Protein AF-0000000065983526 (afdb_homodimer)

Organism: Sphingobium indicum (strain DSM 16413 / CCM 7287 / MTCC 6362 / UT26 / NBRC 101211 / UT26S) (NCBI:txid452662)

Sequence (606 aa):
MNIDDLDFRHLVLLDALLKRHSVSAAARELDLPQPTASHGLARLRKALGDPLLVRARDGMEPTPRAEAIAGVVQQLLELRRDLAEGGQTFSPDRLKREFIIAGSDIAHLVVLTALHSAARFEAPHTSYRALTLSGDEMVSALETGHVDIAVGAYPSLVAGIKTQRLYQEEYLCFGKEGHPFIKSGETDDFMAADHIVVSTKGMAHAHRAVERALLDKIHPDRIRIVASSFLVALAACFESDLILTAPARVIGRLAEVYGLRAVRPPILMEAFEVRQYWHARNQDDPPHRWLRQLLHKVLSARMMNIDDLDFRHLVLLDALLKRHSVSAAARELDLPQPTASHGLARLRKALGDPLLVRARDGMEPTPRAEAIAGVVQQLLELRRDLAEGGQTFSPDRLKREFIIAGSDIAHLVVLTALHSAARFEAPHTSYRALTLSGDEMVSALETGHVDIAVGAYPSLVAGIKTQRLYQEEYLCFGKEGHPFIKSGETDDFMAADHIVVSTKGMAHAHRAVERALLDKIHPDRIRIVASSFLVALAACFESDLILTAPARVIGRLAEVYGLRAVRPPILMEAFEVRQYWHARNQDDPPHRWLRQLLHKVLSARM

pLDDT: mean 87.48, std 10.91, range [39.28, 98.62]

Solvent-accessible surface area (backbone atoms only — not comparable to full-atom values): 31821 Å² total; per-residue (Å²): 108,48,64,81,70,56,51,69,70,53,47,52,51,49,52,36,31,69,73,56,35,28,61,60,56,25,10,59,73,68,74,42,57,53,70,58,41,51,51,48,49,53,50,50,22,54,27,66,72,39,75,40,55,39,86,45,94,83,42,43,37,63,35,73,67,40,58,63,42,46,25,47,46,52,50,50,52,49,50,48,51,47,59,69,49,67,73,58,74,88,51,54,64,71,37,75,46,74,46,29,37,31,34,51,62,65,45,41,38,56,49,54,47,49,46,49,68,66,29,49,78,49,23,50,44,40,24,40,32,47,41,74,60,40,38,82,48,45,58,56,29,31,68,53,40,63,25,56,34,37,37,41,37,49,83,80,68,48,90,66,41,43,73,47,79,28,44,78,41,44,64,28,27,37,24,41,64,84,37,67,30,64,65,66,53,39,55,69,43,52,57,67,40,42,27,39,44,52,47,51,82,61,37,56,39,59,62,47,50,56,41,48,51,48,63,70,71,36,52,69,71,28,46,40,34,35,28,62,33,63,65,40,45,52,55,38,27,66,76,43,84,27,36,36,68,42,58,33,75,64,51,47,58,52,32,50,66,66,61,36,39,75,41,68,56,71,59,95,69,80,65,46,58,30,26,40,35,32,30,54,87,45,65,78,37,61,73,53,39,50,51,53,50,50,49,37,59,64,46,38,60,76,104,107,49,66,82,72,57,52,70,69,52,47,52,50,48,53,36,31,70,73,56,36,28,63,59,56,24,10,59,74,66,74,43,58,52,69,58,41,51,51,49,49,52,50,50,22,55,28,65,71,39,74,42,57,37,85,45,94,81,42,42,39,64,34,74,66,40,59,62,42,47,26,46,49,53,50,50,53,49,50,46,50,48,59,68,50,67,73,58,74,85,51,54,63,72,36,75,47,75,46,30,39,32,37,50,61,67,46,42,38,55,50,53,46,49,45,49,68,64,28,49,78,50,23,49,45,39,25,40,31,46,41,74,62,40,36,82,48,44,58,55,28,30,68,53,39,63,25,57,34,36,35,41,38,49,83,80,67,48,88,65,41,43,72,47,80,28,45,78,42,44,66,27,26,35,25,41,65,84,36,67,30,65,66,66,54,39,54,70,42,52,59,68,40,42,27,39,44,53,46,51,81,60,37,57,40,61,61,47,51,56,42,48,51,49,63,67,70,36,52,70,70,28,47,41,34,36,27,64,34,64,66,42,46,51,55,37,26,67,76,42,83,28,36,35,67,41,57,32,74,64,51,46,58,52,32,51,64,66,62,37,38,76,41,68,56,74,59,95,69,78,63,47,58,31,26,39,35,32,30,56,88,44,63,79,36,62,73,54,39,51,51,54,49,50,49,37,57,66,46,38,60,76,105

Radius of gyration: 24.87 Å; Cα contacts (8 Å, |Δi|>4): 1089; chains: 2; bounding box: 46×71×65 Å

Foldseek 3Di:
DAPVPDDLVLLLLLLLCQVVVALVRSCVVVVHPSVVSVVSLVVVCVHVVHNQWDDDPVGIHGDPVNLLCSQVSVVVNVVVVCVVVVPDDDFLQPDAEEAEEEEAPLQCVLLQVLCCVLSCRRRVNYHYHYDYAFQVVVQVCQVSRVHAKYKAAAPVPDPQKDKDFQDKWDKKKKAACPQPCNVPVDPVSVLVAAAEAEDCPRRNHPCNVVSVVCCVRHDPVSDDHYHPHPVVRLVVRLVDGHMYMDICDRSVVVSVVSNMDIDHHPDDDDMDTMMMMHGNVCVPVVVSVVSRVSSNVRRNVVD/DAPVPDDLVLLLLLLLCQVVVALVRSCVVVVHPSVVSVVSLVVVCVHVVHNQWDDDPVGIHGDPVNLLCSQVSVVVNVVVVCVVVVPDDDFLQPDAEEAEEEEAPLQCVLLQVLCCVLSCRRRVNYHYHYDYAFQVVVQVCQVSRVHAKYKAAAPVPDPQKDKDFQDKWDKKKKAACPQPCLVPVDPVSVLVAAAEAEDCPRRNHPCNVVSVVCVVRHDPVSDDHYHPHPVVRLVVRLVDGHMYMDICDRSVVVSVVSNMGIDHHPDDDDMDTMMMMHGNVCVPVVVSVVSRVSSNVRRNVVD

Structure (mmCIF, N/CA/C/O backbone):
data_AF-0000000065983526-model_v1
#
loop_
_entity.id
_entity.type
_entity.pdbx_description
1 polymer 'HTH-type transcriptional regulator LinR'
#
loop_
_atom_site.group_PDB
_atom_site.id
_atom_site.type_symbol
_atom_site.label_atom_id
_atom_site.label_alt_id
_atom_site.label_comp_id
_atom_site.label_asym_id
_atom_site.label_entity_id
_atom_site.label_seq_id
_atom_site.pdbx_PDB_ins_code
_atom_site.Cartn_x
_atom_site.Cartn_y
_atom_site.Cartn_z
_atom_site.occupancy
_atom_site.B_iso_or_equiv
_atom_site.auth_seq_id
_atom_site.auth_comp_id
_atom_site.auth_asym_id
_atom_site.auth_atom_id
_atom_site.pdbx_PDB_model_num
ATOM 1 N N . MET A 1 1 ? 12.516 10.227 38 1 47.91 1 MET A N 1
ATOM 2 C CA . MET A 1 1 ? 11.734 11.156 37.188 1 47.91 1 MET A CA 1
ATOM 3 C C . MET A 1 1 ? 10.523 10.461 36.562 1 47.91 1 MET A C 1
ATOM 5 O O . MET A 1 1 ? 10.641 9.344 36.062 1 47.91 1 MET A O 1
ATOM 9 N N . ASN A 1 2 ? 9.391 10.781 37.094 1 56.44 2 ASN A N 1
ATOM 10 C CA . ASN A 1 2 ? 8.109 10.219 36.719 1 56.44 2 ASN A CA 1
ATOM 11 C C . ASN A 1 2 ? 7.43 11.062 35.625 1 56.44 2 ASN A C 1
ATOM 13 O O . ASN A 1 2 ? 7.852 12.188 35.375 1 56.44 2 ASN A O 1
ATOM 17 N N . ILE A 1 3 ? 6.582 10.477 34.938 1 62.31 3 ILE A N 1
ATOM 18 C CA . ILE A 1 3 ? 5.859 11.141 33.844 1 62.31 3 ILE A CA 1
ATOM 19 C C . ILE A 1 3 ? 5.27 12.453 34.375 1 62.31 3 ILE A C 1
ATOM 21 O O . ILE A 1 3 ? 5.125 13.414 33.594 1 62.31 3 ILE A O 1
ATOM 25 N N . ASP A 1 4 ? 5.168 12.57 35.688 1 60.28 4 ASP A N 1
ATOM 26 C CA . ASP A 1 4 ? 4.57 13.758 36.281 1 60.28 4 ASP A CA 1
ATOM 27 C 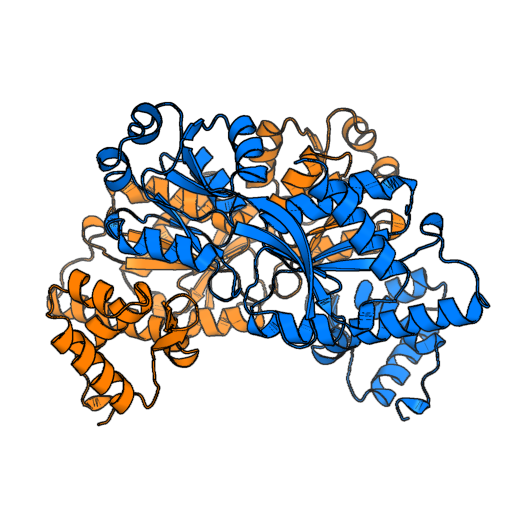C . ASP A 1 4 ? 5.543 14.938 36.25 1 60.28 4 ASP A C 1
ATOM 29 O O . ASP A 1 4 ? 5.133 16.094 36.406 1 60.28 4 ASP A O 1
ATOM 33 N N . ASP A 1 5 ? 6.754 14.602 36.031 1 62.56 5 ASP A N 1
ATOM 34 C CA . ASP A 1 5 ? 7.789 15.633 36.031 1 62.56 5 ASP A CA 1
ATOM 35 C C . ASP A 1 5 ? 7.906 16.281 34.656 1 62.56 5 ASP A C 1
ATOM 37 O O . ASP A 1 5 ? 8.617 17.281 34.469 1 62.56 5 ASP A O 1
ATOM 41 N N . LEU A 1 6 ? 7.168 15.75 33.75 1 70.69 6 LEU A N 1
ATOM 42 C CA . LEU A 1 6 ? 7.246 16.281 32.406 1 70.69 6 LEU A CA 1
ATOM 43 C C . LEU A 1 6 ? 6.277 17.453 32.219 1 70.69 6 LEU A C 1
ATOM 45 O O . LEU A 1 6 ? 5.168 17.438 32.75 1 70.69 6 LEU A O 1
ATOM 49 N N . ASP A 1 7 ? 6.836 18.516 31.719 1 72.88 7 ASP A N 1
ATOM 50 C CA . ASP A 1 7 ? 5.957 19.625 31.359 1 72.88 7 ASP A CA 1
ATOM 51 C C . ASP A 1 7 ? 5.734 19.672 29.844 1 72.88 7 ASP A C 1
ATOM 53 O O . ASP A 1 7 ? 6.219 18.812 29.109 1 72.88 7 ASP A O 1
ATOM 57 N N . PHE A 1 8 ? 4.969 20.672 29.438 1 74.88 8 PHE A N 1
ATOM 58 C CA . PHE A 1 8 ? 4.547 20.75 28.031 1 74.88 8 PHE A CA 1
ATOM 59 C C . PHE A 1 8 ? 5.742 21.016 27.125 1 74.88 8 PHE A C 1
ATOM 61 O O . PHE A 1 8 ? 5.727 20.641 25.953 1 74.88 8 PHE A O 1
ATOM 68 N N . ARG A 1 9 ? 6.754 21.641 27.719 1 78.31 9 ARG A N 1
ATOM 69 C CA . ARG A 1 9 ? 7.953 21.859 26.922 1 78.31 9 ARG A CA 1
ATOM 70 C C . ARG A 1 9 ? 8.594 20.547 26.5 1 78.31 9 ARG A C 1
ATOM 72 O O . ARG A 1 9 ? 9.125 20.422 25.406 1 78.31 9 ARG A O 1
ATOM 79 N N . HIS A 1 10 ? 8.508 19.594 27.391 1 86.19 10 HIS A N 1
ATOM 80 C CA . HIS A 1 10 ? 9.039 18.266 27.094 1 86.19 10 HIS A CA 1
ATOM 81 C C . HIS A 1 10 ? 8.203 17.562 26.047 1 86.19 10 HIS A C 1
ATOM 83 O O . HIS A 1 10 ? 8.742 16.875 25.172 1 86.19 10 HIS A O 1
ATOM 89 N N . LEU A 1 11 ? 6.988 17.75 26.109 1 82.62 11 LEU A N 1
ATOM 90 C CA . LEU A 1 11 ? 6.09 17.125 25.141 1 82.62 11 LEU A CA 1
ATOM 91 C C . LEU A 1 11 ? 6.281 17.719 23.75 1 82.62 11 LEU A C 1
ATOM 93 O O . LEU A 1 11 ? 6.199 17 22.75 1 82.62 11 LEU A O 1
ATOM 97 N N . VAL A 1 12 ? 6.516 19 23.75 1 85 12 VAL A N 1
ATOM 98 C CA . VAL A 1 12 ? 6.789 19.672 22.484 1 85 12 VAL A CA 1
ATOM 99 C C . VAL A 1 12 ? 8.062 19.125 21.859 1 85 12 VAL A C 1
ATOM 101 O O . VAL A 1 12 ? 8.109 18.844 20.656 1 85 12 VAL A O 1
ATOM 104 N N . LEU A 1 13 ? 9.016 18.969 22.688 1 89.5 13 LEU A N 1
ATOM 105 C CA . LEU A 1 13 ? 10.281 18.406 22.219 1 89.5 13 LEU A CA 1
ATOM 106 C C . LEU A 1 13 ? 10.086 16.969 21.75 1 89.5 13 LEU A C 1
ATOM 108 O O . LEU A 1 13 ? 10.602 16.594 20.688 1 89.5 13 LEU A O 1
ATOM 112 N N . LEU A 1 14 ? 9.352 16.188 22.469 1 89.25 14 LEU A N 1
ATOM 113 C CA . LEU A 1 14 ? 9.102 14.789 22.094 1 89.25 14 LEU A CA 1
ATOM 114 C C . LEU A 1 14 ? 8.406 14.711 20.734 1 89.25 14 LEU A C 1
ATOM 116 O O . LEU A 1 14 ? 8.781 13.898 19.891 1 89.25 14 LEU A O 1
ATOM 120 N N . ASP A 1 15 ? 7.461 15.477 20.578 1 86.94 15 ASP A N 1
ATOM 121 C CA . ASP A 1 15 ? 6.715 15.508 19.328 1 86.94 15 ASP A CA 1
ATOM 122 C C . ASP A 1 15 ? 7.637 15.82 18.141 1 86.94 15 ASP A C 1
ATOM 124 O O . ASP A 1 15 ? 7.574 15.164 17.109 1 86.94 15 ASP A O 1
ATOM 128 N N . ALA A 1 16 ? 8.445 16.859 18.281 1 87.31 16 ALA A N 1
ATOM 129 C CA . ALA A 1 16 ? 9.391 17.25 17.25 1 87.31 16 ALA A CA 1
ATOM 130 C C . ALA A 1 16 ? 10.367 16.109 16.953 1 87.31 16 ALA A C 1
ATOM 132 O O . ALA A 1 16 ? 10.68 15.836 15.789 1 87.31 16 ALA A O 1
ATOM 133 N N . LEU A 1 17 ? 10.805 15.469 18 1 88.12 17 LEU A N 1
ATOM 134 C CA . LEU A 1 17 ? 11.75 14.367 17.859 1 88.12 17 LEU A CA 1
ATOM 135 C C . LEU A 1 17 ? 11.133 13.211 17.078 1 88.12 17 LEU A C 1
ATOM 137 O O . LEU A 1 17 ? 11.789 12.617 16.219 1 88.12 17 LEU A O 1
ATOM 141 N N . LEU A 1 18 ? 9.922 12.953 17.359 1 83.19 18 LEU A N 1
ATOM 142 C CA . LEU A 1 18 ? 9.258 11.805 16.75 1 83.19 18 LEU A CA 1
ATOM 143 C C . LEU A 1 18 ? 8.883 12.102 15.297 1 83.19 18 LEU A C 1
ATOM 145 O O . LEU A 1 18 ? 8.781 11.188 14.477 1 83.19 18 LEU A O 1
ATOM 149 N N . LYS A 1 19 ? 8.781 13.32 14.961 1 80.44 19 LYS A N 1
ATOM 150 C CA . LYS A 1 19 ? 8.438 13.742 13.602 1 80.44 19 LYS A CA 1
ATOM 151 C C . LYS A 1 19 ? 9.688 13.859 12.734 1 80.44 19 LYS A C 1
ATOM 153 O O . LYS A 1 19 ? 9.664 13.492 11.555 1 80.44 19 LYS A O 1
ATOM 158 N N . ARG A 1 20 ? 10.781 14.32 13.328 1 80.69 20 ARG A N 1
ATOM 159 C CA . ARG A 1 20 ? 11.977 14.648 12.555 1 80.69 20 ARG A CA 1
ATOM 160 C C . ARG A 1 20 ? 13 13.516 12.609 1 80.69 20 ARG A C 1
ATOM 162 O O . ARG A 1 20 ? 13.922 13.469 11.797 1 80.69 20 ARG A O 1
ATOM 169 N N . HIS A 1 21 ? 12.867 12.695 13.586 1 81.62 21 HIS A N 1
ATOM 170 C CA . HIS A 1 21 ? 13.781 11.586 13.836 1 81.62 21 HIS A CA 1
ATOM 171 C C . HIS A 1 21 ? 15.219 12.078 13.953 1 81.62 21 HIS A C 1
ATOM 173 O O . HIS A 1 21 ? 16.141 11.422 13.469 1 81.62 21 HIS A O 1
ATOM 179 N N . SER A 1 22 ? 15.336 13.195 14.391 1 84.38 22 SER A N 1
ATOM 180 C CA . SER A 1 22 ? 16.641 13.836 14.547 1 84.38 22 SER A CA 1
ATOM 181 C C . SER A 1 22 ? 16.609 14.875 15.664 1 84.38 22 SER A C 1
ATOM 183 O O . SER A 1 22 ? 15.719 15.727 15.711 1 84.38 22 SER A O 1
ATOM 185 N N . VAL A 1 23 ? 17.672 14.805 16.531 1 87.75 23 VAL A N 1
ATOM 186 C CA . VAL A 1 23 ? 17.75 15.758 17.641 1 87.75 23 VAL A CA 1
ATOM 187 C C . VAL A 1 23 ? 18.078 17.141 17.094 1 87.75 23 VAL A C 1
ATOM 189 O O . VAL A 1 23 ? 17.469 18.141 17.516 1 87.75 23 VAL A O 1
ATOM 192 N N . SER A 1 24 ? 18.891 17.125 16.062 1 87.56 24 SER A N 1
ATOM 193 C CA . SER A 1 24 ? 19.297 18.406 15.508 1 87.56 24 SER A CA 1
ATOM 194 C C . SER A 1 24 ? 18.156 19.062 14.742 1 87.56 24 SER A C 1
ATOM 196 O O . SER A 1 24 ? 17.938 20.266 14.852 1 87.56 24 SER A O 1
ATOM 198 N N . ALA A 1 25 ? 17.5 18.312 14.062 1 86.12 25 ALA A N 1
ATOM 199 C CA . ALA A 1 25 ? 16.375 18.844 13.312 1 86.12 25 ALA A CA 1
ATOM 200 C C . ALA A 1 25 ? 15.273 19.328 14.25 1 86.12 25 ALA A C 1
ATOM 202 O O . ALA A 1 25 ? 14.672 20.391 14.016 1 86.12 25 ALA A O 1
ATOM 203 N N . ALA A 1 26 ? 15.07 18.562 15.242 1 89.88 26 ALA A N 1
ATOM 204 C CA . ALA A 1 26 ? 14.078 18.969 16.234 1 89.88 26 ALA A CA 1
ATOM 205 C C . ALA A 1 26 ? 14.492 20.266 16.938 1 89.88 26 ALA A C 1
ATOM 207 O O . ALA A 1 26 ? 13.656 21.141 17.156 1 89.88 26 ALA A O 1
ATOM 208 N N . ALA A 1 27 ? 15.75 20.406 17.25 1 90.81 27 ALA A N 1
ATOM 209 C CA . ALA A 1 27 ? 16.281 21.609 17.891 1 90.81 27 ALA A CA 1
ATOM 210 C C . ALA A 1 27 ? 16.078 22.828 16.984 1 90.81 27 ALA A C 1
ATOM 212 O O . ALA A 1 27 ? 15.625 23.875 17.438 1 90.81 27 ALA A O 1
ATOM 213 N N . ARG A 1 28 ? 16.391 22.609 15.773 1 86.38 28 ARG A N 1
ATOM 214 C CA . ARG A 1 28 ? 16.234 23.688 14.805 1 86.38 28 ARG A CA 1
ATOM 215 C C . ARG A 1 28 ? 14.773 24.109 14.688 1 86.38 28 ARG A C 1
ATOM 217 O O . ARG A 1 28 ? 14.477 25.312 14.656 1 86.38 28 ARG A O 1
ATOM 224 N N . GLU A 1 29 ? 14.016 23.203 14.633 1 84.75 29 GLU A N 1
ATOM 225 C CA . GLU A 1 29 ? 12.594 23.484 14.492 1 84.75 29 GLU A CA 1
ATOM 226 C C . GLU A 1 29 ? 12.055 24.266 15.688 1 84.75 29 GLU A C 1
ATOM 228 O O . GLU A 1 29 ? 11.219 25.156 15.531 1 84.75 29 GLU A O 1
ATOM 233 N N . LEU A 1 30 ? 12.57 23.938 16.844 1 88.19 30 LEU A N 1
ATOM 234 C CA . LEU A 1 30 ? 12.047 24.516 18.078 1 88.19 30 LEU A CA 1
ATOM 235 C C . LEU A 1 30 ? 12.883 25.719 18.531 1 88.19 30 LEU A C 1
ATOM 237 O O . LEU A 1 30 ? 12.633 26.297 19.578 1 88.19 30 LEU A O 1
ATOM 241 N N . ASP A 1 31 ? 13.852 26.062 17.672 1 88.5 31 ASP A N 1
ATOM 242 C CA . ASP A 1 31 ? 14.758 27.156 17.984 1 88.5 31 ASP A CA 1
ATOM 243 C C . ASP A 1 31 ? 15.406 26.953 19.344 1 88.5 31 ASP A C 1
ATOM 245 O O . ASP A 1 31 ? 15.375 27.859 20.188 1 88.5 31 ASP A O 1
ATOM 249 N N . LEU A 1 32 ? 15.867 25.781 19.609 1 88.25 32 LEU A N 1
ATOM 250 C CA . LEU A 1 32 ? 16.594 25.422 20.828 1 88.25 32 LEU A CA 1
ATOM 251 C C . LEU A 1 32 ? 18.047 25.062 20.5 1 88.25 32 LEU A C 1
ATOM 253 O O . LEU A 1 32 ? 18.328 24.562 19.406 1 88.25 32 LEU A O 1
ATOM 257 N N . PRO A 1 33 ? 18.938 25.422 21.422 1 87.94 33 PRO A N 1
ATOM 258 C CA . PRO A 1 33 ? 20.266 24.844 21.266 1 87.94 33 PRO A CA 1
ATOM 259 C C . PRO A 1 33 ? 20.25 23.312 21.297 1 87.94 33 PRO A C 1
ATOM 261 O O . PRO A 1 33 ? 19.5 22.719 22.062 1 87.94 33 PRO A O 1
ATOM 264 N N . GLN A 1 34 ? 21.078 22.781 20.438 1 90.44 34 GLN A N 1
ATOM 265 C CA . GLN A 1 34 ? 21.125 21.328 20.312 1 90.44 34 GLN A CA 1
ATOM 266 C C . GLN A 1 34 ? 21.406 20.656 21.641 1 90.44 34 GLN A C 1
ATOM 268 O O . GLN A 1 34 ? 20.766 19.656 22 1 90.44 34 GLN A O 1
ATOM 273 N N . PRO A 1 35 ? 22.328 21.141 22.531 1 91.94 35 PRO A N 1
ATOM 274 C CA . PRO A 1 35 ? 22.531 20.516 23.844 1 91.94 35 PRO A CA 1
ATOM 275 C C . PRO A 1 35 ? 21.266 20.516 24.703 1 91.94 35 PRO A C 1
ATOM 277 O O . PRO A 1 35 ? 21.016 19.578 25.453 1 91.94 35 PRO A O 1
ATOM 280 N N . THR A 1 36 ? 20.531 21.609 24.578 1 89.19 36 THR A N 1
ATOM 281 C CA . THR A 1 36 ? 19.266 21.703 25.297 1 89.19 36 THR A CA 1
ATOM 282 C C . THR A 1 36 ? 18.297 20.609 24.844 1 89.19 36 THR A C 1
ATOM 284 O O . THR A 1 36 ? 17.656 19.953 25.672 1 89.19 36 THR A O 1
ATOM 287 N N . ALA A 1 37 ? 18.172 20.422 23.531 1 91.75 37 ALA A N 1
ATOM 288 C CA . ALA A 1 37 ? 17.328 19.375 22.984 1 91.75 37 ALA A CA 1
ATOM 289 C C . ALA A 1 37 ? 17.812 17.984 23.406 1 91.75 37 ALA A C 1
ATOM 291 O O . ALA A 1 37 ? 17.016 17.109 23.719 1 91.75 37 ALA A O 1
ATOM 292 N N . SER A 1 38 ? 19.078 17.797 23.453 1 91.88 38 SER A N 1
ATOM 293 C CA . SER A 1 38 ? 19.656 16.516 23.859 1 91.88 38 SER A CA 1
ATOM 294 C C . SER A 1 38 ? 19.375 16.219 25.328 1 91.88 38 SER A C 1
ATOM 296 O O . SER A 1 38 ? 19.031 15.086 25.672 1 91.88 38 SER A O 1
ATOM 298 N N . HIS A 1 39 ? 19.562 17.25 26.156 1 90.19 39 HIS A N 1
ATOM 299 C CA . HIS A 1 39 ? 19.25 17.094 27.578 1 90.19 39 HIS A CA 1
ATOM 300 C C . HIS A 1 39 ? 17.766 16.781 27.766 1 90.19 39 HIS A C 1
ATOM 302 O O . HIS A 1 39 ? 17.406 15.984 28.625 1 90.19 39 HIS A O 1
ATOM 308 N N . GLY A 1 40 ? 17.016 17.5 27.016 1 90.19 40 GLY A N 1
ATOM 309 C CA . GLY A 1 40 ? 15.586 17.234 27.047 1 90.19 40 GLY A CA 1
ATOM 310 C C . GLY A 1 40 ? 15.25 15.797 26.688 1 90.19 40 GLY A C 1
ATOM 311 O O . GLY A 1 40 ? 14.406 15.172 27.344 1 90.19 40 GLY A O 1
ATOM 312 N N . LEU A 1 41 ? 15.875 15.273 25.672 1 91.69 41 LEU A N 1
ATOM 313 C CA . LEU A 1 41 ? 15.648 13.883 25.281 1 91.69 41 LEU A CA 1
ATOM 314 C C . LEU A 1 41 ? 16.062 12.93 26.406 1 91.69 41 LEU A C 1
ATOM 316 O O . LEU A 1 41 ? 15.383 11.938 26.656 1 91.69 41 LEU A O 1
ATOM 320 N N . ALA A 1 42 ? 17.125 13.258 27.109 1 90.5 42 ALA A N 1
ATOM 321 C CA . ALA A 1 42 ? 17.578 12.445 28.219 1 90.5 42 ALA A CA 1
ATOM 322 C C . ALA A 1 42 ? 16.531 12.414 29.344 1 90.5 42 ALA A C 1
ATOM 324 O O . ALA A 1 42 ? 16.281 11.359 29.938 1 90.5 42 ALA A O 1
ATOM 325 N N . ARG A 1 43 ? 15.984 13.531 29.594 1 86.88 43 ARG A N 1
ATOM 326 C CA . ARG A 1 43 ? 14.945 13.625 30.625 1 86.88 43 ARG A CA 1
ATOM 327 C C . ARG A 1 43 ? 13.711 12.82 30.219 1 86.88 43 ARG A C 1
ATOM 329 O O . ARG A 1 43 ? 13.109 12.133 31.047 1 86.88 43 ARG A O 1
ATOM 336 N N . LEU A 1 44 ? 13.328 12.969 28.953 1 90.25 44 LEU A N 1
ATOM 337 C CA . LEU A 1 44 ? 12.188 12.242 28.422 1 90.25 44 LEU A CA 1
ATOM 338 C C . LEU A 1 44 ? 12.398 10.742 28.531 1 90.25 44 LEU A C 1
ATOM 340 O O . LEU A 1 44 ? 11.492 10.008 28.922 1 90.25 44 LEU A O 1
ATOM 344 N N . ARG A 1 45 ? 13.594 10.32 28.203 1 89.69 45 ARG A N 1
ATOM 345 C CA . ARG A 1 45 ? 13.938 8.906 28.281 1 89.69 45 ARG A CA 1
ATOM 346 C C . ARG A 1 45 ? 13.781 8.383 29.719 1 89.69 45 ARG A C 1
ATOM 348 O O . ARG A 1 45 ? 13.203 7.316 29.922 1 89.69 45 ARG A O 1
ATOM 355 N N . LYS A 1 46 ? 14.25 9.148 30.625 1 85.19 46 LYS A N 1
ATOM 356 C CA . LYS A 1 46 ? 14.18 8.766 32.031 1 85.19 46 LYS A CA 1
ATOM 357 C C . LYS A 1 46 ? 12.734 8.734 32.531 1 85.19 46 LYS A C 1
ATOM 359 O O . LYS A 1 46 ? 12.32 7.785 33.188 1 85.19 46 LYS A O 1
ATOM 364 N N . ALA A 1 47 ? 12.039 9.711 32.188 1 80.62 47 ALA A N 1
ATOM 365 C CA . ALA A 1 47 ? 10.664 9.852 32.656 1 80.62 47 ALA A CA 1
ATOM 366 C C . ALA A 1 47 ? 9.781 8.742 32.094 1 80.62 47 ALA A C 1
ATOM 368 O O . ALA A 1 47 ? 8.859 8.273 32.781 1 80.62 47 ALA A O 1
ATOM 369 N N . LEU A 1 48 ? 10.07 8.32 30.859 1 83 48 LEU A N 1
ATOM 370 C CA . LEU A 1 48 ? 9.188 7.379 30.172 1 83 48 LEU A CA 1
ATOM 371 C C . LEU A 1 48 ? 9.766 5.969 30.219 1 83 48 LEU A C 1
ATOM 373 O O . LEU A 1 48 ? 9.094 5.008 29.844 1 83 48 LEU A O 1
ATOM 377 N N . GLY A 1 49 ? 10.922 5.855 30.688 1 80.81 49 GLY A N 1
ATOM 378 C CA . GLY A 1 49 ? 11.555 4.551 30.797 1 80.81 49 GLY A CA 1
ATOM 379 C C . GLY A 1 49 ? 11.781 3.881 29.453 1 80.81 49 GLY A C 1
ATOM 380 O O . GLY A 1 49 ? 11.555 2.678 29.312 1 80.81 49 GLY A O 1
ATOM 381 N N . ASP A 1 50 ? 12.023 4.656 28.469 1 84.56 50 ASP A N 1
ATOM 382 C CA . ASP A 1 50 ? 12.203 4.203 27.094 1 84.56 50 ASP A CA 1
ATOM 383 C C . ASP A 1 50 ? 13.242 5.055 26.359 1 84.56 50 ASP A C 1
ATOM 385 O O . ASP A 1 50 ? 13.281 6.277 26.531 1 84.56 50 ASP A O 1
ATOM 389 N N . PRO A 1 51 ? 14.055 4.508 25.531 1 88.12 51 PRO A N 1
ATOM 390 C CA . PRO A 1 51 ? 15.047 5.277 24.766 1 88.12 51 PRO A CA 1
ATOM 391 C C . PRO A 1 51 ? 14.398 6.254 23.797 1 88.12 51 PRO A C 1
ATOM 393 O O . PRO A 1 51 ? 15.039 7.219 23.359 1 88.12 51 PRO A O 1
ATOM 396 N N . LEU A 1 52 ? 13.125 6.09 23.359 1 86.5 52 LEU A N 1
ATOM 397 C CA . LEU A 1 52 ? 12.273 6.918 22.516 1 86.5 52 LEU A CA 1
ATOM 398 C C . LEU A 1 52 ? 12.828 7.004 21.094 1 86.5 52 LEU A C 1
ATOM 400 O O . LEU A 1 52 ? 12.125 6.699 20.125 1 86.5 52 LEU A O 1
ATOM 404 N N . LEU A 1 53 ? 14.109 7.422 20.953 1 87 53 LEU A N 1
ATOM 405 C CA . LEU A 1 53 ? 14.844 7.43 19.688 1 87 53 LEU A CA 1
ATOM 406 C C . LEU A 1 53 ? 16.141 6.641 19.812 1 87 53 LEU A C 1
ATOM 408 O O . LEU A 1 53 ? 16.906 6.84 20.75 1 87 53 LEU A O 1
ATOM 412 N N . VAL A 1 54 ? 16.25 5.723 18.891 1 84.5 54 VAL A N 1
ATOM 413 C CA . VAL A 1 54 ? 17.438 4.887 18.906 1 84.5 54 VAL A CA 1
ATOM 414 C C . VAL A 1 54 ? 18.188 5.012 17.578 1 84.5 54 VAL A C 1
ATOM 416 O O . VAL A 1 54 ? 17.594 5.328 16.547 1 84.5 54 VAL A O 1
ATOM 419 N N . ARG A 1 55 ? 19.469 4.844 17.703 1 75.44 55 ARG A N 1
ATOM 420 C CA . ARG A 1 55 ? 20.297 4.91 16.5 1 75.44 55 ARG A CA 1
ATOM 421 C C . ARG A 1 55 ? 20 3.742 15.562 1 75.44 55 ARG A C 1
ATOM 423 O O . ARG A 1 55 ? 19.828 2.607 16.016 1 75.44 55 ARG A O 1
ATOM 430 N N . ALA A 1 56 ? 19.672 4.191 14.461 1 66.62 56 ALA A N 1
ATOM 431 C CA . ALA A 1 56 ? 19.5 3.215 13.391 1 66.62 56 ALA A CA 1
ATOM 432 C C . ALA A 1 56 ? 20.469 3.477 12.242 1 66.62 56 ALA A C 1
ATOM 434 O O . ALA A 1 56 ? 21.297 4.398 12.312 1 66.62 56 ALA A O 1
ATOM 435 N N . ARG A 1 57 ? 20.547 2.619 11.305 1 59.66 57 ARG A N 1
ATOM 436 C CA . ARG A 1 57 ? 21.5 2.689 10.195 1 59.66 57 ARG A CA 1
ATOM 437 C C . ARG A 1 57 ? 21.422 4.047 9.5 1 59.66 57 ARG A C 1
ATOM 439 O O . ARG A 1 57 ? 22.453 4.637 9.172 1 59.66 57 ARG A O 1
ATOM 446 N N . ASP A 1 58 ? 20.312 4.539 9.281 1 58.75 58 ASP A N 1
ATOM 447 C CA . ASP A 1 58 ? 20.172 5.77 8.516 1 58.75 58 ASP A CA 1
ATOM 448 C C . ASP A 1 58 ? 19.75 6.93 9.414 1 58.75 58 ASP A C 1
ATOM 450 O O . ASP A 1 58 ? 19.141 7.898 8.938 1 58.75 58 ASP A O 1
ATOM 454 N N . GLY A 1 59 ? 20.078 6.863 10.672 1 68.62 59 GLY A N 1
ATOM 455 C CA . GLY A 1 59 ? 19.688 7.934 11.57 1 68.62 59 GLY A CA 1
ATOM 456 C C . GLY A 1 59 ? 19.062 7.426 12.859 1 68.62 59 GLY A C 1
ATOM 457 O O . GLY A 1 59 ? 19.422 6.359 13.359 1 68.62 59 GLY A O 1
ATOM 458 N N . MET A 1 60 ? 18.25 8.336 13.383 1 78.62 60 MET A N 1
ATOM 459 C CA . MET A 1 60 ? 17.547 7.934 14.602 1 78.62 60 MET A CA 1
ATOM 460 C C . MET A 1 60 ? 16.125 7.461 14.281 1 78.62 60 MET A C 1
ATO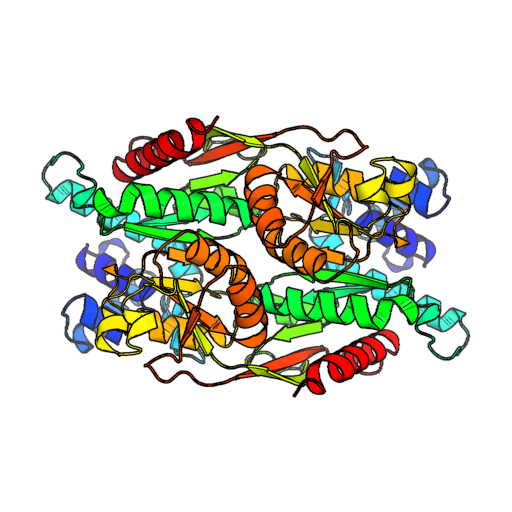M 462 O O . MET A 1 60 ? 15.477 7.992 13.375 1 78.62 60 MET A O 1
ATOM 466 N N . GLU A 1 61 ? 15.727 6.387 14.914 1 80.62 61 GLU A N 1
ATOM 467 C CA . GLU A 1 61 ? 14.375 5.863 14.75 1 80.62 61 GLU A CA 1
ATOM 468 C C . GLU A 1 61 ? 13.648 5.77 16.078 1 80.62 61 GLU A C 1
ATOM 470 O O . GLU A 1 61 ? 14.25 5.426 17.109 1 80.62 61 GLU A O 1
ATOM 475 N N . PRO A 1 62 ? 12.328 6.102 16.031 1 80.88 62 PRO A N 1
ATOM 476 C CA . PRO A 1 62 ? 11.562 5.949 17.266 1 80.88 62 PRO A CA 1
ATOM 477 C C . PRO A 1 62 ? 11.391 4.488 17.672 1 80.88 62 PRO A C 1
ATOM 479 O O . PRO A 1 62 ? 11.344 3.605 16.812 1 80.88 62 PRO A O 1
ATOM 482 N N . THR A 1 63 ? 11.375 4.273 19 1 79.94 63 THR A N 1
ATOM 483 C CA . THR A 1 63 ? 11.008 2.957 19.516 1 79.94 63 THR A CA 1
ATOM 484 C C . THR A 1 63 ? 9.523 2.682 19.297 1 79.94 63 THR A C 1
ATOM 486 O O . THR A 1 63 ? 8.75 3.605 19.047 1 79.94 63 THR A O 1
ATOM 489 N N . PRO A 1 64 ? 9.172 1.406 19.391 1 69 64 PRO A N 1
ATOM 490 C CA . PRO A 1 64 ? 7.746 1.089 19.297 1 69 64 PRO A CA 1
ATOM 491 C C . PRO A 1 64 ? 6.91 1.825 20.344 1 69 64 PRO A C 1
ATOM 493 O O . PRO A 1 64 ? 5.816 2.301 20.031 1 69 64 PRO A O 1
ATOM 496 N N . ARG A 1 65 ? 7.402 1.955 21.469 1 75 65 ARG A N 1
ATOM 497 C CA . ARG A 1 65 ? 6.703 2.684 22.516 1 75 65 ARG A CA 1
ATOM 498 C C . ARG A 1 65 ? 6.559 4.16 22.156 1 75 65 ARG A C 1
ATOM 500 O O . ARG A 1 65 ? 5.504 4.754 22.375 1 75 65 ARG A O 1
ATOM 507 N N . ALA A 1 66 ? 7.594 4.742 21.609 1 80.19 66 ALA A N 1
ATOM 508 C CA . ALA A 1 66 ? 7.551 6.141 21.203 1 80.19 66 ALA A CA 1
ATOM 509 C C . ALA A 1 66 ? 6.5 6.367 20.125 1 80.19 66 ALA A C 1
ATOM 511 O O . ALA A 1 66 ? 5.75 7.344 20.172 1 80.19 66 ALA A O 1
ATOM 512 N N . GLU A 1 67 ? 6.441 5.422 19.266 1 72.25 67 GLU A N 1
ATOM 513 C CA . GLU A 1 67 ? 5.453 5.5 18.203 1 72.25 67 GLU A CA 1
ATOM 514 C C . GLU A 1 67 ? 4.031 5.406 18.75 1 72.25 67 GLU A C 1
ATOM 516 O O . GLU A 1 67 ? 3.133 6.113 18.297 1 72.25 67 GLU A O 1
ATOM 521 N N . ALA A 1 68 ? 3.926 4.582 19.734 1 67.38 68 ALA A N 1
ATOM 522 C CA . ALA A 1 68 ? 2.613 4.348 20.344 1 67.38 68 ALA A CA 1
ATOM 523 C C . ALA A 1 68 ? 2.119 5.586 21.078 1 67.38 68 ALA A C 1
ATOM 525 O O . ALA A 1 68 ? 0.915 5.852 21.125 1 67.38 68 ALA A O 1
ATOM 526 N N . ILE A 1 69 ? 3.033 6.391 21.547 1 76.62 69 ILE A N 1
ATOM 527 C CA . ILE A 1 69 ? 2.58 7.488 22.391 1 76.62 69 ILE A CA 1
ATOM 528 C C . ILE A 1 69 ? 2.518 8.773 21.578 1 76.62 69 ILE A C 1
ATOM 530 O O . ILE A 1 69 ? 2.023 9.797 22.062 1 76.62 69 ILE A O 1
ATOM 534 N N . ALA A 1 70 ? 3.029 8.719 20.359 1 77.06 70 ALA A N 1
ATOM 535 C CA . ALA A 1 70 ? 3.09 9.914 19.531 1 77.06 70 ALA A CA 1
ATOM 536 C C . ALA A 1 70 ? 1.714 10.562 19.391 1 77.06 70 ALA A C 1
ATOM 538 O O . ALA A 1 70 ? 1.581 11.781 19.531 1 77.06 70 ALA A O 1
ATOM 539 N N . GLY A 1 71 ? 0.748 9.758 19.266 1 67.94 71 GLY A N 1
ATOM 540 C CA . GLY A 1 71 ? -0.603 10.281 19.125 1 67.94 71 GLY A CA 1
ATOM 541 C C . GLY A 1 71 ? -1.101 10.969 20.391 1 67.94 71 GLY A C 1
ATOM 542 O O . GLY A 1 71 ? -1.7 12.039 20.312 1 67.94 71 GLY A O 1
ATOM 543 N N . VAL A 1 72 ? -0.805 10.406 21.422 1 68.06 72 VAL A N 1
ATOM 544 C CA . VAL A 1 72 ? -1.244 10.961 22.703 1 68.06 72 VAL A CA 1
ATOM 545 C C . VAL A 1 72 ? -0.533 12.281 22.969 1 68.06 72 VAL A C 1
ATOM 547 O O . VAL A 1 72 ? -1.147 13.242 23.438 1 68.06 72 VAL A O 1
ATOM 550 N N . VAL A 1 73 ? 0.706 12.312 22.625 1 78.38 73 VAL A N 1
ATOM 551 C CA . VAL A 1 73 ? 1.491 13.523 22.797 1 78.38 73 VAL A CA 1
ATOM 552 C C . VAL A 1 73 ? 0.898 14.656 21.969 1 78.38 73 VAL A C 1
ATOM 554 O O . VAL A 1 73 ? 0.716 15.773 22.453 1 78.38 73 VAL A O 1
ATOM 557 N N . GLN A 1 74 ? 0.594 14.32 20.812 1 74.69 74 GLN A N 1
ATOM 558 C CA . GLN A 1 74 ? 0.022 15.328 19.922 1 74.69 74 GLN A CA 1
ATOM 559 C C . GLN A 1 74 ? -1.321 15.828 20.453 1 74.69 74 GLN A C 1
ATOM 561 O O . GLN A 1 74 ? -1.596 17.031 20.438 1 74.69 74 GLN A O 1
ATOM 566 N N . GLN A 1 75 ? -2.07 14.977 20.953 1 65.69 75 GLN A N 1
ATOM 567 C CA . GLN A 1 75 ? -3.359 15.352 21.516 1 65.69 75 GLN A CA 1
ATOM 568 C C . GLN A 1 75 ? -3.18 16.266 22.719 1 65.69 75 GLN A C 1
ATOM 570 O O . GLN A 1 75 ? -3.9 17.266 22.875 1 65.69 75 GLN A O 1
ATOM 575 N N . LEU A 1 76 ? -2.248 15.977 23.516 1 68.62 76 LEU A N 1
ATOM 576 C CA . LEU A 1 76 ? -1.981 16.781 24.703 1 68.62 76 LEU A CA 1
ATOM 577 C C . LEU A 1 76 ? -1.536 18.188 24.328 1 68.62 76 LEU A C 1
ATOM 579 O O . LEU A 1 76 ? -1.96 19.172 24.938 1 68.62 76 LEU A O 1
ATOM 583 N N . LEU A 1 77 ? -0.731 18.203 23.359 1 74.88 77 LEU A N 1
ATOM 584 C CA . LEU A 1 77 ? -0.238 19.5 22.906 1 74.88 77 LEU A CA 1
ATOM 585 C C . LEU A 1 77 ? -1.363 20.328 22.297 1 74.88 77 LEU A C 1
ATOM 587 O O . LEU A 1 77 ? -1.401 21.547 22.453 1 74.88 77 LEU A O 1
ATOM 591 N N . GLU A 1 78 ? -2.213 19.672 21.703 1 68.38 78 GLU A N 1
ATOM 592 C CA . GLU A 1 78 ? -3.385 20.344 21.156 1 68.38 78 GLU A CA 1
ATOM 593 C C . GLU A 1 78 ? -4.289 20.875 22.266 1 68.38 78 GLU A C 1
ATOM 595 O O . GLU A 1 78 ? -4.793 21.984 22.188 1 68.38 78 GLU A O 1
ATOM 600 N N . LEU A 1 79 ? -4.434 20.047 23.234 1 62.56 79 LEU A N 1
ATOM 601 C CA . LEU A 1 79 ? -5.242 20.453 24.375 1 62.56 79 LEU A CA 1
ATOM 602 C C . LEU A 1 79 ? -4.633 21.672 25.062 1 62.56 79 LEU A C 1
ATOM 604 O O . LEU A 1 79 ? -5.352 22.594 25.453 1 62.56 79 LEU A O 1
ATOM 608 N N . ARG A 1 80 ? -3.396 21.656 25.188 1 64.75 80 ARG A N 1
ATOM 609 C CA . ARG A 1 80 ? -2.697 22.797 25.766 1 64.75 80 ARG A CA 1
ATOM 610 C C . ARG A 1 80 ? -2.939 24.047 24.938 1 64.75 80 ARG A C 1
ATOM 612 O O . ARG A 1 80 ? -3.178 25.125 25.5 1 64.75 80 ARG A O 1
ATOM 619 N N . ARG A 1 81 ? -2.727 23.906 23.703 1 65.25 81 ARG A N 1
ATOM 620 C CA . ARG A 1 81 ? -2.957 25.031 22.812 1 65.25 81 ARG A CA 1
ATOM 621 C C . ARG A 1 81 ? -4.379 25.562 22.969 1 65.25 81 ARG A C 1
ATOM 623 O O . ARG A 1 81 ? -4.59 26.781 23 1 65.25 81 ARG A O 1
ATOM 630 N N . ASP A 1 82 ? -5.23 24.672 23.125 1 61.88 82 ASP A N 1
ATOM 631 C CA . ASP A 1 82 ? -6.629 25.047 23.312 1 61.88 82 ASP A CA 1
ATOM 632 C C . ASP A 1 82 ? -6.828 25.797 24.625 1 61.88 82 ASP A C 1
ATOM 634 O O . ASP A 1 82 ? -7.559 26.797 24.688 1 61.88 82 ASP A O 1
ATOM 638 N N . LEU A 1 83 ? -6.207 25.297 25.609 1 56.28 83 LEU A N 1
ATOM 639 C CA . LEU A 1 83 ? -6.293 25.922 26.922 1 56.28 83 LEU A CA 1
ATOM 640 C C . LEU A 1 83 ? -5.699 27.328 26.891 1 56.28 83 LEU A C 1
ATOM 642 O O . LEU A 1 83 ? -6.246 28.25 27.5 1 56.28 83 LEU A O 1
ATOM 646 N N . ALA A 1 84 ? -4.57 27.406 26.266 1 57.53 84 ALA A N 1
ATOM 647 C CA . ALA A 1 84 ? -3.883 28.688 26.172 1 57.53 84 ALA A CA 1
ATOM 648 C C . ALA A 1 84 ? -4.699 29.688 25.344 1 57.53 84 ALA A C 1
ATOM 650 O O . ALA A 1 84 ? -4.672 30.891 25.625 1 57.53 84 ALA A O 1
ATOM 651 N N . GLU A 1 85 ? -5.141 29.156 24.344 1 54.38 85 GLU A N 1
ATOM 652 C CA . GLU A 1 85 ? -5.895 30.047 23.484 1 54.38 85 GLU A CA 1
ATOM 653 C C . GLU A 1 85 ? -7.246 30.406 24.094 1 54.38 85 GLU A C 1
ATOM 655 O O . GLU A 1 85 ? -7.934 31.312 23.594 1 54.38 85 GLU A O 1
ATOM 660 N N . GLY A 1 86 ? -7.312 30.312 25.531 1 45.16 86 GLY A N 1
ATOM 661 C CA . GLY A 1 86 ? -8.328 30.891 26.391 1 45.16 86 GLY A CA 1
ATOM 662 C C . GLY A 1 86 ? -9.727 30.781 25.828 1 45.16 86 GLY A C 1
ATOM 663 O O . GLY A 1 86 ? -10.531 31.703 25.969 1 45.16 86 GLY A O 1
ATOM 664 N N . GLY A 1 87 ? -10.156 29.734 25.109 1 51.41 87 GLY A N 1
ATOM 665 C CA . GLY A 1 87 ? -11.539 29.812 24.656 1 51.41 87 GLY A CA 1
ATOM 666 C C . GLY A 1 87 ? -11.672 30.281 23.234 1 51.41 87 GLY A C 1
ATOM 667 O O . GLY A 1 87 ? -12.719 30.797 22.828 1 51.41 87 GLY A O 1
ATOM 668 N N . GLN A 1 88 ? -10.5 30.562 22.688 1 55.31 88 GLN A N 1
ATOM 669 C CA . GLN A 1 88 ? -10.641 31.078 21.328 1 55.31 88 GLN A CA 1
ATOM 670 C C . GLN A 1 88 ? -11.328 30.047 20.438 1 55.31 88 GLN A C 1
ATOM 672 O O . GLN A 1 88 ? -11.242 28.844 20.672 1 55.31 88 GLN A O 1
ATOM 677 N N . THR A 1 89 ? -12.234 30.562 19.656 1 68.25 89 THR A N 1
ATOM 678 C CA . THR A 1 89 ? -13.023 29.828 18.672 1 68.25 89 THR A CA 1
ATOM 679 C C . THR A 1 89 ? -12.109 29.125 17.656 1 68.25 89 THR A C 1
ATOM 681 O O . THR A 1 89 ? -11.109 29.703 17.219 1 68.25 89 THR A O 1
ATOM 684 N N . PHE A 1 90 ? -12.141 27.922 17.578 1 81.5 90 PHE A N 1
ATOM 685 C CA . PHE A 1 90 ? -11.438 27.141 16.562 1 81.5 90 PHE A CA 1
ATOM 686 C C . PHE A 1 90 ? -11.469 27.844 15.219 1 81.5 90 PHE A C 1
ATOM 688 O O . PHE A 1 90 ? -12.523 28.312 14.781 1 81.5 90 PHE A O 1
ATOM 695 N N . SER A 1 91 ? -10.258 28.094 14.75 1 86.56 91 SER A N 1
ATOM 696 C CA . SER A 1 91 ? -10.125 28.609 13.391 1 86.56 91 SER A CA 1
ATOM 697 C C . SER A 1 91 ? -9.203 27.75 12.547 1 86.56 91 SER A C 1
ATOM 699 O O . SER A 1 91 ? -8.031 27.562 12.891 1 86.56 91 SER A O 1
ATOM 701 N N . PRO A 1 92 ? -9.656 27.219 11.391 1 89.56 92 PRO A N 1
ATOM 702 C CA . PRO A 1 92 ? -8.852 26.328 10.555 1 89.56 92 PRO A CA 1
ATOM 703 C C . PRO A 1 92 ? -7.574 27 10.039 1 89.56 92 PRO A C 1
ATOM 705 O O . PRO A 1 92 ? -6.566 26.312 9.82 1 89.56 92 PRO A O 1
ATOM 708 N N . ASP A 1 93 ? -7.629 28.266 9.875 1 89.44 93 ASP A N 1
ATOM 709 C CA . ASP A 1 93 ? -6.5 28.969 9.289 1 89.44 93 ASP A CA 1
ATOM 710 C C . ASP A 1 93 ? -5.293 28.953 10.219 1 89.44 93 ASP A C 1
ATOM 712 O O . ASP A 1 93 ? -4.16 29.188 9.781 1 89.44 93 ASP A O 1
ATOM 716 N N . ARG A 1 94 ? -5.535 28.672 11.469 1 86.44 94 ARG A N 1
ATOM 717 C CA . ARG A 1 94 ? -4.453 28.656 12.445 1 86.44 94 ARG A CA 1
ATOM 718 C C . ARG A 1 94 ? -4.082 27.234 12.844 1 86.44 94 ARG A C 1
ATOM 720 O O . ARG A 1 94 ? -3.143 27.031 13.609 1 86.44 94 ARG A O 1
ATOM 727 N N . LEU A 1 95 ? -4.762 26.344 12.312 1 85.44 95 LEU A N 1
ATOM 728 C CA . LEU A 1 95 ? -4.578 24.953 12.688 1 85.44 95 LEU A CA 1
ATOM 729 C C . LEU A 1 95 ? -3.277 24.391 12.109 1 85.44 95 LEU A C 1
ATOM 731 O O . LEU A 1 95 ? -3.104 24.359 10.891 1 85.44 95 LEU A O 1
ATOM 735 N N . LYS A 1 96 ? -2.328 24.078 13.062 1 85 96 LYS A N 1
ATOM 736 C CA . LYS A 1 96 ? -1.093 23.406 12.688 1 85 96 LYS A CA 1
ATOM 737 C C . LYS A 1 96 ? -1.098 21.953 13.164 1 85 96 LYS A C 1
ATOM 739 O O . LYS A 1 96 ? -0.737 21.672 14.312 1 85 96 LYS A O 1
ATOM 744 N N . ARG A 1 97 ? -1.519 21.047 12.266 1 84.75 97 ARG A N 1
ATOM 745 C CA . ARG A 1 97 ? -1.694 19.641 12.656 1 84.75 97 ARG A CA 1
ATOM 746 C C . ARG A 1 97 ? -1.559 18.719 11.461 1 84.75 97 ARG A C 1
ATOM 748 O O . ARG A 1 97 ? -2.012 19.047 10.359 1 84.75 97 ARG A O 1
ATOM 755 N N . GLU A 1 98 ? -0.891 17.625 11.719 1 90.19 98 GLU A N 1
ATOM 756 C CA . GLU A 1 98 ? -0.912 16.516 10.766 1 90.19 98 GLU A CA 1
ATOM 757 C C . GLU A 1 98 ? -2.012 15.516 11.102 1 90.19 98 GLU A C 1
ATOM 759 O O . GLU A 1 98 ? -2.016 14.938 12.195 1 90.19 98 GLU A O 1
ATOM 764 N N . PHE A 1 99 ? -2.941 15.383 10.234 1 93.81 99 PHE A N 1
ATOM 765 C CA . PHE A 1 99 ? -3.984 14.375 10.414 1 93.81 99 PHE A CA 1
ATOM 766 C C . PHE A 1 99 ? -3.582 13.055 9.773 1 93.81 99 PHE A C 1
ATOM 768 O O . PHE A 1 99 ? -3.102 13.031 8.633 1 93.81 99 PHE A O 1
ATOM 775 N N . ILE A 1 100 ? -3.805 11.969 10.523 1 94.31 100 ILE A N 1
ATOM 776 C CA . ILE A 1 100 ? -3.459 10.633 10.039 1 94.31 100 ILE A CA 1
ATOM 777 C C . ILE A 1 100 ? -4.719 9.906 9.578 1 94.31 100 ILE A C 1
ATOM 779 O O . ILE A 1 100 ? -5.664 9.734 10.352 1 94.31 100 ILE A O 1
ATOM 783 N N . ILE A 1 101 ? -4.645 9.477 8.352 1 96.56 101 ILE A N 1
ATOM 784 C CA . ILE A 1 101 ? -5.781 8.828 7.703 1 96.56 101 ILE A CA 1
ATOM 785 C C . ILE A 1 101 ? -5.438 7.375 7.391 1 96.56 101 ILE A C 1
ATOM 787 O O . ILE A 1 101 ? -4.473 7.098 6.676 1 96.56 101 ILE A O 1
ATOM 791 N N . ALA A 1 102 ? -6.281 6.461 7.945 1 95.94 102 ALA A N 1
ATOM 792 C CA . ALA A 1 102 ? -6.105 5.043 7.648 1 95.94 102 ALA A CA 1
ATOM 793 C C . ALA A 1 102 ? -7.059 4.59 6.547 1 95.94 102 ALA A C 1
ATOM 795 O O . ALA A 1 102 ? -8.211 5.035 6.492 1 95.94 102 ALA A O 1
ATOM 796 N N . GLY A 1 103 ? -6.582 3.699 5.66 1 94.88 103 GLY A N 1
ATOM 797 C CA . GLY A 1 103 ? -7.406 3.17 4.582 1 94.88 103 GLY A CA 1
ATOM 798 C C . GLY A 1 103 ? -6.605 2.432 3.527 1 94.88 103 GLY A C 1
ATOM 799 O O . GLY A 1 103 ? -5.406 2.201 3.697 1 94.88 103 GLY A O 1
ATOM 800 N N . SER A 1 104 ? -7.309 2.049 2.516 1 93.56 104 SER A N 1
ATOM 801 C CA . SER A 1 104 ? -6.668 1.458 1.344 1 93.56 104 SER A CA 1
ATOM 802 C C . SER A 1 104 ? -5.996 2.523 0.486 1 93.56 104 SER A C 1
ATOM 804 O O . SER A 1 104 ? -6.145 3.721 0.74 1 93.56 104 SER A O 1
ATOM 806 N N . ASP A 1 105 ? -5.262 2.07 -0.515 1 94.06 105 ASP A N 1
ATOM 807 C CA . ASP A 1 105 ? -4.551 3.006 -1.381 1 94.06 105 ASP A CA 1
ATOM 808 C C . ASP A 1 105 ? -5.527 3.902 -2.141 1 94.06 105 ASP A C 1
ATOM 810 O O . ASP A 1 105 ? -5.293 5.102 -2.287 1 94.06 105 ASP A O 1
ATOM 814 N N . ILE A 1 106 ? -6.672 3.396 -2.553 1 94.81 106 ILE A N 1
ATOM 815 C CA . ILE A 1 106 ? -7.598 4.219 -3.326 1 94.81 106 ILE A CA 1
ATOM 816 C C . ILE A 1 106 ? -8.367 5.148 -2.391 1 94.81 106 ILE A C 1
ATOM 818 O O . ILE A 1 106 ? -8.703 6.273 -2.768 1 94.81 106 ILE A O 1
ATOM 822 N N . ALA A 1 107 ? -8.625 4.68 -1.172 1 95.12 107 ALA A N 1
ATOM 823 C CA . ALA A 1 107 ? -9.211 5.59 -0.189 1 95.12 107 ALA A CA 1
ATOM 824 C C . ALA A 1 107 ? -8.258 6.75 0.112 1 95.12 107 ALA A C 1
ATOM 826 O O . ALA A 1 107 ? -8.688 7.902 0.206 1 95.12 107 ALA A O 1
ATOM 827 N N . HIS A 1 108 ? -7.012 6.398 0.285 1 95.56 108 HIS A N 1
ATOM 828 C CA . HIS A 1 108 ? -6.008 7.434 0.496 1 95.56 108 HIS A CA 1
ATOM 829 C C . HIS A 1 108 ? -6.02 8.453 -0.64 1 95.56 108 HIS A C 1
ATOM 831 O O . HIS A 1 108 ? -6.012 9.664 -0.397 1 95.56 108 HIS A O 1
ATOM 837 N N . LEU A 1 109 ? -6.023 7.953 -1.819 1 95 109 LEU A N 1
ATOM 838 C CA . LEU A 1 109 ? -5.965 8.852 -2.969 1 95 109 LEU A CA 1
ATOM 839 C C . LEU A 1 109 ? -7.141 9.82 -2.961 1 95 109 LEU A C 1
ATOM 841 O O . LEU A 1 109 ? -6.953 11.031 -3.115 1 95 109 LEU A O 1
ATOM 845 N N . VAL A 1 110 ? -8.312 9.336 -2.707 1 94.12 110 VAL A N 1
ATOM 846 C CA . VAL A 1 110 ? -9.523 10.156 -2.705 1 94.12 110 VAL A CA 1
ATOM 847 C C . VAL A 1 110 ? -9.438 11.195 -1.591 1 94.12 110 VAL A C 1
ATOM 849 O O . VAL A 1 110 ? -9.672 12.383 -1.826 1 94.12 110 VAL A O 1
ATOM 852 N N . VAL A 1 111 ? -9.062 10.758 -0.445 1 94.81 111 VAL A N 1
ATOM 853 C CA . VAL A 1 111 ? -9.125 11.602 0.745 1 94.81 111 VAL A CA 1
ATOM 854 C C . VAL A 1 111 ? -8 12.641 0.697 1 94.81 111 VAL A C 1
ATOM 856 O O . VAL A 1 111 ? -8.234 13.82 0.966 1 94.81 111 VAL A O 1
ATOM 859 N N . LEU A 1 112 ? -6.836 12.219 0.365 1 92.69 112 LEU A N 1
ATOM 860 C CA . LEU A 1 112 ? -5.688 13.125 0.382 1 92.69 112 LEU A CA 1
ATOM 861 C C . LEU A 1 112 ? -5.852 14.227 -0.657 1 92.69 112 LEU A C 1
ATOM 863 O O . LEU A 1 112 ? -5.562 15.391 -0.38 1 92.69 112 LEU A O 1
ATOM 867 N N . THR A 1 113 ? -6.324 13.867 -1.816 1 90.38 113 THR A N 1
ATOM 868 C CA . THR A 1 113 ? -6.496 14.859 -2.875 1 90.38 113 THR A CA 1
ATOM 869 C C . THR A 1 113 ? -7.648 15.805 -2.553 1 90.38 113 THR A C 1
ATOM 871 O O . THR A 1 113 ? -7.555 17 -2.803 1 90.38 113 THR A O 1
ATOM 874 N N . ALA A 1 114 ? -8.703 15.25 -1.969 1 91.62 114 ALA A N 1
ATOM 875 C CA . ALA A 1 114 ? -9.844 16.078 -1.579 1 91.62 114 ALA A CA 1
ATOM 876 C C . ALA A 1 114 ? -9.461 17.062 -0.488 1 91.62 114 ALA A C 1
ATOM 878 O O . ALA A 1 114 ? -9.797 18.25 -0.569 1 91.62 114 ALA A O 1
ATOM 879 N N . LEU A 1 115 ? -8.742 16.562 0.475 1 92.62 115 LEU A N 1
ATOM 880 C CA . LEU A 1 115 ? -8.344 17.422 1.588 1 92.62 115 LEU A CA 1
ATOM 881 C C . LEU A 1 115 ? -7.352 18.484 1.128 1 92.62 115 LEU A C 1
ATOM 883 O O . LEU A 1 115 ? -7.457 19.656 1.519 1 92.62 115 LEU A O 1
ATOM 887 N N . HIS A 1 116 ? -6.438 18.062 0.313 1 89.06 116 HIS A N 1
ATOM 888 C CA . HIS A 1 116 ? -5.469 19.016 -0.191 1 89.06 116 HIS A CA 1
ATOM 889 C C . HIS A 1 116 ? -6.152 20.141 -0.963 1 89.06 116 HIS A C 1
ATOM 891 O O . HIS A 1 116 ? -5.848 21.312 -0.76 1 89.06 116 HIS A O 1
ATOM 897 N N . SER A 1 117 ? -7.043 19.812 -1.76 1 89.25 117 SER A N 1
ATOM 898 C CA . SER A 1 117 ? -7.73 20.797 -2.592 1 89.25 117 SER A CA 1
ATOM 899 C C . SER A 1 117 ? -8.633 21.688 -1.754 1 89.25 117 SER A C 1
ATOM 901 O O . SER A 1 117 ? -8.648 22.906 -1.943 1 89.25 117 SER A O 1
ATOM 903 N N . ALA A 1 118 ? -9.305 21.125 -0.81 1 91.56 118 ALA A N 1
ATOM 904 C CA . ALA A 1 118 ? -10.32 21.859 -0.059 1 91.56 118 ALA A CA 1
ATOM 905 C C . ALA A 1 118 ? -9.688 22.672 1.07 1 91.56 118 ALA A C 1
ATOM 907 O O . ALA A 1 118 ? -10.188 23.75 1.423 1 91.56 118 ALA A O 1
ATOM 908 N N . ALA A 1 119 ? -8.641 22.188 1.588 1 91.5 119 ALA A N 1
ATOM 909 C CA . ALA A 1 119 ? -8.086 22.797 2.795 1 91.5 119 ALA A CA 1
ATOM 910 C C . ALA A 1 119 ? -6.934 23.734 2.455 1 91.5 119 ALA A C 1
ATOM 912 O O . ALA A 1 119 ? -6.465 24.484 3.312 1 91.5 119 ALA A O 1
ATOM 913 N N . ARG A 1 120 ? -6.484 23.719 1.328 1 85.44 120 ARG A N 1
ATOM 914 C CA . ARG A 1 120 ? -5.27 24.422 0.932 1 85.44 120 ARG A CA 1
ATOM 915 C C . ARG A 1 120 ? -5.312 25.875 1.385 1 85.44 120 ARG A C 1
ATOM 917 O O . ARG A 1 120 ? -4.312 26.406 1.869 1 85.44 120 ARG A O 1
ATOM 924 N N . PHE A 1 121 ? -6.469 26.531 1.291 1 84.25 121 PHE A N 1
ATOM 925 C CA . PHE A 1 121 ? -6.57 27.938 1.635 1 84.25 121 PHE A CA 1
ATOM 926 C C . PHE A 1 121 ? -7.16 28.125 3.027 1 84.25 121 PHE A C 1
ATOM 928 O O . PHE A 1 121 ? -6.75 29 3.775 1 84.25 121 PHE A O 1
ATOM 935 N N . GLU A 1 122 ? -8.023 27.172 3.361 1 89.62 122 GLU A N 1
ATOM 936 C CA . GLU A 1 122 ? -8.734 27.297 4.629 1 89.62 122 GLU A CA 1
ATOM 937 C C . GLU A 1 122 ? -7.852 26.875 5.801 1 89.62 122 GLU A C 1
ATOM 939 O O . GLU A 1 122 ? -7.957 27.438 6.891 1 89.62 122 GLU A O 1
ATOM 944 N N . ALA A 1 123 ? -7.02 25.938 5.629 1 92.19 123 ALA A N 1
ATOM 945 C CA . ALA A 1 123 ? -6.113 25.438 6.652 1 92.19 123 ALA A CA 1
ATOM 946 C C . ALA A 1 123 ? -4.723 25.188 6.078 1 92.19 123 ALA A C 1
ATOM 948 O O . ALA A 1 123 ? -4.27 24.047 6.004 1 92.19 123 ALA A O 1
ATOM 949 N N . PRO A 1 124 ? -4.031 26.219 5.824 1 89.12 124 PRO A N 1
ATOM 950 C CA . PRO A 1 124 ? -2.797 26.125 5.043 1 89.12 124 PRO A CA 1
ATOM 951 C C . PRO A 1 124 ? -1.656 25.469 5.812 1 89.12 124 PRO A C 1
ATOM 953 O O . PRO A 1 124 ? -0.63 25.109 5.223 1 89.12 124 PRO A O 1
ATOM 956 N N . HIS A 1 125 ? -1.846 25.266 7.117 1 89.56 125 HIS A N 1
ATOM 957 C CA . HIS A 1 125 ? -0.751 24.719 7.914 1 89.56 125 HIS A CA 1
ATOM 958 C C . HIS A 1 125 ? -1.028 23.281 8.32 1 89.56 125 HIS A C 1
ATOM 960 O O . HIS A 1 125 ? -0.348 22.734 9.188 1 89.56 125 HIS A O 1
ATOM 966 N N . THR A 1 126 ? -2.018 22.672 7.688 1 91.06 126 THR A N 1
ATOM 967 C CA . THR A 1 126 ? -2.348 21.281 7.961 1 91.06 126 THR A CA 1
ATOM 968 C C . THR A 1 126 ? -1.65 20.359 6.969 1 91.06 126 THR A C 1
ATOM 970 O O . THR A 1 126 ? -1.333 20.766 5.852 1 91.06 126 THR A O 1
ATOM 973 N N . SER A 1 127 ? -1.339 19.188 7.473 1 92.25 127 SER A N 1
ATOM 974 C CA . SER A 1 127 ? -0.803 18.125 6.633 1 92.25 127 SER A CA 1
ATOM 975 C C . SER A 1 127 ? -1.553 16.812 6.855 1 92.25 127 SER A C 1
ATOM 977 O O . SER A 1 127 ? -2.281 16.672 7.84 1 92.25 127 SER A O 1
ATOM 979 N N . TYR A 1 128 ? -1.384 15.945 5.926 1 95.06 128 TYR A N 1
ATOM 980 C CA . TYR A 1 128 ? -2.133 14.695 5.945 1 95.06 128 TYR A CA 1
ATOM 981 C C . TYR A 1 128 ? -1.214 13.508 5.699 1 95.06 128 TYR A C 1
ATOM 983 O O . TYR A 1 128 ? -0.42 13.516 4.754 1 95.06 128 TYR A O 1
ATOM 991 N N . ARG A 1 129 ? -1.365 12.516 6.539 1 94 129 ARG A N 1
ATOM 992 C CA . ARG A 1 129 ? -0.546 11.312 6.438 1 94 129 ARG A CA 1
ATOM 993 C C . ARG A 1 129 ? -1.415 10.078 6.254 1 94 129 ARG A C 1
ATOM 995 O O . ARG A 1 129 ? -2.42 9.906 6.945 1 94 129 ARG A O 1
ATOM 1002 N N . ALA A 1 130 ? -0.978 9.258 5.293 1 94.62 130 ALA A N 1
ATOM 1003 C CA . ALA A 1 130 ? -1.679 8.008 5.016 1 94.62 130 ALA A CA 1
ATOM 1004 C C . ALA A 1 130 ? -1.012 6.836 5.727 1 94.62 130 ALA A C 1
ATOM 1006 O O . ALA A 1 130 ? 0.217 6.762 5.797 1 94.62 130 ALA A O 1
ATOM 1007 N N . LEU A 1 131 ? -1.885 5.984 6.234 1 90.94 131 LEU A N 1
ATOM 1008 C CA . LEU A 1 131 ? -1.412 4.762 6.875 1 90.94 131 LEU A CA 1
ATOM 1009 C C . LEU A 1 131 ? -2.322 3.586 6.547 1 90.94 131 LEU A C 1
ATOM 1011 O O . LEU A 1 131 ? -3.549 3.727 6.535 1 90.94 131 LEU A O 1
ATOM 1015 N N . THR A 1 132 ? -1.692 2.502 6.227 1 88.75 132 THR A N 1
ATOM 1016 C CA . THR A 1 132 ? -2.447 1.267 6.059 1 88.75 132 THR A CA 1
ATOM 1017 C C . THR A 1 132 ? -2.217 0.327 7.242 1 88.75 132 THR A C 1
ATOM 1019 O O . THR A 1 132 ? -1.075 0.1 7.645 1 88.75 132 THR A O 1
ATOM 1022 N N . LEU A 1 133 ? -3.328 -0.19 7.789 1 87.12 133 LEU A N 1
ATOM 1023 C CA . LEU A 1 133 ? -3.26 -1.025 8.984 1 87.12 133 LEU A CA 1
ATOM 1024 C C . LEU A 1 133 ? -4.09 -2.293 8.805 1 87.12 133 LEU A C 1
ATOM 1026 O O . LEU A 1 133 ? -5.012 -2.328 7.992 1 87.12 133 LEU A O 1
ATOM 1030 N N . SER A 1 134 ? -3.701 -3.236 9.578 1 83.56 134 SER A N 1
ATOM 1031 C CA . SER A 1 134 ? -4.551 -4.414 9.688 1 83.56 134 SER A CA 1
ATOM 1032 C C . SER A 1 134 ? -5.836 -4.105 10.445 1 83.56 134 SER A C 1
ATOM 1034 O O . SER A 1 134 ? -5.895 -3.131 11.203 1 83.56 134 SER A O 1
ATOM 1036 N N . GLY A 1 135 ? -6.77 -4.938 10.18 1 82.94 135 GLY A N 1
ATOM 1037 C CA . GLY A 1 135 ? -8.016 -4.785 10.914 1 82.94 135 GLY A CA 1
ATOM 1038 C C . GLY A 1 135 ? -7.836 -4.789 12.414 1 82.94 135 GLY A C 1
ATOM 1039 O O . GLY A 1 135 ? -8.453 -3.986 13.125 1 82.94 135 GLY A O 1
ATOM 1040 N N . ASP A 1 136 ? -6.973 -5.605 12.898 1 81.25 136 ASP A N 1
ATOM 1041 C CA . ASP A 1 136 ? -6.754 -5.762 14.336 1 81.25 136 ASP A CA 1
ATOM 1042 C C . ASP A 1 136 ? -6.113 -4.508 14.93 1 81.25 136 ASP A C 1
ATOM 1044 O O . ASP A 1 136 ? -6.344 -4.188 16.094 1 81.25 136 ASP A O 1
ATOM 1048 N N . GLU A 1 137 ? -5.43 -3.885 14.07 1 86.62 137 GLU A N 1
ATOM 1049 C CA . GLU A 1 137 ? -4.719 -2.703 14.555 1 86.62 137 GLU A CA 1
ATOM 1050 C C . GLU A 1 137 ? -5.594 -1.456 14.453 1 86.62 137 GLU A C 1
ATOM 1052 O O . GLU A 1 137 ? -5.363 -0.473 15.164 1 86.62 137 GLU A O 1
ATOM 1057 N N . MET A 1 138 ? -6.57 -1.538 13.633 1 89 138 MET A N 1
ATOM 1058 C CA . MET A 1 138 ? -7.352 -0.355 13.289 1 89 138 MET A CA 1
ATOM 1059 C C . MET A 1 138 ? -8.078 0.197 14.508 1 89 138 MET A C 1
ATOM 1061 O O . MET A 1 138 ? -8.039 1.401 14.766 1 89 138 MET A O 1
ATOM 1065 N N . VAL A 1 139 ? -8.664 -0.7 15.273 1 84.44 139 VAL A N 1
ATOM 1066 C CA . VAL A 1 139 ? -9.453 -0.269 16.422 1 84.44 139 VAL A CA 1
ATOM 1067 C C . VAL A 1 139 ? -8.555 0.425 17.438 1 84.44 139 VAL A C 1
ATOM 1069 O O . VAL A 1 139 ? -8.852 1.536 17.891 1 84.44 139 VAL A O 1
ATOM 1072 N N . SER A 1 140 ? -7.512 -0.266 17.75 1 85.06 140 SER A N 1
ATOM 1073 C CA . SER A 1 140 ? -6.578 0.288 18.734 1 85.06 140 SER A CA 1
ATOM 1074 C C . SER A 1 140 ? -5.984 1.604 18.234 1 85.06 140 SER A C 1
ATOM 1076 O O . SER A 1 140 ? -5.797 2.537 19.031 1 85.06 140 SER A O 1
ATOM 1078 N N . ALA A 1 141 ? -5.707 1.708 16.984 1 88.5 141 ALA A N 1
ATOM 1079 C CA . ALA A 1 141 ? -5.113 2.912 16.406 1 88.5 141 ALA A CA 1
ATOM 1080 C C . ALA A 1 141 ? -6.07 4.098 16.5 1 88.5 141 ALA A C 1
ATOM 1082 O O . ALA A 1 141 ? -5.652 5.219 16.781 1 88.5 141 ALA A O 1
ATOM 1083 N N . LEU A 1 142 ? -7.316 3.854 16.312 1 88.81 142 LEU A N 1
ATOM 1084 C CA . LEU A 1 142 ? -8.328 4.898 16.438 1 88.81 142 LEU A CA 1
ATOM 1085 C C . LEU A 1 142 ? -8.516 5.293 17.906 1 88.81 142 LEU A C 1
ATOM 1087 O O . LEU A 1 142 ? -8.625 6.477 18.219 1 88.81 142 LEU A O 1
ATOM 1091 N N . GLU A 1 143 ? -8.477 4.285 18.719 1 81.44 143 GLU A N 1
ATOM 1092 C CA . GLU A 1 143 ? -8.695 4.508 20.141 1 81.44 143 GLU A CA 1
ATOM 1093 C C . GLU A 1 143 ? -7.562 5.332 20.75 1 81.44 143 GLU A C 1
ATOM 1095 O O . GLU A 1 143 ? -7.805 6.234 21.562 1 81.44 143 GLU A O 1
ATOM 1100 N N . THR A 1 144 ? -6.367 5.051 20.344 1 78.12 144 THR A N 1
ATOM 1101 C CA . THR A 1 144 ? -5.199 5.691 20.953 1 78.12 144 THR A CA 1
ATOM 1102 C C . THR A 1 144 ? -4.914 7.031 20.266 1 78.12 144 THR A C 1
ATOM 1104 O O . THR A 1 144 ? -4.113 7.824 20.766 1 78.12 144 THR A O 1
ATOM 1107 N N . GLY A 1 145 ? -5.527 7.238 19.141 1 80.19 145 GLY A N 1
ATOM 1108 C CA . GLY A 1 145 ? -5.289 8.477 18.406 1 80.19 145 GLY A CA 1
ATOM 1109 C C . GLY A 1 145 ? -4.094 8.398 17.469 1 80.19 145 GLY A C 1
ATOM 1110 O O . GLY A 1 145 ? -3.672 9.414 16.922 1 80.19 145 GLY A O 1
ATOM 1111 N N . HIS A 1 146 ? -3.584 7.246 17.328 1 83.56 146 HIS A N 1
ATOM 1112 C CA . HIS A 1 146 ? -2.549 7.027 16.328 1 83.56 146 HIS A CA 1
ATOM 1113 C C . HIS A 1 146 ? -3.078 7.297 14.922 1 83.56 146 HIS A C 1
ATOM 1115 O O . HIS A 1 146 ? -2.316 7.668 14.023 1 83.56 146 HIS A O 1
ATOM 1121 N N . VAL A 1 147 ? -4.324 7.047 14.805 1 92.19 147 VAL A N 1
ATOM 1122 C CA . VAL A 1 147 ? -5.066 7.359 13.586 1 92.19 147 VAL A CA 1
ATOM 1123 C C . VAL A 1 147 ? -6.234 8.281 13.922 1 92.19 147 VAL A C 1
ATOM 1125 O O . VAL A 1 147 ? -6.93 8.078 14.914 1 92.19 147 VAL A O 1
ATOM 1128 N N . ASP A 1 148 ? -6.348 9.32 13.125 1 92.94 148 ASP A N 1
ATOM 1129 C CA . ASP A 1 148 ? -7.453 10.25 13.352 1 92.94 148 ASP A CA 1
ATOM 1130 C C . ASP A 1 148 ? -8.758 9.711 12.766 1 92.94 148 ASP A C 1
ATOM 1132 O O . ASP A 1 148 ? -9.797 9.742 13.422 1 92.94 148 ASP A O 1
ATOM 1136 N N . ILE A 1 149 ? -8.656 9.266 11.531 1 96.12 149 ILE A N 1
ATOM 1137 C CA . ILE A 1 149 ? -9.836 8.828 10.789 1 96.12 149 ILE A CA 1
ATOM 1138 C C . ILE A 1 149 ? -9.484 7.625 9.914 1 96.12 149 ILE A C 1
ATOM 1140 O O . ILE A 1 149 ? -8.406 7.578 9.32 1 96.12 149 ILE A O 1
ATOM 1144 N N . ALA A 1 150 ? -10.367 6.637 9.953 1 97.25 150 ALA A N 1
ATOM 1145 C CA . ALA A 1 150 ? -10.312 5.582 8.945 1 97.25 150 ALA A CA 1
ATOM 1146 C C . ALA A 1 150 ? -11.344 5.812 7.844 1 97.25 150 ALA A C 1
ATOM 1148 O O . ALA A 1 150 ? -12.469 6.254 8.117 1 97.25 150 ALA A O 1
ATOM 1149 N N . VAL A 1 151 ? -10.977 5.582 6.645 1 97.06 151 VAL A N 1
ATOM 1150 C CA . VAL A 1 151 ? -11.891 5.742 5.523 1 97.06 151 VAL A CA 1
ATOM 1151 C C . VAL A 1 151 ? -11.953 4.449 4.715 1 97.06 151 VAL A C 1
ATOM 1153 O O . VAL A 1 151 ? -10.922 3.904 4.328 1 97.06 151 VAL A O 1
ATOM 1156 N N . GLY A 1 152 ? -13.102 4.008 4.453 1 96.12 152 GLY A N 1
ATOM 1157 C CA . GLY A 1 152 ? -13.344 2.773 3.725 1 96.12 152 GLY A CA 1
ATOM 1158 C C . GLY A 1 152 ? -14.633 2.084 4.129 1 96.12 152 GLY A C 1
ATOM 1159 O O . GLY A 1 152 ? -15.594 2.742 4.523 1 96.12 152 GLY A O 1
ATOM 1160 N N . ALA A 1 153 ? -14.719 0.837 3.904 1 95.62 153 ALA A N 1
ATOM 1161 C CA . ALA A 1 153 ? -15.82 -0.008 4.348 1 95.62 153 ALA A CA 1
ATOM 1162 C C . ALA A 1 153 ? -15.336 -1.056 5.348 1 95.62 153 ALA A C 1
ATOM 1164 O O . ALA A 1 153 ? -14.883 -2.133 4.957 1 95.62 153 ALA A O 1
ATOM 1165 N N . TYR A 1 154 ? -15.5 -0.678 6.578 1 94.25 154 TYR A N 1
ATOM 1166 C CA . TYR A 1 154 ? -15.047 -1.525 7.676 1 94.25 154 TYR A CA 1
ATOM 1167 C C . TYR A 1 154 ? -16.219 -1.95 8.555 1 94.25 154 TYR A C 1
ATOM 1169 O O . TYR A 1 154 ? -16.469 -1.353 9.609 1 94.25 154 TYR A O 1
ATOM 1177 N N . PRO A 1 155 ? -16.766 -3.023 8.25 1 89.5 155 PRO A N 1
ATOM 1178 C CA . PRO A 1 155 ? -17.984 -3.418 8.977 1 89.5 155 PRO A CA 1
ATOM 1179 C C . PRO A 1 155 ? -17.703 -3.809 10.422 1 89.5 155 PRO A C 1
ATOM 1181 O O . PRO A 1 155 ? -18.609 -3.781 11.258 1 89.5 155 PRO A O 1
ATOM 1184 N N . SER A 1 156 ? -16.516 -4.117 10.75 1 87.38 156 SER A N 1
ATOM 1185 C CA . SER A 1 156 ? -16.203 -4.621 12.078 1 87.38 156 SER A CA 1
ATOM 1186 C C . SER A 1 156 ? -15.922 -3.479 13.055 1 87.38 156 SER A C 1
ATOM 1188 O O . SER A 1 156 ? -15.742 -3.707 14.25 1 87.38 156 SER A O 1
ATOM 1190 N N . LEU A 1 157 ? -15.789 -2.305 12.539 1 90.5 157 LEU A N 1
ATOM 1191 C CA . LEU A 1 157 ? -15.555 -1.162 13.414 1 90.5 157 LEU A CA 1
ATOM 1192 C C . LEU A 1 157 ? -16.859 -0.698 14.055 1 90.5 157 LEU A C 1
ATOM 1194 O O . LEU A 1 157 ? -17.625 0.054 13.445 1 90.5 157 LEU A O 1
ATOM 1198 N N . VAL A 1 158 ? -17.094 -1.146 15.32 1 84.19 158 VAL A N 1
ATOM 1199 C CA . VAL A 1 158 ? -18.375 -0.864 15.938 1 84.19 158 VAL A CA 1
ATOM 1200 C C . VAL A 1 158 ? -18.172 -0.302 17.344 1 84.19 158 VAL A C 1
ATOM 1202 O O . VAL A 1 158 ? -18.484 0.86 17.609 1 84.19 158 VAL A O 1
ATOM 1205 N N . ALA A 1 159 ? -17.531 -0.988 18.156 1 79.69 159 ALA A N 1
ATOM 1206 C CA . ALA A 1 159 ? -17.484 -0.601 19.562 1 79.69 159 ALA A CA 1
ATOM 1207 C C . ALA A 1 159 ? -16.656 0.676 19.75 1 79.69 159 ALA A C 1
ATOM 1209 O O . ALA A 1 159 ? -15.461 0.7 19.469 1 79.69 159 ALA A O 1
ATOM 1210 N N . GLY A 1 160 ? -17.453 1.754 20.188 1 88.19 160 GLY A N 1
ATOM 1211 C CA . GLY A 1 160 ? -16.781 3.01 20.5 1 88.19 160 GLY A CA 1
ATOM 1212 C C . GLY A 1 160 ? -16.406 3.811 19.266 1 88.19 160 GLY A C 1
ATOM 1213 O O . GLY A 1 160 ? -15.758 4.848 19.375 1 88.19 160 GLY A O 1
ATOM 1214 N N . ILE A 1 161 ? -16.797 3.283 18.188 1 93.62 161 ILE A N 1
ATOM 1215 C CA . ILE A 1 161 ? -16.438 3.92 16.922 1 93.62 161 ILE A CA 1
ATOM 1216 C C . ILE A 1 161 ? -17.688 4.551 16.297 1 93.62 161 ILE A C 1
ATOM 1218 O O . ILE A 1 161 ? -18.75 3.928 16.25 1 93.62 161 ILE A O 1
ATOM 1222 N N . LYS A 1 162 ? -17.578 5.773 15.969 1 94.06 162 LYS A N 1
ATOM 1223 C CA . LYS A 1 162 ? -18.594 6.473 15.203 1 94.06 162 LYS A CA 1
ATOM 1224 C C . LYS A 1 162 ? -18.297 6.422 13.711 1 94.06 162 LYS A C 1
ATOM 1226 O O . LYS A 1 162 ? -17.141 6.223 13.312 1 94.06 162 LYS A O 1
ATOM 1231 N N . THR A 1 163 ? -19.297 6.531 12.938 1 96.19 163 THR A N 1
ATOM 1232 C CA . THR A 1 163 ? -19.078 6.473 11.5 1 96.19 163 THR A CA 1
ATOM 1233 C C . THR A 1 163 ? -20.062 7.387 10.766 1 96.19 163 THR A C 1
ATOM 1235 O O . THR A 1 163 ? -21.078 7.793 11.336 1 96.19 163 THR A O 1
ATOM 1238 N N . GLN A 1 164 ? -19.719 7.785 9.586 1 97.12 164 GLN A N 1
ATOM 1239 C CA . GLN A 1 164 ? -20.531 8.594 8.703 1 97.12 164 GLN A CA 1
ATOM 1240 C C . GLN A 1 164 ? -20.312 8.211 7.242 1 97.12 164 GLN A C 1
ATOM 1242 O O . GLN A 1 164 ? -19.172 8.078 6.797 1 97.12 164 GLN A O 1
ATOM 1247 N N . ARG A 1 165 ? -21.422 8.094 6.527 1 96.94 165 ARG A N 1
ATOM 1248 C CA . ARG A 1 165 ? -21.344 7.754 5.113 1 96.94 165 ARG A CA 1
ATOM 1249 C C . ARG A 1 165 ? -20.734 8.898 4.309 1 96.94 165 ARG A C 1
ATOM 1251 O O . ARG A 1 165 ? -21.094 10.062 4.508 1 96.94 165 ARG A O 1
ATOM 1258 N N . LEU A 1 166 ? -19.812 8.57 3.436 1 96.81 166 LEU A N 1
ATOM 1259 C CA . LEU A 1 166 ? -19.219 9.57 2.547 1 96.81 166 LEU A CA 1
ATOM 1260 C C . LEU A 1 166 ? -19.781 9.43 1.134 1 96.81 166 LEU A C 1
ATOM 1262 O O . LEU A 1 166 ? -20.312 10.391 0.575 1 96.81 166 LEU A O 1
ATOM 1266 N N . TYR A 1 167 ? -19.703 8.266 0.526 1 95.06 167 TYR A N 1
ATOM 1267 C CA . TYR A 1 167 ? -20.219 8.023 -0.822 1 95.06 167 TYR A CA 1
ATOM 1268 C C . TYR A 1 167 ? -20.422 6.531 -1.071 1 95.06 167 TYR A C 1
ATOM 1270 O O . TYR A 1 167 ? -20.062 5.703 -0.229 1 95.06 167 TYR A O 1
ATOM 1278 N N . GLN A 1 168 ? -21.047 6.246 -2.203 1 94.44 168 GLN A N 1
ATOM 1279 C CA . GLN A 1 168 ? -21.281 4.871 -2.629 1 94.44 168 GLN A CA 1
ATOM 1280 C C . GLN A 1 168 ? -20.266 4.445 -3.689 1 94.44 168 GLN A C 1
ATOM 1282 O O . GLN A 1 168 ? -19.875 5.246 -4.539 1 94.44 168 GLN A O 1
ATOM 1287 N N . GLU A 1 169 ? -19.922 3.229 -3.572 1 93.88 169 GLU A N 1
ATOM 1288 C CA . GLU A 1 169 ? -18.984 2.641 -4.516 1 93.88 169 GLU A CA 1
ATOM 1289 C C . GLU A 1 169 ? -19.578 1.42 -5.211 1 93.88 169 GLU A C 1
ATOM 1291 O O . GLU A 1 169 ? -20.375 0.687 -4.613 1 93.88 169 GLU A O 1
ATOM 1296 N N . GLU A 1 170 ? -19.266 1.276 -6.461 1 95.25 170 GLU A N 1
ATOM 1297 C CA . GLU A 1 170 ? -19.594 0.071 -7.215 1 95.25 170 GLU A CA 1
ATOM 1298 C C . GLU A 1 170 ? -18.344 -0.529 -7.863 1 95.25 170 GLU A C 1
ATOM 1300 O O . GLU A 1 170 ? -17.281 0.101 -7.887 1 95.25 170 GLU A O 1
ATOM 1305 N N . TYR A 1 171 ? -18.516 -1.756 -8.344 1 97.06 171 TYR A N 1
ATOM 1306 C CA . TYR A 1 171 ? -17.391 -2.428 -8.984 1 97.06 171 TYR A CA 1
ATOM 1307 C C . TYR A 1 171 ? -17.547 -2.422 -10.5 1 97.06 171 TYR A C 1
ATOM 1309 O O . TYR A 1 171 ? -18.656 -2.539 -11.016 1 97.06 171 TYR A O 1
ATOM 1317 N N . LEU A 1 172 ? -16.484 -2.312 -11.188 1 97.81 172 LEU A N 1
ATOM 1318 C CA . LEU A 1 172 ? -16.375 -2.514 -12.625 1 97.81 172 LEU A CA 1
ATOM 1319 C C . LEU A 1 172 ? -15.172 -3.395 -12.961 1 97.81 172 LEU A C 1
ATOM 1321 O O . LEU A 1 172 ? -14.32 -3.641 -12.109 1 97.81 172 LEU A O 1
ATOM 1325 N N . CYS A 1 173 ? -15.203 -3.893 -14.141 1 98.38 173 CYS A N 1
ATOM 1326 C CA . CYS A 1 173 ? -14.047 -4.578 -14.695 1 98.38 173 CYS A CA 1
ATOM 1327 C C . CYS A 1 173 ? -13.289 -3.68 -15.664 1 98.38 173 CYS A C 1
ATOM 1329 O O . CYS A 1 173 ? -13.906 -2.932 -16.438 1 98.38 173 CYS A O 1
ATOM 1331 N N . PHE A 1 174 ? -11.977 -3.773 -15.633 1 98.62 174 PHE A N 1
ATOM 1332 C CA . PHE A 1 174 ? -11.125 -2.938 -16.469 1 98.62 174 PHE A CA 1
ATOM 1333 C C . PHE A 1 174 ? -10.164 -3.791 -17.281 1 98.62 174 PHE A C 1
ATOM 1335 O O . PHE A 1 174 ? -9.625 -4.781 -16.781 1 98.62 174 PHE A O 1
ATOM 1342 N N . GLY A 1 175 ? -9.922 -3.41 -18.5 1 98.31 175 GLY A N 1
ATOM 1343 C CA . GLY A 1 175 ? -8.992 -4.062 -19.406 1 98.31 175 GLY A CA 1
ATOM 1344 C C . GLY A 1 175 ? -8.766 -3.285 -20.688 1 98.31 175 GLY A C 1
ATOM 1345 O O . GLY A 1 175 ? -9.383 -2.24 -20.906 1 98.31 175 GLY A O 1
ATOM 1346 N N . LYS A 1 176 ? -7.844 -3.818 -21.469 1 97.69 176 LYS A N 1
ATOM 1347 C CA . LYS A 1 176 ? -7.562 -3.189 -22.75 1 97.69 176 LYS A CA 1
ATOM 1348 C C . LYS A 1 176 ? -8.766 -3.275 -23.688 1 97.69 176 LYS A C 1
ATOM 1350 O O . LYS A 1 176 ? -9.508 -4.262 -23.672 1 97.69 176 LYS A O 1
ATOM 1355 N N . GLU A 1 177 ? -8.945 -2.285 -24.516 1 95.06 177 GLU A N 1
ATOM 1356 C CA . GLU A 1 177 ? -10.086 -2.162 -25.406 1 95.06 177 GLU A CA 1
ATOM 1357 C C . GLU A 1 177 ? -10.211 -3.385 -26.312 1 95.06 177 GLU A C 1
ATOM 1359 O O . GLU A 1 177 ? -11.32 -3.824 -26.625 1 95.06 177 GLU A O 1
ATOM 1364 N N . GLY A 1 178 ? -9.188 -4.016 -26.734 1 95.12 178 GLY A N 1
ATOM 1365 C CA . GLY A 1 178 ? -9.203 -5.133 -27.656 1 95.12 178 GLY A CA 1
ATOM 1366 C C . GLY A 1 178 ? -9.406 -6.473 -26.984 1 95.12 178 GLY A C 1
ATOM 1367 O O . GLY A 1 178 ? -9.555 -7.496 -27.641 1 95.12 178 GLY A O 1
ATOM 1368 N N . HIS A 1 179 ? -9.492 -6.461 -25.688 1 96.75 179 HIS A N 1
ATOM 1369 C CA . HIS A 1 179 ? -9.625 -7.715 -24.953 1 96.75 179 HIS A CA 1
ATOM 1370 C C . HIS A 1 179 ? -10.984 -8.359 -25.203 1 96.75 179 HIS A C 1
ATOM 1372 O O . HIS A 1 179 ? -12.016 -7.68 -25.203 1 96.75 179 HIS A O 1
ATOM 1378 N N . PRO A 1 180 ? -11.047 -9.617 -25.391 1 97.38 180 PRO A N 1
ATOM 1379 C CA . PRO A 1 180 ? -12.297 -10.312 -25.734 1 97.38 180 PRO A CA 1
ATOM 1380 C C . PRO A 1 180 ? -13.414 -10.039 -24.734 1 97.38 180 PRO A C 1
ATOM 1382 O O . PRO A 1 180 ? -14.547 -9.75 -25.125 1 97.38 180 PRO A O 1
ATOM 1385 N N . PHE A 1 181 ? -13.109 -10.156 -23.5 1 97.81 181 PHE A N 1
ATOM 1386 C CA . PHE A 1 181 ? -14.125 -9.922 -22.484 1 97.81 181 PHE A CA 1
ATOM 1387 C C . PHE A 1 181 ? -14.586 -8.469 -22.516 1 97.81 181 PHE A C 1
ATOM 1389 O O . PHE A 1 181 ? -15.781 -8.188 -22.359 1 97.81 181 PHE A O 1
ATOM 1396 N N . ILE A 1 182 ? -13.688 -7.539 -22.641 1 97.81 182 ILE A N 1
ATOM 1397 C CA . ILE A 1 182 ? -14.031 -6.121 -22.656 1 97.81 182 ILE A CA 1
ATOM 1398 C C . ILE A 1 182 ? -14.93 -5.824 -23.844 1 97.81 182 ILE A C 1
ATOM 1400 O O . ILE A 1 182 ? -15.852 -5.016 -23.75 1 97.81 182 ILE A O 1
ATOM 1404 N N . LYS A 1 183 ? -14.758 -6.477 -24.906 1 96.88 183 LYS A N 1
ATOM 1405 C CA . LYS A 1 183 ? -15.562 -6.289 -26.109 1 96.88 183 LYS A CA 1
ATOM 1406 C C . LYS A 1 183 ? -16.953 -6.914 -25.953 1 96.88 183 LYS A C 1
ATOM 1408 O O . LYS A 1 183 ? -17.953 -6.312 -26.328 1 96.88 183 LYS A O 1
ATOM 1413 N N . SER A 1 184 ? -17 -8.023 -25.375 1 97.06 184 SER A N 1
ATOM 1414 C CA . SER A 1 184 ? -18.234 -8.797 -25.375 1 97.06 184 SER A CA 1
ATOM 1415 C C . SER A 1 184 ? -19.078 -8.516 -24.125 1 97.06 184 SER A C 1
ATOM 1417 O O . SER A 1 184 ? -20.312 -8.508 -24.188 1 97.06 184 SER A O 1
ATOM 1419 N N . GLY A 1 185 ? -18.422 -8.414 -23 1 95.75 185 GLY A N 1
ATOM 1420 C CA . GLY A 1 185 ? -19.109 -8.281 -21.719 1 95.75 185 GLY A CA 1
ATOM 1421 C C . GLY A 1 185 ? -19.734 -9.578 -21.25 1 95.75 185 GLY A C 1
ATOM 1422 O O . GLY A 1 185 ? -20.531 -9.57 -20.297 1 95.75 185 GLY A O 1
ATOM 1423 N N . GLU A 1 186 ? -19.312 -10.695 -21.812 1 96.38 186 GLU A N 1
ATOM 1424 C CA . GLU A 1 186 ? -20 -11.961 -21.562 1 96.38 186 GLU A CA 1
ATOM 1425 C C . GLU A 1 186 ? -19.312 -12.75 -20.453 1 96.38 186 GLU A C 1
ATOM 1427 O O . GLU A 1 186 ? -18.078 -12.742 -20.344 1 96.38 186 GLU A O 1
ATOM 1432 N N . THR A 1 187 ? -20.109 -13.531 -19.75 1 96.88 187 THR A N 1
ATOM 1433 C CA . THR A 1 187 ? -19.641 -14.297 -18.609 1 96.88 187 THR A CA 1
ATOM 1434 C C . THR A 1 187 ? -18.578 -15.312 -19.031 1 96.88 187 THR A C 1
ATOM 1436 O O . THR A 1 187 ? -17.562 -15.477 -18.359 1 96.88 187 THR A O 1
ATOM 1439 N N . ASP A 1 188 ? -18.797 -15.961 -20.125 1 96.94 188 ASP A N 1
ATOM 1440 C CA . ASP A 1 188 ? -17.859 -16.984 -20.578 1 96.94 188 ASP A CA 1
ATOM 1441 C C . ASP A 1 188 ? -16.484 -16.391 -20.844 1 96.94 188 ASP A C 1
ATOM 1443 O O . ASP A 1 188 ? -15.469 -16.984 -20.5 1 96.94 188 ASP A O 1
ATOM 1447 N N . ASP A 1 189 ? -16.531 -15.211 -21.484 1 97.69 189 ASP A N 1
ATOM 1448 C CA . ASP A 1 189 ? -15.266 -14.539 -21.766 1 97.69 189 ASP A CA 1
ATOM 1449 C C . ASP A 1 189 ? -14.594 -14.07 -20.469 1 97.69 189 ASP A C 1
ATOM 1451 O O . ASP A 1 189 ? -13.367 -14.078 -20.359 1 97.69 189 ASP A O 1
ATOM 1455 N N . PHE A 1 190 ? -15.422 -13.703 -19.531 1 98 190 PHE A N 1
ATOM 1456 C CA . PHE A 1 190 ? -14.914 -13.32 -18.219 1 98 190 PHE A CA 1
ATOM 1457 C C . PHE A 1 190 ? -14.227 -14.492 -17.547 1 98 190 PHE A C 1
ATOM 1459 O O . PHE A 1 190 ? -13.125 -14.352 -17.016 1 98 190 PHE A O 1
ATOM 1466 N N . MET A 1 191 ? -14.828 -15.602 -17.578 1 96.69 191 MET A N 1
ATOM 1467 C CA . MET A 1 191 ? -14.312 -16.797 -16.922 1 96.69 191 MET A CA 1
ATOM 1468 C C . MET A 1 191 ? -13.07 -17.328 -17.609 1 96.69 191 MET A C 1
ATOM 1470 O O . MET A 1 191 ? -12.219 -17.969 -16.984 1 96.69 191 MET A O 1
ATOM 1474 N N . ALA A 1 192 ? -12.961 -17 -18.844 1 96.38 192 ALA A N 1
ATOM 1475 C CA . ALA A 1 192 ? -11.852 -17.5 -19.641 1 96.38 192 ALA A CA 1
ATOM 1476 C C . ALA A 1 192 ? -10.664 -16.531 -19.578 1 96.38 192 ALA A C 1
ATOM 1478 O O . ALA A 1 192 ? -9.547 -16.891 -19.969 1 96.38 192 ALA A O 1
ATOM 1479 N N . ALA A 1 193 ? -10.844 -15.367 -19.109 1 97.12 193 ALA A N 1
ATOM 1480 C CA . ALA A 1 193 ? -9.812 -14.336 -19.078 1 97.12 193 ALA A CA 1
ATOM 1481 C C . ALA A 1 193 ? -8.812 -14.602 -17.953 1 97.12 193 ALA A C 1
ATOM 1483 O O . ALA A 1 193 ? -9.102 -15.352 -17.016 1 97.12 193 ALA A O 1
ATOM 1484 N N . ASP A 1 194 ? -7.57 -14.047 -18.156 1 95.94 194 ASP A N 1
ATOM 1485 C CA . ASP A 1 194 ? -6.613 -13.953 -17.062 1 95.94 194 ASP A CA 1
ATOM 1486 C C . ASP A 1 194 ? -6.895 -12.734 -16.188 1 95.94 194 ASP A C 1
ATOM 1488 O O . ASP A 1 194 ? -7.207 -11.656 -16.703 1 95.94 194 ASP A O 1
ATOM 1492 N N . HIS A 1 195 ? -6.746 -12.992 -14.82 1 97.31 195 HIS A N 1
ATOM 1493 C CA . HIS A 1 195 ? -7.215 -11.953 -13.906 1 97.31 195 HIS A CA 1
ATOM 1494 C C . HIS A 1 195 ? -6.113 -11.516 -12.953 1 97.31 195 HIS A C 1
ATOM 1496 O O . HIS A 1 195 ? -5.242 -12.312 -12.594 1 97.31 195 HIS A O 1
ATOM 1502 N N . ILE A 1 196 ? -6.207 -10.281 -12.641 1 97.38 196 ILE A N 1
ATOM 1503 C CA . ILE A 1 196 ? -5.531 -9.758 -11.461 1 97.38 196 ILE A CA 1
ATOM 1504 C C . ILE A 1 196 ? -6.555 -9.484 -10.359 1 97.38 196 ILE A C 1
ATOM 1506 O O . ILE A 1 196 ? -7.562 -8.812 -10.594 1 97.38 196 ILE A O 1
ATOM 1510 N N . VAL A 1 197 ? -6.297 -10.031 -9.203 1 96.62 197 VAL A N 1
ATOM 1511 C CA . VAL A 1 197 ? -7.184 -9.883 -8.055 1 96.62 197 VAL A CA 1
ATOM 1512 C C . VAL A 1 197 ? -6.477 -9.086 -6.957 1 96.62 197 VAL A C 1
ATOM 1514 O O . VAL A 1 197 ? -5.277 -9.258 -6.734 1 96.62 197 VAL A O 1
ATOM 1517 N N . VAL A 1 198 ? -7.215 -8.18 -6.363 1 96.44 198 VAL A N 1
ATOM 1518 C CA . VAL A 1 198 ? -6.645 -7.398 -5.273 1 96.44 198 VAL A CA 1
ATOM 1519 C C . VAL A 1 198 ? -7.043 -8.016 -3.932 1 96.44 198 VAL A C 1
ATOM 1521 O O . VAL A 1 198 ? -8.227 -8.258 -3.682 1 96.44 198 VAL A O 1
ATOM 1524 N N . SER A 1 199 ? -6.039 -8.203 -3.15 1 91.62 199 SER A N 1
ATOM 1525 C CA . SER A 1 199 ? -6.289 -8.781 -1.835 1 91.62 199 SER A CA 1
ATOM 1526 C C . SER A 1 199 ? -6.207 -7.723 -0.741 1 91.62 199 SER A C 1
ATOM 1528 O O . SER A 1 199 ? -5.277 -6.914 -0.723 1 91.62 199 SER A O 1
ATOM 1530 N N . THR A 1 200 ? -7.16 -7.66 0.072 1 81.69 200 THR A N 1
ATOM 1531 C CA . THR A 1 200 ? -7.156 -6.82 1.263 1 81.69 200 THR A CA 1
ATOM 1532 C C . THR A 1 200 ? -7.109 -7.672 2.527 1 81.69 200 THR A C 1
ATOM 1534 O O . THR A 1 200 ? -7.633 -7.273 3.57 1 81.69 200 THR A O 1
ATOM 1537 N N . LYS A 1 201 ? -6.559 -8.789 2.289 1 72.19 201 LYS A N 1
ATOM 1538 C CA . LYS A 1 201 ? -6.453 -9.703 3.422 1 72.19 201 LYS A CA 1
ATOM 1539 C C . LYS A 1 201 ? -5.801 -9.016 4.621 1 72.19 201 LYS A C 1
ATOM 1541 O O . LYS A 1 201 ? -4.809 -8.305 4.469 1 72.19 201 LYS A O 1
ATOM 1546 N N . GLY A 1 202 ? -6.375 -9.102 5.699 1 74.44 202 GLY A N 1
ATOM 1547 C CA . GLY A 1 202 ? -5.855 -8.562 6.945 1 74.44 202 GLY A CA 1
ATOM 1548 C C . GLY A 1 202 ? -6.383 -7.176 7.266 1 74.44 202 GLY A C 1
ATOM 1549 O O . GLY A 1 202 ? -6.254 -6.707 8.398 1 74.44 202 GLY A O 1
ATOM 1550 N N . MET A 1 203 ? -7.012 -6.527 6.305 1 77.38 203 MET A N 1
ATOM 1551 C CA . MET A 1 203 ? -7.453 -5.156 6.535 1 77.38 203 MET A CA 1
ATOM 1552 C C . MET A 1 203 ? -8.883 -5.129 7.066 1 77.38 203 MET A C 1
ATOM 1554 O O . MET A 1 203 ? -9.391 -4.07 7.438 1 77.38 203 MET A O 1
ATOM 1558 N N . ALA A 1 204 ? -9.547 -6.285 7.156 1 81.31 204 ALA A N 1
ATOM 1559 C CA . ALA A 1 204 ? -10.938 -6.375 7.582 1 81.31 204 ALA A CA 1
ATOM 1560 C C . ALA A 1 204 ? -11.828 -5.461 6.742 1 81.31 204 ALA A C 1
ATOM 1562 O O . ALA A 1 204 ? -12.719 -4.797 7.273 1 81.31 204 ALA A O 1
ATOM 1563 N N . HIS A 1 205 ? -11.562 -5.344 5.496 1 89.44 205 HIS A N 1
ATOM 1564 C CA . HIS A 1 205 ? -12.297 -4.488 4.57 1 89.44 205 HIS A CA 1
ATOM 1565 C C . HIS A 1 205 ? -13.383 -5.277 3.836 1 89.44 205 HIS A C 1
ATOM 1567 O O . HIS A 1 205 ? -13.211 -6.469 3.57 1 89.44 205 HIS A O 1
ATOM 1573 N N . ALA A 1 206 ? -14.438 -4.57 3.439 1 88.75 206 ALA A N 1
ATOM 1574 C CA . ALA A 1 206 ? -15.578 -5.184 2.768 1 88.75 206 ALA A CA 1
ATOM 1575 C C . ALA A 1 206 ? -15.172 -5.793 1.43 1 88.75 206 ALA A C 1
ATOM 1577 O O . ALA A 1 206 ? -15.828 -6.711 0.932 1 88.75 206 ALA A O 1
ATOM 1578 N N . HIS A 1 207 ? -14.094 -5.332 0.835 1 91.69 207 HIS A N 1
ATOM 1579 C CA . HIS A 1 207 ? -13.609 -5.852 -0.44 1 91.69 207 HIS A CA 1
ATOM 1580 C C . HIS A 1 207 ? -13.289 -7.34 -0.343 1 91.69 207 HIS A C 1
ATOM 1582 O O . HIS A 1 207 ? -13.219 -8.031 -1.361 1 91.69 207 HIS A O 1
ATOM 1588 N N . ARG A 1 208 ? -13.094 -7.828 0.813 1 89.19 208 ARG A N 1
ATOM 1589 C CA . ARG A 1 208 ? -12.781 -9.234 1.021 1 89.19 208 ARG A CA 1
ATOM 1590 C C . ARG A 1 208 ? -13.852 -10.133 0.413 1 89.19 208 ARG A C 1
ATOM 1592 O O . ARG A 1 208 ? -13.555 -11.219 -0.089 1 89.19 208 ARG A O 1
ATOM 1599 N N . ALA A 1 209 ? -15.07 -9.688 0.472 1 89.25 209 ALA A N 1
ATOM 1600 C CA . ALA A 1 209 ? -16.172 -10.461 -0.091 1 89.25 209 ALA A CA 1
ATOM 1601 C C . ALA A 1 209 ? -16.016 -10.617 -1.602 1 89.25 209 ALA A C 1
ATOM 1603 O O . ALA A 1 209 ? -16.25 -11.695 -2.15 1 89.25 209 ALA A O 1
ATOM 1604 N N . VAL A 1 210 ? -15.617 -9.609 -2.258 1 92.31 210 VAL A N 1
ATOM 1605 C CA . VAL A 1 210 ? -15.438 -9.633 -3.705 1 92.31 210 VAL A CA 1
ATOM 1606 C C . VAL A 1 210 ? -14.219 -10.477 -4.059 1 92.31 210 VAL A C 1
ATOM 1608 O O . VAL A 1 210 ? -14.25 -11.258 -5.016 1 92.31 210 VAL A O 1
ATOM 1611 N N . GLU A 1 211 ? -13.148 -10.258 -3.295 1 91.38 211 GLU A N 1
ATOM 1612 C CA . GLU A 1 211 ? -11.969 -11.109 -3.453 1 91.38 211 GLU A CA 1
ATOM 1613 C C . GLU A 1 211 ? -12.344 -12.586 -3.412 1 91.38 211 GLU A C 1
ATOM 1615 O O . GLU A 1 211 ? -11.969 -13.352 -4.301 1 91.38 211 GLU A O 1
ATOM 1620 N N . ARG A 1 212 ? -13.141 -12.969 -2.479 1 88.19 212 ARG A N 1
ATOM 1621 C CA . ARG A 1 212 ? -13.539 -14.359 -2.289 1 88.19 212 ARG A CA 1
ATOM 1622 C C . ARG A 1 212 ? -14.414 -14.844 -3.441 1 88.19 212 ARG A C 1
ATOM 1624 O O . ARG A 1 212 ? -14.266 -15.977 -3.91 1 88.19 212 ARG A O 1
ATOM 1631 N N . ALA A 1 213 ? -15.305 -14.008 -3.822 1 90.94 213 ALA A N 1
ATOM 1632 C CA . ALA A 1 213 ? -16.188 -14.359 -4.934 1 90.94 213 ALA A CA 1
ATOM 1633 C C . ALA A 1 213 ? -15.383 -14.648 -6.199 1 90.94 213 ALA A C 1
ATOM 1635 O O . ALA A 1 213 ? -15.656 -15.617 -6.906 1 90.94 213 ALA A O 1
ATOM 1636 N N . LEU A 1 214 ? -14.422 -13.82 -6.469 1 93.38 214 LEU A N 1
ATOM 1637 C CA . LEU A 1 214 ? -13.586 -14 -7.648 1 93.38 214 LEU A CA 1
ATOM 1638 C C . LEU A 1 214 ? -12.758 -15.281 -7.543 1 93.38 214 LEU A C 1
ATOM 1640 O O . LEU A 1 214 ? -12.695 -16.062 -8.492 1 93.38 214 LEU A O 1
ATOM 1644 N N . LEU A 1 215 ? -12.195 -15.477 -6.367 1 87.94 215 LEU A N 1
ATOM 1645 C CA . LEU A 1 215 ? -11.352 -16.641 -6.156 1 87.94 215 LEU A CA 1
ATOM 1646 C C . LEU A 1 215 ? -12.164 -17.938 -6.227 1 87.94 215 LEU A C 1
ATOM 1648 O O . LEU A 1 215 ? -11.648 -18.984 -6.633 1 87.94 215 LEU A O 1
ATOM 1652 N N . ASP A 1 216 ? -13.391 -17.828 -5.898 1 86.62 216 ASP A N 1
ATOM 1653 C CA . ASP A 1 216 ? -14.281 -18.984 -5.922 1 86.62 216 ASP A CA 1
ATOM 1654 C C . ASP A 1 216 ? -14.742 -19.297 -7.34 1 86.62 216 ASP A C 1
ATOM 1656 O O . ASP A 1 216 ? -14.891 -20.469 -7.707 1 86.62 216 ASP A O 1
ATOM 1660 N N . LYS A 1 217 ? -14.977 -18.344 -8.07 1 91.19 217 LYS A N 1
ATOM 1661 C CA . LYS A 1 217 ? -15.641 -18.516 -9.359 1 91.19 217 LYS A CA 1
ATOM 1662 C C . LYS A 1 217 ? -14.625 -18.703 -10.484 1 91.19 217 LYS A C 1
ATOM 1664 O O . LYS A 1 217 ? -14.883 -19.422 -11.453 1 91.19 217 LYS A O 1
ATOM 1669 N N . ILE A 1 218 ? -13.555 -18 -10.391 1 92.75 218 ILE A N 1
ATOM 1670 C CA . ILE A 1 218 ? -12.555 -18.031 -11.461 1 92.75 218 ILE A CA 1
ATOM 1671 C C . ILE A 1 218 ? -11.609 -19.203 -11.25 1 92.75 218 ILE A C 1
ATOM 1673 O O . ILE A 1 218 ? -11.18 -19.469 -10.125 1 92.75 218 ILE A O 1
ATOM 1677 N N . HIS A 1 219 ? -11.344 -19.891 -12.312 1 91.5 219 HIS A N 1
ATOM 1678 C CA . HIS A 1 219 ? -10.391 -20.984 -12.227 1 91.5 219 HIS A CA 1
ATOM 1679 C C . HIS A 1 219 ? -9.047 -20.516 -11.695 1 91.5 219 HIS A C 1
ATOM 1681 O O . HIS A 1 219 ? -8.555 -19.453 -12.094 1 91.5 219 HIS A O 1
ATOM 1687 N N . PRO A 1 220 ? -8.453 -21.234 -10.82 1 87.06 220 PRO A N 1
ATOM 1688 C CA . PRO A 1 220 ? -7.199 -20.812 -10.188 1 87.06 220 PRO A CA 1
ATOM 1689 C C . PRO A 1 220 ? -6.09 -20.531 -11.203 1 87.06 220 PRO A C 1
ATOM 1691 O O . PRO A 1 220 ? -5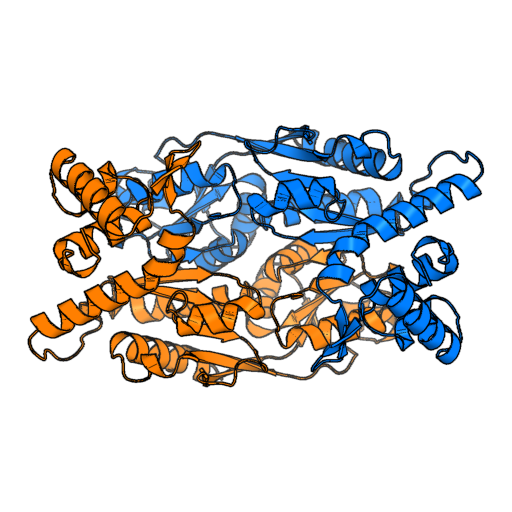.262 -19.656 -10.992 1 87.06 220 PRO A O 1
ATOM 1694 N N . ASP A 1 221 ? -6.137 -21.234 -12.281 1 88.62 221 ASP A N 1
ATOM 1695 C CA . ASP A 1 221 ? -5.113 -21.062 -13.305 1 88.62 221 ASP A CA 1
ATOM 1696 C C . ASP A 1 221 ? -5.277 -19.719 -14.023 1 88.62 221 ASP A C 1
ATOM 1698 O O . ASP A 1 221 ? -4.371 -19.281 -14.734 1 88.62 221 ASP A O 1
ATOM 1702 N N . ARG A 1 222 ? -6.426 -19.078 -13.758 1 94.38 222 ARG A N 1
ATOM 1703 C CA . ARG A 1 222 ? -6.699 -17.812 -14.422 1 94.38 222 ARG A CA 1
ATOM 1704 C C . ARG A 1 222 ? -6.434 -16.641 -13.492 1 94.38 222 ARG A C 1
ATOM 1706 O O . ARG A 1 222 ? -6.477 -15.484 -13.914 1 94.38 222 ARG A O 1
ATOM 1713 N N . ILE A 1 223 ? -6.152 -16.969 -12.25 1 94.19 223 ILE A N 1
ATOM 1714 C CA . ILE A 1 223 ? -5.695 -15.945 -11.312 1 94.19 223 ILE A CA 1
ATOM 1715 C C . ILE A 1 223 ? -4.18 -15.797 -11.414 1 94.19 223 ILE A C 1
ATOM 1717 O O . ILE A 1 223 ? -3.436 -16.516 -10.734 1 94.19 223 ILE A O 1
ATOM 1721 N N . ARG A 1 224 ? -3.766 -14.812 -12.172 1 94.94 224 ARG A N 1
ATOM 1722 C CA . ARG A 1 224 ? -2.352 -14.719 -12.516 1 94.94 224 ARG A CA 1
ATOM 1723 C C . ARG A 1 224 ? -1.585 -13.891 -11.492 1 94.94 224 ARG A C 1
ATOM 1725 O O . ARG A 1 224 ? -0.425 -14.188 -11.195 1 94.94 224 ARG A O 1
ATOM 1732 N N . ILE A 1 225 ? -2.221 -12.867 -11.008 1 95.94 225 ILE A N 1
ATOM 1733 C CA . ILE A 1 225 ? -1.598 -11.953 -10.055 1 95.94 225 ILE A CA 1
ATOM 1734 C C . ILE A 1 225 ? -2.574 -11.641 -8.922 1 95.94 225 ILE A C 1
ATOM 1736 O O . ILE A 1 225 ? -3.762 -11.414 -9.164 1 95.94 225 ILE A O 1
ATOM 1740 N N . VAL A 1 226 ? -2.09 -11.766 -7.73 1 94.88 226 VAL A N 1
ATOM 1741 C CA . VAL A 1 226 ? -2.785 -11.234 -6.562 1 94.88 226 VAL A CA 1
ATOM 1742 C C . VAL A 1 226 ? -2.02 -10.039 -6 1 94.88 226 VAL A C 1
ATOM 1744 O O . VAL A 1 226 ? -0.95 -10.203 -5.406 1 94.88 226 VAL A O 1
ATOM 1747 N N . ALA A 1 227 ? -2.613 -8.867 -6.203 1 95.12 227 ALA A N 1
ATOM 1748 C CA . ALA A 1 227 ? -1.971 -7.633 -5.762 1 95.12 227 ALA A CA 1
ATOM 1749 C C . ALA A 1 227 ? -2.498 -7.195 -4.398 1 95.12 227 ALA A C 1
ATOM 1751 O O . ALA A 1 227 ? -3.586 -7.605 -3.986 1 95.12 227 ALA A O 1
ATOM 1752 N N . SER A 1 228 ? -1.739 -6.355 -3.719 1 91.25 228 SER A N 1
ATOM 1753 C CA . SER A 1 228 ? -2.162 -5.824 -2.428 1 91.25 228 SER A CA 1
ATOM 1754 C C . SER A 1 228 ? -2.613 -4.375 -2.549 1 91.25 228 SER A C 1
ATOM 1756 O O . SER A 1 228 ? -2.9 -3.721 -1.543 1 91.25 228 SER A O 1
ATOM 1758 N N . SER A 1 229 ? -2.59 -3.857 -3.67 1 94.56 229 SER A N 1
ATOM 1759 C CA . SER A 1 229 ? -2.908 -2.469 -3.982 1 94.56 229 SER A CA 1
ATOM 1760 C C . SER A 1 229 ? -3.711 -2.363 -5.273 1 94.56 229 SER A C 1
ATOM 1762 O O . SER A 1 229 ? -3.359 -2.977 -6.281 1 94.56 229 SER A O 1
ATOM 1764 N N . PHE A 1 230 ? -4.773 -1.569 -5.254 1 96.69 230 PHE A N 1
ATOM 1765 C CA . PHE A 1 230 ? -5.57 -1.34 -6.453 1 96.69 230 PHE A CA 1
ATOM 1766 C C . PHE A 1 230 ? -4.773 -0.568 -7.496 1 96.69 230 PHE A C 1
ATOM 1768 O O . PHE A 1 230 ? -4.922 -0.801 -8.695 1 96.69 230 PHE A O 1
ATOM 1775 N N . LEU A 1 231 ? -3.996 0.313 -7.051 1 96.38 231 LEU A N 1
ATOM 1776 C CA . LEU A 1 231 ? -3.234 1.13 -7.988 1 96.38 231 LEU A CA 1
ATOM 1777 C C . LEU A 1 231 ? -2.141 0.308 -8.664 1 96.38 231 LEU A C 1
ATOM 1779 O O . LEU A 1 231 ? -1.844 0.511 -9.844 1 96.38 231 LEU A O 1
ATOM 1783 N N . VAL A 1 232 ? -1.545 -0.626 -7.891 1 96.44 232 VAL A N 1
ATOM 1784 C CA . VAL A 1 232 ? -0.601 -1.556 -8.5 1 96.44 232 VAL A CA 1
ATOM 1785 C C . VAL A 1 232 ? -1.318 -2.412 -9.539 1 96.44 232 VAL A C 1
ATOM 1787 O O . VAL A 1 232 ? -0.823 -2.592 -10.656 1 96.44 232 VAL A O 1
ATOM 1790 N N . ALA A 1 233 ? -2.465 -2.912 -9.164 1 97.62 233 ALA A N 1
ATOM 1791 C CA . ALA A 1 233 ? -3.242 -3.77 -10.055 1 97.62 233 ALA A CA 1
ATOM 1792 C C . ALA A 1 233 ? -3.637 -3.025 -11.32 1 97.62 233 ALA A C 1
ATOM 1794 O O . ALA A 1 233 ? -3.566 -3.582 -12.422 1 97.62 233 ALA A O 1
ATOM 1795 N N . LEU A 1 234 ? -4.035 -1.781 -11.18 1 97.62 234 LEU A N 1
ATOM 1796 C CA . LEU A 1 234 ? -4.445 -0.971 -12.32 1 97.62 234 LEU A CA 1
ATOM 1797 C C . LEU A 1 234 ? -3.273 -0.75 -13.273 1 97.62 234 LEU A C 1
ATOM 1799 O O . LEU A 1 234 ? -3.418 -0.917 -14.492 1 97.62 234 LEU A O 1
ATOM 1803 N N . ALA A 1 235 ? -2.133 -0.384 -12.742 1 95.19 235 ALA A N 1
ATOM 1804 C CA . ALA A 1 235 ? -0.947 -0.157 -13.57 1 95.19 235 ALA A CA 1
ATOM 1805 C C . ALA A 1 235 ? -0.504 -1.443 -14.258 1 95.19 235 ALA A C 1
ATOM 1807 O O . ALA A 1 235 ? -0.08 -1.421 -15.414 1 95.19 235 ALA A O 1
ATOM 1808 N N . ALA A 1 236 ? -0.595 -2.531 -13.523 1 94.94 236 ALA A N 1
ATOM 1809 C CA . ALA A 1 236 ? -0.266 -3.826 -14.117 1 94.94 236 ALA A CA 1
ATOM 1810 C C . ALA A 1 236 ? -1.223 -4.172 -15.25 1 94.94 236 ALA A C 1
ATOM 1812 O O . ALA A 1 236 ? -0.813 -4.746 -16.266 1 94.94 236 ALA A O 1
ATOM 1813 N N . CYS A 1 237 ? -2.457 -3.902 -15.039 1 95.62 237 CYS A N 1
ATOM 1814 C CA . CYS A 1 237 ? -3.467 -4.113 -16.062 1 95.62 237 CYS A CA 1
ATOM 1815 C C . CYS A 1 237 ? -3.133 -3.32 -17.328 1 95.62 237 CYS A C 1
ATOM 1817 O O . CYS A 1 237 ? -3.299 -3.822 -18.438 1 95.62 237 CYS A O 1
ATOM 1819 N N . PHE A 1 238 ? -2.688 -2.115 -17.141 1 93.06 238 PHE A N 1
ATOM 1820 C CA . PHE A 1 238 ? -2.264 -1.247 -18.234 1 93.06 238 PHE A CA 1
ATOM 1821 C C . PHE A 1 238 ? -1.14 -1.894 -19.031 1 93.06 238 PHE A C 1
ATOM 1823 O O . PHE A 1 238 ? -1.101 -1.785 -20.266 1 93.06 238 PHE A O 1
ATOM 1830 N N . GLU A 1 239 ? -0.293 -2.629 -18.391 1 90.94 239 GLU A N 1
ATOM 1831 C CA . GLU A 1 239 ? 0.903 -3.174 -19.031 1 90.94 239 GLU A CA 1
ATOM 1832 C C . GLU A 1 239 ? 0.688 -4.621 -19.453 1 90.94 239 GLU A C 1
ATOM 1834 O O . GLU A 1 239 ? 1.641 -5.316 -19.828 1 90.94 239 GLU A O 1
ATOM 1839 N N . SER A 1 240 ? -0.557 -5.09 -19.344 1 92.94 240 SER A N 1
ATOM 1840 C CA . SER A 1 240 ? -0.823 -6.492 -19.641 1 92.94 240 SER A CA 1
ATOM 1841 C C . SER A 1 240 ? -2.205 -6.672 -20.266 1 92.94 240 SER A C 1
ATOM 1843 O O . SER A 1 240 ? -2.871 -5.691 -20.594 1 92.94 240 SER A O 1
ATOM 1845 N N . ASP A 1 241 ? -2.592 -7.953 -20.438 1 94 241 ASP A N 1
ATOM 1846 C CA . ASP A 1 241 ? -3.914 -8.289 -20.953 1 94 241 ASP A CA 1
ATOM 1847 C C . ASP A 1 241 ? -4.805 -8.867 -19.859 1 94 241 ASP A C 1
ATOM 1849 O O . ASP A 1 241 ? -5.719 -9.641 -20.141 1 94 241 ASP A O 1
ATOM 1853 N N . LEU A 1 242 ? -4.477 -8.5 -18.641 1 96.75 242 LEU A N 1
ATOM 1854 C CA . LEU A 1 242 ? -5.238 -9 -17.5 1 96.75 242 LEU A CA 1
ATOM 1855 C C . LEU A 1 242 ? -6.5 -8.172 -17.281 1 96.75 242 LEU A C 1
ATOM 1857 O O . LEU A 1 242 ? -6.551 -7 -17.672 1 96.75 242 LEU A O 1
ATOM 1861 N N . ILE A 1 243 ? -7.477 -8.82 -16.688 1 98.31 243 ILE A N 1
ATOM 1862 C CA . ILE A 1 243 ? -8.711 -8.148 -16.297 1 98.31 243 ILE A CA 1
ATOM 1863 C C . ILE A 1 243 ? -8.664 -7.805 -14.805 1 98.31 243 ILE A C 1
ATOM 1865 O O . ILE A 1 243 ? -8.328 -8.656 -13.977 1 98.31 243 ILE A O 1
ATOM 1869 N N . LEU A 1 244 ? -9.016 -6.59 -14.5 1 98.44 244 LEU A N 1
ATOM 1870 C CA . LEU A 1 244 ? -9.078 -6.113 -13.125 1 98.44 244 LEU A CA 1
ATOM 1871 C C . LEU A 1 244 ? -10.516 -5.805 -12.719 1 98.44 244 LEU A C 1
ATOM 1873 O O . LEU A 1 244 ? -11.219 -5.074 -13.422 1 98.44 244 LEU A O 1
ATOM 1877 N N . THR A 1 245 ? -10.977 -6.391 -11.648 1 97.94 245 THR A N 1
ATOM 1878 C CA . THR A 1 245 ? -12.211 -5.996 -10.984 1 97.94 245 THR A CA 1
ATOM 1879 C C . THR A 1 245 ? -11.922 -5.082 -9.797 1 97.94 245 THR A C 1
ATOM 1881 O O . THR A 1 245 ? -11.203 -5.469 -8.867 1 97.94 245 THR A O 1
ATOM 1884 N N . ALA A 1 246 ? -12.469 -3.885 -9.875 1 97.38 246 ALA A N 1
ATOM 1885 C CA . ALA A 1 246 ? -12.102 -2.908 -8.852 1 97.38 246 ALA A CA 1
ATOM 1886 C C . ALA A 1 246 ? -13.195 -1.861 -8.672 1 97.38 246 ALA A C 1
ATOM 1888 O O . ALA A 1 246 ? -14.07 -1.716 -9.531 1 97.38 246 ALA A O 1
ATOM 1889 N N . PRO A 1 247 ? -13.172 -1.148 -7.48 1 96.44 247 PRO A N 1
ATOM 1890 C CA . PRO A 1 247 ? -14.094 -0.026 -7.293 1 96.44 247 PRO A CA 1
ATOM 1891 C C . PRO A 1 247 ? -13.945 1.043 -8.375 1 96.44 247 PRO A C 1
ATOM 1893 O O . PRO A 1 247 ? -12.828 1.366 -8.781 1 96.44 247 PRO A O 1
ATOM 1896 N N . ALA A 1 248 ? -15.008 1.635 -8.758 1 95.19 248 ALA A N 1
ATOM 1897 C CA . ALA A 1 248 ? -15.094 2.354 -10.031 1 95.19 248 ALA A CA 1
ATOM 1898 C C . ALA A 1 248 ? -14.664 3.809 -9.867 1 95.19 248 ALA A C 1
ATOM 1900 O O . ALA A 1 248 ? -14.141 4.414 -10.797 1 95.19 248 ALA A O 1
ATOM 1901 N N . ARG A 1 249 ? -14.875 4.406 -8.758 1 91.06 249 ARG A N 1
ATOM 1902 C CA . ARG A 1 249 ? -14.805 5.863 -8.656 1 91.06 249 ARG A CA 1
ATOM 1903 C C . ARG A 1 249 ? -13.406 6.363 -9.031 1 91.06 249 ARG A C 1
ATOM 1905 O O . ARG A 1 249 ? -13.25 7.102 -10 1 91.06 249 ARG A O 1
ATOM 1912 N N . VAL A 1 250 ? -12.461 5.891 -8.344 1 91.38 250 VAL A N 1
ATOM 1913 C CA . VAL A 1 250 ? -11.102 6.367 -8.578 1 91.38 250 VAL A CA 1
ATOM 1914 C C . VAL A 1 250 ? -10.469 5.594 -9.727 1 91.38 250 VAL A C 1
ATOM 1916 O O . VAL A 1 250 ? -9.867 6.184 -10.633 1 91.38 250 VAL A O 1
ATOM 1919 N N . ILE A 1 251 ? -10.641 4.316 -9.703 1 94.94 251 ILE A N 1
ATOM 1920 C CA . ILE A 1 251 ? -10.008 3.445 -10.695 1 94.94 251 ILE A CA 1
ATOM 1921 C C . ILE A 1 251 ? -10.539 3.771 -12.086 1 94.94 251 ILE A C 1
ATOM 1923 O O . ILE A 1 251 ? -9.797 3.719 -13.07 1 94.94 251 ILE A O 1
ATOM 1927 N N . GLY A 1 252 ? -11.836 4.102 -12.156 1 95.12 252 GLY A N 1
ATOM 1928 C CA . GLY A 1 252 ? -12.406 4.461 -13.445 1 95.12 252 GLY A CA 1
ATOM 1929 C C . GLY A 1 252 ? -11.742 5.676 -14.07 1 95.12 252 GLY A C 1
ATOM 1930 O O . GLY A 1 252 ? -11.398 5.664 -15.258 1 95.12 252 GLY A O 1
ATOM 1931 N N . ARG A 1 253 ? -11.516 6.648 -13.297 1 93.38 253 ARG A N 1
ATOM 1932 C CA . ARG A 1 253 ? -10.891 7.875 -13.773 1 93.38 253 ARG A CA 1
ATOM 1933 C C . ARG A 1 253 ? -9.461 7.613 -14.234 1 93.38 253 ARG A C 1
ATOM 1935 O O . ARG A 1 253 ? -9.055 8.07 -15.305 1 93.38 253 ARG A O 1
ATOM 1942 N N . LEU A 1 254 ? -8.734 6.902 -13.469 1 96 254 LEU A N 1
ATOM 1943 C CA . LEU A 1 254 ? -7.34 6.633 -13.805 1 96 254 LEU A CA 1
ATOM 1944 C C . LEU A 1 254 ? -7.234 5.66 -14.969 1 96 254 LEU A C 1
ATOM 1946 O O . LEU A 1 254 ? -6.309 5.754 -15.781 1 96 254 LEU A O 1
ATOM 1950 N N . ALA A 1 255 ? -8.18 4.719 -14.992 1 97.06 255 ALA A N 1
ATOM 1951 C CA . ALA A 1 255 ? -8.211 3.764 -16.094 1 97.06 255 ALA A CA 1
ATOM 1952 C C . ALA A 1 255 ? -8.352 4.48 -17.438 1 97.06 255 ALA A C 1
ATOM 1954 O O . ALA A 1 255 ? -7.738 4.082 -18.438 1 97.06 255 ALA A O 1
ATOM 1955 N N . GLU A 1 256 ? -9.117 5.52 -17.469 1 95.75 256 GLU A N 1
ATOM 1956 C CA . GLU A 1 256 ? -9.289 6.316 -18.672 1 95.75 256 GLU A CA 1
ATOM 1957 C C . GLU A 1 256 ? -7.973 6.949 -19.109 1 95.75 256 GLU A C 1
ATOM 1959 O O . GLU A 1 256 ? -7.66 6.988 -20.297 1 95.75 256 GLU A O 1
ATOM 1964 N N . VAL A 1 257 ? -7.258 7.426 -18.203 1 95.38 257 VAL A N 1
ATOM 1965 C CA . VAL A 1 257 ? -5.961 8.031 -18.469 1 95.38 257 VAL A CA 1
ATOM 1966 C C . VAL A 1 257 ? -5.016 6.988 -19.062 1 95.38 257 VAL A C 1
ATOM 1968 O O . VAL A 1 257 ? -4.227 7.293 -19.953 1 95.38 257 VAL A O 1
ATOM 1971 N N . TYR A 1 258 ? -5.16 5.727 -18.609 1 95.62 258 TYR A N 1
ATOM 1972 C CA . TYR A 1 258 ? -4.312 4.633 -19.062 1 95.62 258 TYR A CA 1
ATOM 1973 C C . TYR A 1 258 ? -4.812 4.082 -20.391 1 95.62 258 TYR A C 1
ATOM 1975 O O . TYR A 1 258 ? -4.191 3.195 -20.984 1 95.62 258 TYR A O 1
ATOM 1983 N N . GLY A 1 259 ? -5.938 4.512 -20.875 1 96.12 259 GLY A N 1
ATOM 1984 C CA . GLY A 1 259 ? -6.508 4.012 -22.125 1 96.12 259 GLY A CA 1
ATOM 1985 C C . GLY A 1 259 ? -7.215 2.678 -21.953 1 96.12 259 GLY A C 1
ATOM 1986 O O . GLY A 1 259 ? -7.375 1.931 -22.922 1 96.12 259 GLY A O 1
ATOM 1987 N N . LEU A 1 260 ? -7.578 2.355 -20.734 1 97.94 260 LEU A N 1
ATOM 1988 C CA . LEU A 1 260 ? -8.32 1.129 -20.469 1 97.94 260 LEU A CA 1
ATOM 1989 C C . LEU A 1 260 ? -9.82 1.368 -20.547 1 97.94 260 LEU A C 1
ATOM 1991 O O . LEU A 1 260 ? -10.281 2.502 -20.406 1 97.94 260 LEU A O 1
ATOM 1995 N N . ARG A 1 261 ? -10.523 0.297 -20.781 1 98.06 261 ARG A N 1
ATOM 1996 C CA . ARG A 1 261 ? -11.984 0.355 -20.859 1 98.06 261 ARG A CA 1
ATOM 1997 C C . ARG A 1 261 ? -12.625 -0.356 -19.672 1 98.06 261 ARG A C 1
ATOM 1999 O O . ARG A 1 261 ? -12.055 -1.31 -19.125 1 98.06 261 ARG A O 1
ATOM 2006 N N . ALA A 1 262 ? -13.773 0.123 -19.312 1 97.81 262 ALA A N 1
ATOM 2007 C CA . ALA A 1 262 ? -14.531 -0.431 -18.188 1 97.81 262 ALA A CA 1
ATOM 2008 C C . ALA A 1 262 ? -15.805 -1.116 -18.672 1 97.81 262 ALA A C 1
ATOM 2010 O O . ALA A 1 262 ? -16.469 -0.629 -19.594 1 97.81 262 ALA A O 1
ATOM 2011 N N . VAL A 1 263 ? -16.125 -2.225 -18.094 1 97.56 263 VAL A N 1
ATOM 2012 C CA . VAL A 1 263 ? -17.391 -2.898 -18.328 1 97.56 263 VAL A CA 1
ATOM 2013 C C . VAL A 1 263 ? -17.969 -3.43 -17.016 1 97.56 263 VAL A C 1
ATOM 2015 O O . VAL A 1 263 ? -17.234 -3.592 -16.047 1 97.56 263 VAL A O 1
ATOM 2018 N N . ARG A 1 264 ? -19.266 -3.648 -17.016 1 96.56 264 ARG A N 1
ATOM 2019 C CA . ARG A 1 264 ? -19.891 -4.211 -15.82 1 96.56 264 ARG A CA 1
ATOM 2020 C C . ARG A 1 264 ? -19.484 -5.664 -15.617 1 96.56 264 ARG A C 1
ATOM 2022 O O . ARG A 1 264 ? -19.375 -6.426 -16.578 1 96.56 264 ARG A O 1
ATOM 2029 N N . PRO A 1 265 ? -19.172 -5.957 -14.344 1 96.44 265 PRO A N 1
ATOM 2030 C CA . PRO A 1 265 ? -18.906 -7.379 -14.109 1 96.44 265 PRO A CA 1
ATOM 2031 C C . PRO A 1 265 ? -20.109 -8.266 -14.422 1 96.44 265 PRO A C 1
ATOM 2033 O O . PRO A 1 265 ? -21.25 -7.879 -14.164 1 96.44 265 PRO A O 1
ATOM 2036 N N . PRO A 1 266 ? -19.844 -9.367 -14.961 1 95.06 266 PRO A N 1
ATOM 2037 C CA . PRO A 1 266 ? -20.953 -10.289 -15.258 1 95.06 266 PRO A CA 1
ATOM 2038 C C . PRO A 1 266 ? -21.406 -11.078 -14.031 1 95.06 266 PRO A C 1
ATOM 2040 O O . PRO A 1 266 ? -22.406 -11.812 -14.102 1 95.06 266 PRO A O 1
ATOM 2043 N N . ILE A 1 267 ? -20.75 -11.016 -12.953 1 91 267 ILE A N 1
ATOM 2044 C CA . ILE A 1 267 ? -21.141 -11.617 -11.68 1 91 267 ILE A CA 1
ATOM 2045 C C . ILE A 1 267 ? -21.641 -10.531 -10.734 1 91 267 ILE A C 1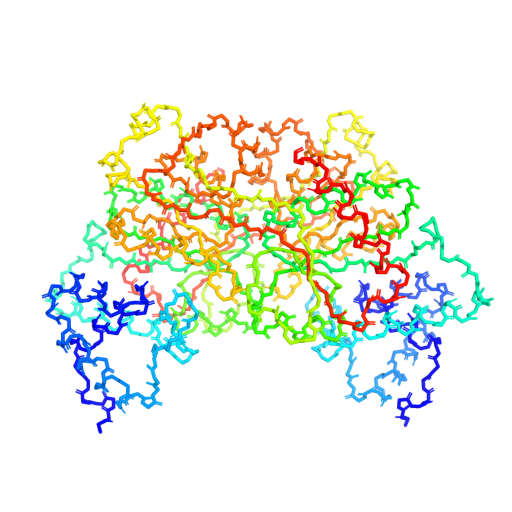
ATOM 2047 O O . ILE A 1 267 ? -21.125 -9.414 -10.727 1 91 267 ILE A O 1
ATOM 2051 N N . LEU A 1 268 ? -22.594 -10.906 -9.984 1 86.81 268 LEU A N 1
ATOM 2052 C CA . LEU A 1 268 ? -23.188 -9.93 -9.078 1 86.81 268 LEU A CA 1
ATOM 2053 C C . LEU A 1 268 ? -22.203 -9.555 -7.969 1 86.81 268 LEU A C 1
ATOM 2055 O O . LEU A 1 268 ? -21.641 -10.438 -7.312 1 86.81 268 LEU A O 1
ATOM 2059 N N . MET A 1 269 ? -21.938 -8.328 -7.906 1 89.88 269 MET A N 1
ATOM 2060 C CA . MET A 1 269 ? -21.141 -7.762 -6.832 1 89.88 269 MET A CA 1
ATOM 2061 C C . MET A 1 269 ? -21.875 -6.621 -6.141 1 89.88 269 MET A C 1
ATOM 2063 O O . MET A 1 269 ? -22.375 -5.711 -6.801 1 89.88 269 MET A O 1
ATOM 2067 N N . GLU A 1 270 ? -21.922 -6.695 -4.918 1 87.5 270 GLU A N 1
ATOM 2068 C CA . GLU A 1 270 ? -22.688 -5.707 -4.168 1 87.5 270 GLU A CA 1
ATOM 2069 C C . GLU A 1 270 ? -21.953 -4.379 -4.082 1 87.5 270 GLU A C 1
ATOM 2071 O O . GLU A 1 270 ? -20.719 -4.355 -3.91 1 87.5 270 GLU A O 1
ATOM 2076 N N . ALA A 1 271 ? -22.797 -3.381 -4.309 1 89.5 271 ALA A N 1
ATOM 2077 C CA . ALA A 1 271 ? -22.266 -2.055 -3.98 1 89.5 271 ALA A CA 1
ATOM 2078 C C . ALA A 1 271 ? -22.016 -1.919 -2.482 1 89.5 271 ALA A C 1
ATOM 2080 O O . ALA A 1 271 ? -22.516 -2.729 -1.689 1 89.5 271 ALA A O 1
ATOM 2081 N N . PHE A 1 272 ? -21.125 -0.988 -2.176 1 92.19 272 PHE A N 1
ATOM 2082 C CA . PHE A 1 272 ? -20.859 -0.786 -0.755 1 92.19 272 PHE A CA 1
ATOM 2083 C C . PHE A 1 272 ? -20.719 0.698 -0.437 1 92.19 272 PHE A C 1
ATOM 2085 O O . PHE A 1 272 ? -20.516 1.514 -1.337 1 92.19 272 PHE A O 1
ATOM 2092 N N . GLU A 1 273 ? -20.859 0.991 0.785 1 94.69 273 GLU A N 1
ATOM 2093 C CA . GLU A 1 273 ? -20.703 2.361 1.263 1 94.69 273 GLU A CA 1
ATOM 2094 C C . GLU A 1 273 ? -19.297 2.609 1.774 1 94.69 273 GLU A C 1
ATOM 2096 O O . GLU A 1 273 ? -18.766 1.827 2.57 1 94.69 273 GLU A O 1
ATOM 2101 N N . VAL A 1 274 ? -18.766 3.641 1.285 1 96.75 274 VAL A N 1
ATOM 2102 C CA . VAL A 1 274 ? -17.547 4.141 1.883 1 96.75 274 VAL A CA 1
ATOM 2103 C C . VAL A 1 274 ? -17.875 5.133 2.996 1 96.75 274 VAL A C 1
ATOM 2105 O O . VAL A 1 274 ? -18.625 6.082 2.785 1 96.75 274 VAL A O 1
ATOM 2108 N N . ARG A 1 275 ? -17.266 4.844 4.133 1 97.5 275 ARG A N 1
ATOM 2109 C CA . ARG A 1 275 ? -17.562 5.645 5.316 1 97.5 275 ARG A CA 1
ATOM 2110 C C . ARG A 1 275 ? -16.266 6.164 5.957 1 97.5 275 ARG A C 1
ATOM 2112 O O . ARG A 1 275 ? -15.18 5.688 5.645 1 97.5 275 ARG A O 1
ATOM 2119 N N . GLN A 1 276 ? -16.438 7.199 6.695 1 97.88 276 GLN A N 1
ATOM 2120 C CA . GLN A 1 276 ? -15.383 7.594 7.625 1 97.88 276 GLN A CA 1
ATOM 2121 C C . GLN A 1 276 ? -15.688 7.117 9.039 1 97.88 276 GLN A C 1
ATOM 2123 O O . GLN A 1 276 ? -16.844 7.105 9.461 1 97.88 276 GLN A O 1
ATOM 2128 N N . TYR A 1 277 ? -14.633 6.699 9.766 1 97.44 277 TYR A N 1
ATOM 2129 C CA . TYR A 1 277 ? -14.719 6.137 11.109 1 97.44 277 TYR A CA 1
ATOM 2130 C C . TYR A 1 277 ? -13.797 6.875 12.07 1 97.44 277 TYR A C 1
ATOM 2132 O O . TYR A 1 277 ? -12.648 7.184 11.727 1 97.44 277 TYR A O 1
ATOM 2140 N N . TRP A 1 278 ? -14.289 7.195 13.203 1 95.12 278 TRP A N 1
ATOM 2141 C CA . TRP A 1 278 ? -13.453 7.816 14.227 1 95.12 278 TRP A CA 1
ATOM 2142 C C . TRP A 1 278 ? -13.875 7.363 15.617 1 95.12 278 TRP A C 1
ATOM 2144 O O . TRP A 1 278 ? -15 6.891 15.812 1 95.12 278 TRP A O 1
ATOM 2154 N N . HIS A 1 279 ? -12.938 7.418 16.531 1 89.94 279 HIS A N 1
ATOM 2155 C CA . HIS A 1 279 ? -13.273 7.078 17.906 1 89.94 279 HIS A CA 1
ATOM 2156 C C . HIS A 1 279 ? -14.156 8.148 18.531 1 89.94 279 HIS A C 1
ATOM 2158 O O . HIS A 1 279 ? -13.945 9.344 18.328 1 89.94 279 HIS A O 1
ATOM 2164 N N . ALA A 1 280 ? -15.047 7.793 19.422 1 86.56 280 ALA A N 1
ATOM 2165 C CA . ALA A 1 280 ? -16.031 8.672 20.047 1 86.56 280 ALA A CA 1
ATOM 2166 C C . ALA A 1 280 ? -15.359 9.781 20.844 1 86.56 280 ALA A C 1
ATOM 2168 O O . ALA A 1 280 ? -15.906 10.867 21 1 86.56 280 ALA A O 1
ATOM 2169 N N . ARG A 1 281 ? -14.203 9.523 21.281 1 80.56 281 ARG A N 1
ATOM 2170 C CA . ARG A 1 281 ? -13.469 10.508 22.078 1 80.56 281 ARG A CA 1
ATOM 2171 C C . ARG A 1 281 ? -13.211 11.773 21.266 1 80.56 281 ARG A C 1
ATOM 2173 O O . ARG A 1 281 ? -13.031 12.852 21.844 1 80.56 281 ARG A O 1
ATOM 2180 N N . ASN A 1 282 ? -13.203 11.641 19.922 1 86.88 282 ASN A N 1
ATOM 2181 C CA . ASN A 1 282 ? -12.883 12.766 19.047 1 86.88 282 ASN A CA 1
ATOM 2182 C C . ASN A 1 282 ? -14.141 13.461 18.547 1 86.88 282 ASN A C 1
ATOM 2184 O O . ASN A 1 282 ? -14.055 14.422 17.766 1 86.88 282 ASN A O 1
ATOM 2188 N N . GLN A 1 283 ? -15.266 13.039 19.031 1 85.69 283 GLN A N 1
ATOM 2189 C CA . GLN A 1 283 ? -16.547 13.516 18.5 1 85.69 283 GLN A CA 1
ATOM 2190 C C . GLN A 1 283 ? -16.641 15.039 18.594 1 85.69 283 GLN A C 1
ATOM 2192 O O . GLN A 1 283 ? -17.141 15.688 17.672 1 85.69 283 GLN A O 1
ATOM 2197 N N . ASP A 1 284 ? -16.078 15.602 19.688 1 81.44 284 ASP A N 1
ATOM 2198 C CA . ASP A 1 284 ? -16.328 17.016 19.938 1 81.44 284 ASP A CA 1
ATOM 2199 C C . ASP A 1 284 ? -15.039 17.828 19.844 1 81.44 284 ASP A C 1
ATOM 2201 O O . ASP A 1 284 ? -15.016 19.016 20.172 1 81.44 284 ASP A O 1
ATOM 2205 N N . ASP A 1 285 ? -13.969 17.141 19.422 1 81.06 285 ASP A N 1
ATOM 2206 C CA . ASP A 1 285 ? -12.711 17.844 19.188 1 81.06 285 ASP A CA 1
ATOM 2207 C C . ASP A 1 285 ? -12.812 18.75 17.953 1 81.06 285 ASP A C 1
ATOM 2209 O O . ASP A 1 285 ? -13.016 18.266 16.828 1 81.06 285 ASP A O 1
ATOM 2213 N N . PRO A 1 286 ? -12.688 20.031 18.109 1 85.56 286 PRO A N 1
ATOM 2214 C CA . PRO A 1 286 ? -12.992 20.969 17.016 1 85.56 286 PRO A CA 1
ATOM 2215 C C . PRO A 1 286 ? -12.156 20.719 15.766 1 85.56 286 PRO A C 1
ATOM 2217 O O . PRO A 1 286 ? -12.703 20.656 14.664 1 85.56 286 PRO A O 1
ATOM 2220 N N . PRO A 1 287 ? -10.805 20.531 15.867 1 88.12 287 PRO A N 1
ATOM 2221 C CA . PRO A 1 287 ? -10.039 20.219 14.656 1 88.12 287 PRO A CA 1
ATOM 2222 C C . PRO A 1 287 ? -10.508 18.938 13.977 1 88.12 287 PRO A C 1
ATOM 2224 O O . PRO A 1 287 ? -10.578 18.875 12.742 1 88.12 287 PRO A O 1
ATOM 2227 N N . HIS A 1 288 ? -10.812 17.969 14.812 1 91.81 288 HIS A N 1
ATOM 2228 C CA . HIS A 1 288 ? -11.281 16.703 14.266 1 91.81 288 HIS A CA 1
ATOM 2229 C C . HIS A 1 288 ? -12.648 16.844 13.609 1 91.81 288 HIS A C 1
ATOM 2231 O O . HIS A 1 288 ? -12.883 16.312 12.531 1 91.81 288 HIS A O 1
ATOM 2237 N N . ARG A 1 289 ? -13.508 17.547 14.289 1 91.81 289 ARG A N 1
ATOM 2238 C CA . ARG A 1 289 ? -14.828 17.812 13.734 1 91.81 289 ARG A CA 1
ATOM 2239 C C . ARG A 1 289 ? -14.719 18.562 12.406 1 91.81 289 ARG A C 1
ATOM 2241 O O . ARG A 1 289 ? -15.438 18.25 11.453 1 91.81 289 ARG A O 1
ATOM 2248 N N . TRP A 1 290 ? -13.875 19.531 12.414 1 93.81 290 TRP A N 1
ATOM 2249 C CA . TRP A 1 290 ? -13.625 20.266 11.18 1 93.81 290 TRP A CA 1
ATOM 2250 C C . TRP A 1 290 ? -13.211 19.312 10.055 1 93.81 290 TRP A C 1
ATOM 2252 O O . TRP A 1 290 ? -13.75 19.375 8.953 1 93.81 290 TRP A O 1
ATOM 2262 N N . LEU A 1 291 ? -12.281 18.406 10.297 1 95.56 291 LEU A N 1
ATOM 2263 C CA . LEU A 1 291 ? -11.789 17.438 9.32 1 95.56 291 LEU A CA 1
ATOM 2264 C C . LEU A 1 291 ? -12.93 16.578 8.781 1 95.56 291 LEU A C 1
ATOM 2266 O O . LEU A 1 291 ? -13.07 16.422 7.566 1 95.56 291 LEU A O 1
ATOM 2270 N N . ARG A 1 292 ? -13.711 16.031 9.68 1 96.25 292 ARG A N 1
ATOM 2271 C CA . ARG A 1 292 ? -14.812 15.156 9.297 1 96.25 292 ARG A CA 1
ATOM 2272 C C . ARG A 1 292 ? -15.836 15.906 8.453 1 96.25 292 ARG A C 1
ATOM 2274 O O . ARG A 1 292 ? -16.359 15.367 7.48 1 96.25 292 ARG A O 1
ATOM 2281 N N . GLN A 1 293 ? -16.125 17.078 8.828 1 95.75 293 GLN A N 1
ATOM 2282 C CA . GLN A 1 293 ? -17.109 17.875 8.109 1 95.75 293 GLN A CA 1
ATOM 2283 C C . GLN A 1 293 ? -16.594 18.25 6.719 1 95.75 293 GLN A C 1
ATOM 2285 O O . GLN A 1 293 ? -17.359 18.25 5.75 1 95.75 293 GLN A O 1
ATOM 2290 N N . LEU A 1 294 ? -15.359 18.594 6.688 1 95.31 294 LEU A N 1
ATOM 2291 C CA . LEU A 1 294 ? -14.766 18.906 5.395 1 95.31 294 LEU A CA 1
ATOM 2292 C C . LEU A 1 294 ? -14.828 17.703 4.461 1 95.31 294 LEU A C 1
ATOM 2294 O O . LEU A 1 294 ? -15.219 17.828 3.299 1 95.31 294 LEU A O 1
ATOM 2298 N N . LEU A 1 295 ? -14.477 16.5 4.918 1 95.62 295 LEU A N 1
ATOM 2299 C CA . LEU A 1 295 ? -14.508 15.281 4.121 1 95.62 295 LEU A CA 1
ATOM 2300 C C . LEU A 1 295 ? -15.93 14.984 3.643 1 95.62 295 LEU A C 1
ATOM 2302 O O . LEU A 1 295 ? -16.141 14.648 2.473 1 95.62 295 LEU A O 1
ATOM 2306 N N . HIS A 1 296 ? -16.766 15.125 4.586 1 96.62 296 HIS A N 1
ATOM 2307 C CA . HIS A 1 296 ? -18.156 14.875 4.227 1 96.62 296 HIS A CA 1
ATOM 2308 C C . HIS A 1 296 ? -18.641 15.852 3.164 1 96.62 296 HIS A C 1
ATOM 2310 O O . HIS A 1 296 ? -19.297 15.461 2.203 1 96.62 296 HIS A O 1
ATOM 2316 N N . LYS A 1 297 ? -18.344 17.078 3.32 1 94.62 297 LYS A N 1
ATOM 2317 C CA . LYS A 1 297 ? -18.75 18.125 2.387 1 94.62 297 LYS A CA 1
ATOM 2318 C C . LYS A 1 297 ? -18.203 17.844 0.986 1 94.62 297 LYS A C 1
ATOM 2320 O O . LYS A 1 297 ? -18.938 17.984 -0.001 1 94.62 297 LYS A O 1
ATOM 2325 N N . VAL A 1 298 ? -17.031 17.391 0.878 1 93.56 298 VAL A N 1
ATOM 2326 C CA . VAL A 1 298 ? -16.359 17.312 -0.42 1 93.56 298 VAL A CA 1
ATOM 2327 C C . VAL A 1 298 ? -16.641 15.961 -1.066 1 93.56 298 VAL A C 1
ATOM 2329 O O . VAL A 1 298 ? -16.656 15.844 -2.293 1 93.56 298 VAL A O 1
ATOM 2332 N N . LEU A 1 299 ? -16.906 14.938 -0.294 1 94 299 LEU A N 1
ATOM 2333 C CA . LEU A 1 299 ? -17 13.594 -0.872 1 94 299 LEU A CA 1
ATOM 2334 C C . LEU A 1 299 ? -18.438 13.125 -0.941 1 94 299 LEU A C 1
ATOM 2336 O O . LEU A 1 299 ? -18.766 12.188 -1.675 1 94 299 LEU A O 1
ATOM 2340 N N . SER A 1 300 ? -19.25 13.719 -0.112 1 88.62 300 SER A N 1
ATOM 2341 C CA . SER A 1 300 ? -20.656 13.312 -0.16 1 88.62 300 SER A CA 1
ATOM 2342 C C . SER A 1 300 ? -21.406 14.031 -1.283 1 88.62 300 SER A C 1
ATOM 2344 O O . SER A 1 300 ? -22.438 13.555 -1.75 1 88.62 300 SER A O 1
ATOM 2346 N N . ALA A 1 301 ? -21.016 15.281 -1.57 1 67.94 301 ALA A N 1
ATOM 2347 C CA . ALA A 1 301 ? -21.688 16.125 -2.561 1 67.94 301 ALA A CA 1
ATOM 2348 C C . ALA A 1 301 ? -21.547 15.523 -3.959 1 67.94 301 ALA A C 1
ATOM 2350 O O . ALA A 1 301 ? -22.312 15.883 -4.863 1 67.94 301 ALA A O 1
ATOM 2351 N N . ARG A 1 302 ? -20.438 14.945 -4.238 1 55.28 302 ARG A N 1
ATOM 2352 C CA . ARG A 1 302 ? -20.203 14.516 -5.609 1 55.28 302 ARG A CA 1
ATOM 2353 C C . ARG A 1 302 ? -21.078 13.32 -5.977 1 55.28 302 ARG A C 1
ATOM 2355 O O . ARG A 1 302 ? -20.594 12.203 -6.137 1 55.28 302 ARG A O 1
ATOM 2362 N N . MET A 1 303 ? -22.094 13.047 -5.109 1 39.66 303 MET A N 1
ATOM 2363 C CA . MET A 1 303 ? -23.125 12.172 -5.633 1 39.66 303 MET A CA 1
ATOM 2364 C C . MET A 1 303 ? -23.859 12.828 -6.797 1 39.66 303 MET A C 1
ATOM 2366 O O . MET A 1 303 ? -24.141 14.031 -6.762 1 39.66 303 MET A O 1
ATOM 2370 N N . MET B 1 1 ? -3.9 -37.062 18.344 1 48.09 1 MET B N 1
ATOM 2371 C CA . MET B 1 1 ? -3.436 -36.969 16.969 1 48.09 1 MET B CA 1
ATOM 2372 C C . MET B 1 1 ? -2.334 -35.938 16.828 1 48.09 1 MET B C 1
ATOM 2374 O O . MET B 1 1 ? -2.43 -34.844 17.391 1 48.09 1 MET B O 1
ATOM 2378 N N . ASN B 1 2 ? -1.158 -36.406 16.625 1 57.03 2 ASN B N 1
ATOM 2379 C CA . ASN B 1 2 ? 0.058 -35.594 16.5 1 57.03 2 ASN B CA 1
ATOM 2380 C C . ASN B 1 2 ? 0.362 -35.281 15.047 1 57.03 2 ASN B C 1
ATOM 2382 O O . ASN B 1 2 ? -0.232 -35.844 14.141 1 57.03 2 ASN B O 1
ATOM 2386 N N . ILE B 1 3 ? 1.085 -34.281 14.852 1 62.25 3 ILE B N 1
ATOM 2387 C CA . ILE B 1 3 ? 1.455 -33.812 13.516 1 62.25 3 ILE B CA 1
ATOM 2388 C C . ILE B 1 3 ? 1.995 -35 12.703 1 62.25 3 ILE B C 1
ATOM 2390 O O . ILE B 1 3 ? 1.852 -35.031 11.477 1 62.25 3 ILE B O 1
ATOM 2394 N N . ASP B 1 4 ? 2.396 -36.062 13.406 1 60.38 4 ASP B N 1
ATOM 2395 C CA . ASP B 1 4 ? 2.979 -37.219 12.75 1 60.38 4 ASP B CA 1
ATOM 2396 C C . ASP B 1 4 ? 1.902 -38.062 12.062 1 60.38 4 ASP B C 1
ATOM 2398 O O . ASP B 1 4 ? 2.207 -38.875 11.203 1 60.38 4 ASP B O 1
ATOM 2402 N N . ASP B 1 5 ? 0.708 -37.781 12.461 1 62.81 5 ASP B N 1
ATOM 2403 C CA . ASP B 1 5 ? -0.405 -38.562 11.93 1 62.81 5 ASP B CA 1
ATOM 2404 C C . ASP B 1 5 ? -0.911 -37.969 10.617 1 62.81 5 ASP B C 1
ATOM 2406 O O . ASP B 1 5 ? -1.751 -38.562 9.938 1 62.81 5 ASP B O 1
ATOM 2410 N N . LEU B 1 6 ? -0.335 -36.906 10.297 1 71 6 LEU B N 1
ATOM 2411 C CA . LEU B 1 6 ? -0.782 -36.219 9.078 1 71 6 LEU B CA 1
ATOM 2412 C C . LEU B 1 6 ? -0.013 -36.75 7.863 1 71 6 LEU B C 1
ATOM 2414 O O . LEU B 1 6 ? 1.188 -37 7.949 1 71 6 LEU B O 1
ATOM 2418 N N . ASP B 1 7 ? -0.78 -37.125 6.887 1 72.69 7 ASP B N 1
ATOM 2419 C CA . ASP B 1 7 ? -0.135 -37.469 5.625 1 72.69 7 ASP B CA 1
ATOM 2420 C C . ASP B 1 7 ? -0.284 -36.344 4.598 1 72.69 7 ASP B C 1
ATOM 2422 O O . ASP B 1 7 ? -0.83 -35.312 4.906 1 72.69 7 ASP B O 1
ATOM 2426 N N . PHE B 1 8 ? 0.263 -36.594 3.412 1 75.06 8 PHE B N 1
ATOM 2427 C CA . PHE B 1 8 ? 0.327 -35.562 2.387 1 75.06 8 PHE B CA 1
ATOM 2428 C C . PHE B 1 8 ? -1.071 -35.188 1.915 1 75.06 8 PHE B C 1
ATOM 2430 O O . PHE B 1 8 ? -1.298 -34.062 1.477 1 75.06 8 PHE B O 1
ATOM 2437 N N . ARG B 1 9 ? -1.987 -36.125 2.051 1 78.5 9 ARG B N 1
ATOM 2438 C CA . ARG B 1 9 ? -3.359 -35.812 1.678 1 78.5 9 ARG B CA 1
ATOM 2439 C C . ARG B 1 9 ? -3.926 -34.719 2.57 1 78.5 9 ARG B C 1
ATOM 2441 O O . ARG B 1 9 ? -4.688 -33.875 2.107 1 78.5 9 ARG B O 1
ATOM 2448 N N . HIS B 1 10 ? -3.529 -34.75 3.811 1 86.25 10 HIS B N 1
ATOM 2449 C CA . HIS B 1 10 ? -3.967 -33.719 4.75 1 86.25 10 HIS B CA 1
ATOM 2450 C C . HIS B 1 10 ? -3.326 -32.375 4.43 1 86.25 10 HIS B C 1
ATOM 2452 O O . HIS B 1 10 ? -3.975 -31.344 4.543 1 86.25 10 HIS B O 1
ATOM 2458 N N . LEU B 1 11 ? -2.158 -32.438 4.043 1 82.75 11 LEU B N 1
ATOM 2459 C CA . LEU B 1 11 ? -1.449 -31.203 3.713 1 82.75 11 LEU B CA 1
ATOM 2460 C C . LEU B 1 11 ? -2.021 -30.562 2.451 1 82.75 11 LEU B C 1
ATOM 2462 O O . LEU B 1 11 ? -2.104 -29.344 2.352 1 82.75 11 LEU B O 1
ATOM 2466 N N . VAL B 1 12 ? -2.395 -31.406 1.545 1 84.94 12 VAL B N 1
ATOM 2467 C CA . VAL B 1 12 ? -3.027 -30.922 0.32 1 84.94 12 VAL B CA 1
ATOM 2468 C C . VAL B 1 12 ? -4.344 -30.234 0.655 1 84.94 12 VAL B C 1
ATOM 2470 O O . VAL B 1 12 ? -4.637 -29.156 0.131 1 84.94 12 VAL B O 1
ATOM 2473 N N . LEU B 1 13 ? -5.066 -30.859 1.504 1 89.5 13 LEU B N 1
ATOM 2474 C CA . LEU B 1 13 ? -6.332 -30.281 1.932 1 89.5 13 LEU B CA 1
ATOM 2475 C C . LEU B 1 13 ? -6.102 -28.969 2.67 1 89.5 13 LEU B C 1
ATOM 2477 O O . LEU B 1 13 ? -6.809 -27.984 2.432 1 89.5 13 LEU B O 1
ATOM 2481 N N . LEU B 1 14 ? -5.133 -28.922 3.535 1 89.38 14 LEU B N 1
ATOM 2482 C CA . LEU B 1 14 ? -4.816 -27.719 4.289 1 89.38 14 LEU B CA 1
ATOM 2483 C C . LEU B 1 14 ? -4.449 -26.562 3.354 1 89.38 14 LEU B C 1
ATOM 2485 O O . LEU B 1 14 ? -4.93 -25.438 3.523 1 89.38 14 LEU B O 1
ATOM 2489 N N . ASP B 1 15 ? -3.674 -26.844 2.457 1 86.88 15 ASP B N 1
ATOM 2490 C CA . ASP B 1 15 ? -3.25 -25.844 1.482 1 86.88 15 ASP B CA 1
ATOM 2491 C C . ASP B 1 15 ? -4.449 -25.25 0.738 1 86.88 15 ASP B C 1
ATOM 2493 O O . ASP B 1 15 ? -4.555 -24.031 0.582 1 86.88 15 ASP B O 1
ATOM 2497 N N . ALA B 1 16 ? -5.305 -26.125 0.244 1 87.25 16 ALA B N 1
ATOM 2498 C CA . ALA B 1 16 ? -6.508 -25.688 -0.464 1 87.25 16 ALA B CA 1
ATOM 2499 C C . ALA B 1 16 ? -7.395 -24.828 0.437 1 87.25 16 ALA B C 1
ATOM 2501 O O . ALA B 1 16 ? -7.93 -23.812 0.003 1 87.25 16 ALA B O 1
ATOM 2502 N N . LEU B 1 17 ? -7.508 -25.25 1.66 1 88.19 17 LEU B N 1
ATOM 2503 C CA . LEU B 1 17 ? -8.328 -24.531 2.631 1 88.19 17 LEU B CA 1
ATOM 2504 C C . LEU B 1 17 ? -7.785 -23.125 2.873 1 88.19 17 LEU B C 1
ATOM 2506 O O . LEU B 1 17 ? -8.555 -22.172 2.941 1 88.19 17 LEU B O 1
ATOM 2510 N N . LEU B 1 18 ? -6.52 -23.031 2.955 1 83.25 18 LEU B N 1
ATOM 2511 C CA . LEU B 1 18 ? -5.891 -21.766 3.283 1 83.25 18 LEU B CA 1
ATOM 2512 C C . LEU B 1 18 ? -5.902 -20.828 2.08 1 83.25 18 LEU B C 1
ATOM 2514 O O . LEU B 1 18 ? -5.895 -19.594 2.24 1 83.25 18 LEU B O 1
ATOM 2518 N N . LYS B 1 19 ? -6.012 -21.344 0.928 1 80.5 19 LYS B N 1
ATOM 2519 C CA . LYS B 1 19 ? -6.043 -20.562 -0.303 1 80.5 19 LYS B CA 1
ATOM 2520 C C . LYS B 1 19 ? -7.465 -20.109 -0.632 1 80.5 19 LYS B C 1
ATOM 2522 O O . LYS B 1 19 ? -7.676 -18.984 -1.083 1 80.5 19 LYS B O 1
ATOM 2527 N N . ARG B 1 20 ? -8.438 -20.984 -0.353 1 80.62 20 ARG B N 1
ATOM 2528 C CA . ARG B 1 20 ? -9.805 -20.734 -0.798 1 80.62 20 ARG B CA 1
ATOM 2529 C C . ARG B 1 20 ? -10.656 -20.156 0.328 1 80.62 20 ARG B C 1
ATOM 2531 O O . ARG B 1 20 ? -11.734 -19.609 0.082 1 80.62 20 ARG B O 1
ATOM 2538 N N . HIS B 1 21 ? -10.211 -20.344 1.515 1 81.62 21 HIS B N 1
ATOM 2539 C CA . HIS B 1 21 ? -10.914 -19.922 2.717 1 81.62 21 HIS B CA 1
ATOM 2540 C C . HIS B 1 21 ? -12.336 -20.469 2.758 1 81.62 21 HIS B C 1
ATOM 2542 O O . HIS B 1 21 ? -13.266 -19.781 3.172 1 81.62 21 HIS B O 1
ATOM 2548 N N . SER B 1 22 ? -12.469 -21.531 2.209 1 84.31 22 SER B N 1
ATOM 2549 C CA . SER B 1 22 ? -13.766 -22.203 2.135 1 84.31 22 SER B CA 1
ATOM 2550 C C . SER B 1 22 ? -13.602 -23.719 2.029 1 84.31 22 SER B C 1
ATOM 2552 O O . SER B 1 22 ? -12.82 -24.203 1.21 1 84.31 22 SER B O 1
ATOM 2554 N N . VAL B 1 23 ? -14.406 -24.438 2.865 1 87.81 23 VAL B N 1
ATOM 2555 C CA . VAL B 1 23 ? -14.336 -25.891 2.85 1 87.81 23 VAL B CA 1
ATOM 2556 C C . VAL B 1 23 ? -14.93 -26.438 1.544 1 87.81 23 VAL B C 1
ATOM 2558 O O . VAL B 1 23 ? -14.352 -27.312 0.911 1 87.81 23 VAL B O 1
ATOM 2561 N N . SER B 1 24 ? -15.953 -25.734 1.12 1 87.56 24 SER B N 1
ATOM 2562 C CA . SER B 1 24 ? -16.609 -26.188 -0.096 1 87.56 24 SER B CA 1
ATOM 2563 C C . SER B 1 24 ? -15.766 -25.922 -1.329 1 87.56 24 SER B C 1
ATOM 2565 O O . SER B 1 24 ? -15.656 -26.766 -2.221 1 87.56 24 SER B O 1
ATOM 2567 N N . ALA B 1 25 ? -15.219 -24.844 -1.327 1 86.19 25 ALA B N 1
ATOM 2568 C CA . ALA B 1 25 ? -14.359 -24.5 -2.457 1 86.19 25 ALA B CA 1
ATOM 2569 C C . ALA B 1 25 ? -13.133 -25.406 -2.508 1 86.19 25 ALA B C 1
ATOM 2571 O O . ALA B 1 25 ? -12.719 -25.844 -3.584 1 86.19 25 ALA B O 1
ATOM 2572 N N . ALA B 1 26 ? -12.609 -25.641 -1.375 1 89.88 26 ALA B N 1
ATOM 2573 C CA . ALA B 1 26 ? -11.461 -26.547 -1.293 1 89.88 26 ALA B CA 1
ATOM 2574 C C . ALA B 1 26 ? -11.844 -27.953 -1.743 1 89.88 26 ALA B C 1
ATOM 2576 O O . ALA B 1 26 ? -11.086 -28.594 -2.469 1 89.88 26 ALA B O 1
ATOM 2577 N N . ALA B 1 27 ? -13.008 -28.422 -1.354 1 90.81 27 ALA B N 1
ATOM 2578 C CA . ALA B 1 27 ? -13.5 -29.734 -1.75 1 90.81 27 ALA B CA 1
ATOM 2579 C C . ALA B 1 27 ? -13.656 -29.828 -3.266 1 90.81 27 ALA B C 1
ATOM 2581 O O . ALA B 1 27 ? -13.211 -30.812 -3.881 1 90.81 27 ALA B O 1
ATOM 2582 N N . ARG B 1 28 ? -14.203 -28.812 -3.768 1 86.44 28 ARG B N 1
ATOM 2583 C CA . ARG B 1 28 ? -14.406 -28.766 -5.211 1 86.44 28 ARG B CA 1
ATOM 2584 C C . ARG B 1 28 ? -13.07 -28.797 -5.949 1 86.44 28 ARG B C 1
ATOM 2586 O O . ARG B 1 28 ? -12.914 -29.516 -6.938 1 86.44 28 ARG B O 1
ATOM 2593 N N . GLU B 1 29 ? -12.25 -28.078 -5.484 1 84.62 29 GLU B N 1
ATOM 2594 C CA . GLU B 1 29 ? -10.93 -28 -6.113 1 84.62 29 GLU B CA 1
ATOM 2595 C C . GLU B 1 29 ? -10.227 -29.344 -6.09 1 84.62 29 GLU B C 1
ATOM 2597 O O . GLU B 1 29 ? -9.547 -29.719 -7.055 1 84.62 29 GLU B O 1
ATOM 2602 N N . LEU B 1 30 ? -10.406 -30.062 -5.016 1 88.06 30 LEU B N 1
ATOM 2603 C CA . LEU B 1 30 ? -9.68 -31.312 -4.816 1 88.06 30 LEU B CA 1
ATOM 2604 C C . LEU B 1 30 ? -10.516 -32.5 -5.246 1 88.06 30 LEU B C 1
ATOM 2606 O O . LEU B 1 30 ? -10.086 -33.656 -5.098 1 88.06 30 LEU B O 1
ATOM 2610 N N . ASP B 1 31 ? -11.688 -32.219 -5.793 1 88.69 31 ASP B N 1
ATOM 2611 C CA . ASP B 1 31 ? -12.617 -33.25 -6.211 1 88.69 31 ASP B CA 1
ATOM 2612 C C . ASP B 1 31 ? -12.898 -34.219 -5.066 1 88.69 31 ASP B C 1
ATOM 2614 O O . ASP B 1 31 ? -12.766 -35.438 -5.227 1 88.69 31 ASP B O 1
ATOM 2618 N N . LEU B 1 32 ? -13.156 -33.688 -3.914 1 88.38 32 LEU B N 1
ATOM 2619 C CA . LEU B 1 32 ? -13.539 -34.438 -2.721 1 88.38 32 LEU B CA 1
ATOM 2620 C C . LEU B 1 32 ? -14.977 -34.125 -2.318 1 88.38 32 LEU B C 1
ATOM 2622 O O . LEU B 1 32 ? -15.453 -33 -2.537 1 88.38 32 LEU B O 1
ATOM 2626 N N . PRO B 1 33 ? -15.656 -35.156 -1.805 1 88.25 33 PRO B N 1
ATOM 2627 C CA . PRO B 1 33 ? -16.922 -34.781 -1.157 1 88.25 33 PRO 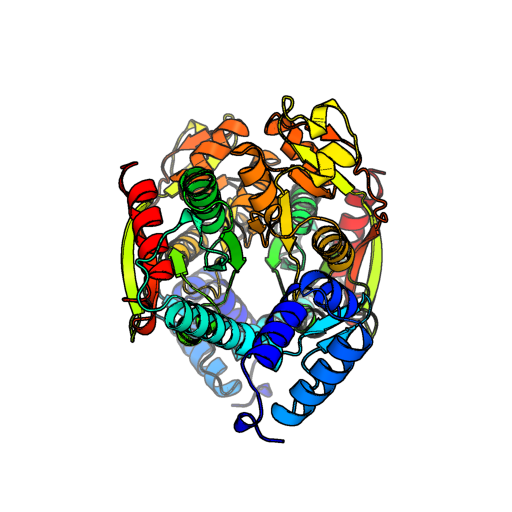B CA 1
ATOM 2628 C C . PRO B 1 33 ? -16.734 -33.812 0.008 1 88.25 33 PRO B C 1
ATOM 2630 O O . PRO B 1 33 ? -15.758 -33.938 0.755 1 88.25 33 PRO B O 1
ATOM 2633 N N . GLN B 1 34 ? -17.672 -32.938 0.081 1 90.56 34 GLN B N 1
ATOM 2634 C CA . GLN B 1 34 ? -17.594 -31.891 1.098 1 90.56 34 GLN B CA 1
ATOM 2635 C C . GLN B 1 34 ? -17.469 -32.5 2.496 1 90.56 34 GLN B C 1
ATOM 2637 O O . GLN B 1 34 ? -16.672 -32.031 3.312 1 90.56 34 GLN B O 1
ATOM 2642 N N . PRO B 1 35 ? -18.219 -33.562 2.889 1 92 35 PRO B N 1
ATOM 2643 C CA . P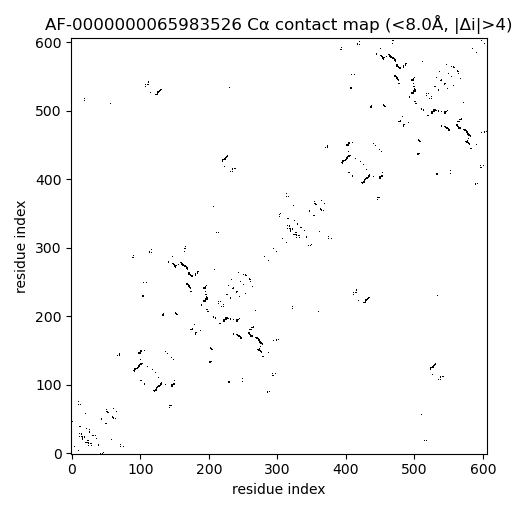RO B 1 35 ? -18.031 -34.156 4.215 1 92 35 PRO B CA 1
ATOM 2644 C C . PRO B 1 35 ? -16.609 -34.688 4.441 1 92 35 PRO B C 1
ATOM 2646 O O . PRO B 1 35 ? -16.094 -34.594 5.559 1 92 35 PRO B O 1
ATOM 2649 N N . THR B 1 36 ? -16.047 -35.219 3.389 1 89.31 36 THR B N 1
ATOM 2650 C CA . THR B 1 36 ? -14.672 -35.688 3.471 1 89.31 36 THR B CA 1
ATOM 2651 C C . THR B 1 36 ? -13.719 -34.531 3.777 1 89.31 36 THR B C 1
ATOM 2653 O O . THR B 1 36 ? -12.844 -34.656 4.633 1 89.31 36 THR B O 1
ATOM 2656 N N . ALA B 1 37 ? -13.891 -33.406 3.07 1 91.88 37 ALA B N 1
ATOM 2657 C CA . ALA B 1 37 ? -13.078 -32.219 3.324 1 91.88 37 ALA B CA 1
ATOM 2658 C C . ALA B 1 37 ? -13.297 -31.703 4.742 1 91.88 37 ALA B C 1
ATOM 2660 O O . ALA B 1 37 ? -12.352 -31.281 5.41 1 91.88 37 ALA B O 1
ATOM 2661 N N . SER B 1 38 ? -14.477 -31.734 5.211 1 92 38 SER B N 1
ATOM 2662 C CA . SER B 1 38 ? -14.812 -31.281 6.555 1 92 38 SER B CA 1
ATOM 2663 C C . SER B 1 38 ? -14.156 -32.156 7.617 1 92 38 SER B C 1
ATOM 2665 O O . SER B 1 38 ? -13.625 -31.641 8.609 1 92 38 SER B O 1
ATOM 2667 N N . HIS B 1 39 ? -14.281 -33.469 7.414 1 90.25 39 HIS B N 1
ATOM 2668 C CA . HIS B 1 39 ? -13.617 -34.375 8.328 1 90.25 39 HIS B CA 1
ATOM 2669 C C . HIS B 1 39 ? -12.109 -34.188 8.328 1 90.25 39 HIS B C 1
ATOM 2671 O O . HIS B 1 39 ? -11.469 -34.281 9.375 1 90.25 39 HIS B O 1
ATOM 2677 N N . GLY B 1 40 ? -11.641 -34 7.145 1 90.31 40 GLY B N 1
ATOM 2678 C CA . GLY B 1 40 ? -10.219 -33.688 7.031 1 90.31 40 GLY B CA 1
ATOM 2679 C C . GLY B 1 40 ? -9.812 -32.469 7.816 1 90.31 40 GLY B C 1
ATOM 2680 O O . GLY B 1 40 ? -8.773 -32.469 8.484 1 90.31 40 GLY B O 1
ATOM 2681 N N . LEU B 1 41 ? -10.602 -31.422 7.73 1 91.81 41 LEU B N 1
ATOM 2682 C CA . LEU B 1 41 ? -10.32 -30.203 8.477 1 91.81 41 LEU B CA 1
ATOM 2683 C C . LEU B 1 41 ? -10.352 -30.469 9.977 1 91.81 41 LEU B C 1
ATOM 2685 O O . LEU B 1 41 ? -9.523 -29.938 10.727 1 91.81 41 LEU B O 1
ATOM 2689 N N . ALA B 1 42 ? -11.242 -31.312 10.422 1 90.56 42 ALA B N 1
ATOM 2690 C CA . ALA B 1 42 ? -11.328 -31.688 11.828 1 90.56 42 ALA B CA 1
ATOM 2691 C C . ALA B 1 42 ? -10.062 -32.375 12.297 1 90.56 42 ALA B C 1
ATOM 2693 O O . ALA B 1 42 ? -9.555 -32.125 13.391 1 90.56 42 ALA B O 1
ATOM 2694 N N . ARG B 1 43 ? -9.602 -33.25 11.484 1 87.06 43 ARG B N 1
ATOM 2695 C CA . ARG B 1 43 ? -8.367 -33.969 11.805 1 87.06 43 ARG B CA 1
ATOM 2696 C C . ARG B 1 43 ? -7.18 -33.031 11.867 1 87.06 43 ARG B C 1
ATOM 2698 O O . ARG B 1 43 ? -6.332 -33.125 12.75 1 87.06 43 ARG B O 1
ATOM 2705 N N . LEU B 1 44 ? -7.125 -32.125 10.883 1 90.25 44 LEU B N 1
ATOM 2706 C CA . LEU B 1 44 ? -6.059 -31.141 10.828 1 90.25 44 LEU B CA 1
ATOM 2707 C C . LEU B 1 44 ? -6.07 -30.266 12.078 1 90.25 44 LEU B C 1
ATOM 2709 O O . LEU B 1 44 ? -5.02 -29.984 12.656 1 90.25 44 LEU B O 1
ATOM 2713 N N . ARG B 1 45 ? -7.25 -29.859 12.477 1 89.75 45 ARG B N 1
ATOM 2714 C CA . ARG B 1 45 ? -7.406 -29.047 13.672 1 89.75 45 ARG B CA 1
ATOM 2715 C C . ARG B 1 45 ? -6.863 -29.766 14.898 1 89.75 45 ARG B C 1
ATOM 2717 O O . ARG B 1 45 ? -6.137 -29.172 15.703 1 89.75 45 ARG B O 1
ATOM 2724 N N . LYS B 1 46 ? -7.199 -31 15.008 1 85.38 46 LYS B N 1
ATOM 2725 C CA . LYS B 1 46 ? -6.762 -31.797 16.141 1 85.38 46 LYS B CA 1
ATOM 2726 C C . LYS B 1 46 ? -5.246 -32 16.125 1 85.38 46 LYS B C 1
ATOM 2728 O O . LYS B 1 46 ? -4.582 -31.844 17.156 1 85.38 46 LYS B O 1
ATOM 2733 N N . ALA B 1 47 ? -4.766 -32.312 15.008 1 80.81 47 ALA B N 1
ATOM 2734 C CA . ALA B 1 47 ? -3.342 -32.594 14.875 1 80.81 47 ALA B CA 1
ATOM 2735 C C . ALA B 1 47 ? -2.488 -31.375 15.156 1 80.81 47 ALA B C 1
ATOM 2737 O O . ALA B 1 47 ? -1.391 -31.484 15.711 1 80.81 47 ALA B O 1
ATOM 2738 N N . LEU B 1 48 ? -3.018 -30.203 14.766 1 83.12 48 LEU B N 1
ATOM 2739 C CA . LEU B 1 48 ? -2.217 -28.984 14.852 1 83.12 48 LEU B CA 1
ATOM 2740 C C . LEU B 1 48 ? -2.6 -28.156 16.078 1 83.12 48 LEU B C 1
ATOM 2742 O O . LEU B 1 48 ? -1.935 -27.172 16.406 1 83.12 48 LEU B O 1
ATOM 2746 N N . GLY B 1 49 ? -3.607 -28.547 16.734 1 80.88 49 GLY B N 1
ATOM 2747 C CA 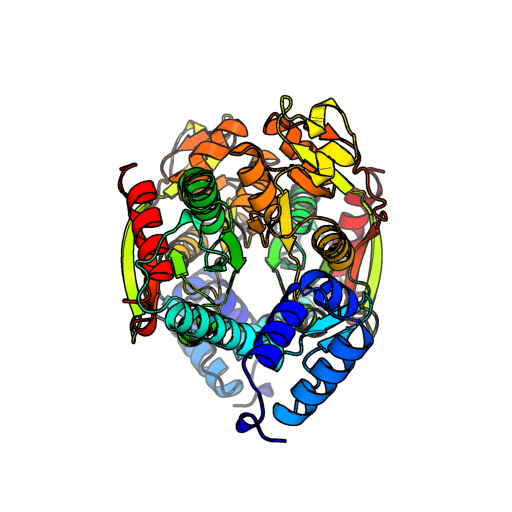. GLY B 1 49 ? -4.043 -27.844 17.938 1 80.88 49 GLY B CA 1
ATOM 2748 C C . GLY B 1 49 ? -4.496 -26.422 17.656 1 80.88 49 GLY B C 1
ATOM 2749 O O . GLY B 1 49 ? -4.18 -25.516 18.422 1 80.88 49 GLY B O 1
ATOM 2750 N N . ASP B 1 50 ? -5.043 -26.219 16.516 1 84.56 50 ASP B N 1
ATOM 2751 C CA . ASP B 1 50 ? -5.484 -24.906 16.062 1 84.56 50 ASP B CA 1
ATOM 2752 C C . ASP B 1 50 ? -6.75 -25.016 15.211 1 84.56 50 ASP B C 1
ATOM 2754 O O . ASP B 1 50 ? -6.883 -25.953 14.406 1 84.56 50 ASP B O 1
ATOM 2758 N N . PRO B 1 51 ? -7.676 -24.125 15.305 1 88.12 51 PRO B N 1
ATOM 2759 C CA . PRO B 1 51 ? -8.891 -24.172 14.492 1 88.12 51 PRO B CA 1
ATOM 2760 C C . PRO B 1 51 ? -8.609 -24 13 1 88.12 51 PRO B C 1
ATOM 2762 O O . PRO B 1 51 ? -9.43 -24.375 12.164 1 88.12 51 PRO B O 1
ATOM 2765 N N . LEU B 1 52 ? -7.449 -23.422 12.562 1 86.5 52 LEU B N 1
ATOM 2766 C CA . LEU B 1 52 ? -6.91 -23.234 11.219 1 86.5 52 LEU B CA 1
ATOM 2767 C C . LEU B 1 52 ? -7.785 -22.281 10.414 1 86.5 52 LEU B C 1
ATOM 2769 O O . LEU B 1 52 ? -7.293 -21.281 9.883 1 86.5 52 LEU B O 1
ATOM 2773 N N . LEU B 1 53 ? -9.109 -22.562 10.305 1 87.06 53 LEU B N 1
ATOM 2774 C CA . LEU B 1 53 ? -10.109 -21.688 9.695 1 87.06 53 LEU B CA 1
ATOM 2775 C C . LEU B 1 53 ? -11.242 -21.406 10.672 1 87.06 53 LEU B C 1
ATOM 2777 O O . LEU B 1 53 ? -11.781 -22.328 11.289 1 87.06 53 LEU B O 1
ATOM 2781 N N . VAL B 1 54 ? -11.461 -20.125 10.812 1 84.5 54 VAL B N 1
ATOM 2782 C CA . VAL B 1 54 ? -12.516 -19.734 11.742 1 84.5 54 VAL B CA 1
ATOM 2783 C C . VAL B 1 54 ? -13.562 -18.891 11 1 84.5 54 VAL B C 1
ATOM 2785 O O . VAL B 1 54 ? -13.258 -18.266 9.992 1 84.5 54 VAL B O 1
ATOM 2788 N N . ARG B 1 55 ? -14.75 -19.016 11.492 1 75.38 55 ARG B N 1
ATOM 2789 C CA . ARG B 1 55 ? -15.844 -18.25 10.906 1 75.38 55 ARG B CA 1
ATOM 2790 C C . ARG B 1 55 ? -15.641 -16.75 11.133 1 75.38 55 ARG B C 1
ATOM 2792 O O . ARG B 1 55 ? -15.242 -16.328 12.219 1 75.38 55 ARG B O 1
ATOM 2799 N N . ALA B 1 56 ? -15.648 -16.172 10.039 1 66.75 56 ALA B N 1
ATOM 2800 C CA . ALA B 1 56 ? -15.617 -14.711 10.07 1 66.75 56 ALA B CA 1
ATOM 2801 C C . ALA B 1 56 ? -16.859 -14.117 9.398 1 66.75 56 ALA B C 1
ATOM 2803 O O . ALA B 1 56 ? -17.734 -14.852 8.953 1 66.75 56 ALA B O 1
ATOM 2804 N N . ARG B 1 57 ? -17.047 -12.867 9.469 1 59.84 57 ARG B N 1
ATOM 2805 C CA . ARG B 1 57 ? -18.219 -12.18 8.961 1 59.84 57 ARG B CA 1
ATOM 2806 C C . ARG B 1 57 ? -18.484 -12.539 7.496 1 59.84 57 ARG B C 1
ATOM 2808 O O . ARG B 1 57 ? -19.625 -12.789 7.102 1 59.84 57 ARG B O 1
ATOM 2815 N N . ASP B 1 58 ? -17.5 -12.578 6.727 1 59.06 58 ASP B N 1
ATOM 2816 C CA . ASP B 1 58 ? -17.688 -12.789 5.293 1 59.06 58 ASP B CA 1
ATOM 2817 C C . ASP B 1 58 ? -17.203 -14.172 4.879 1 59.06 58 ASP B C 1
ATOM 2819 O O . ASP B 1 58 ? -16.844 -14.391 3.715 1 59.06 58 ASP B O 1
ATOM 2823 N N . GLY B 1 59 ? -17.203 -15.102 5.785 1 68.94 59 GLY B N 1
ATOM 2824 C CA . GLY B 1 59 ? -16.734 -16.438 5.449 1 68.94 59 GLY B CA 1
ATOM 2825 C C . GLY B 1 59 ? -15.773 -17 6.469 1 68.94 59 GLY B C 1
ATOM 2826 O O . GLY B 1 59 ? -15.898 -16.734 7.668 1 68.94 59 GLY B O 1
ATOM 2827 N N . MET B 1 60 ? -14.969 -17.906 5.926 1 78.62 60 MET B N 1
ATOM 2828 C CA . MET B 1 60 ? -13.961 -18.484 6.812 1 78.62 60 MET B CA 1
ATOM 2829 C C . MET B 1 60 ? -12.617 -17.781 6.637 1 78.62 60 MET B C 1
ATOM 2831 O O . MET B 1 60 ? -12.273 -17.375 5.531 1 78.62 60 MET B O 1
ATOM 2835 N N . GLU B 1 61 ? -11.961 -17.531 7.738 1 80.56 61 GLU B N 1
ATOM 2836 C CA . GLU B 1 61 ? -10.633 -16.922 7.711 1 80.56 61 GLU B CA 1
ATOM 2837 C C . GLU B 1 61 ? -9.609 -17.781 8.438 1 80.56 61 GLU B C 1
ATOM 2839 O O . GLU B 1 61 ? -9.914 -18.391 9.469 1 80.56 61 GLU B O 1
ATOM 2844 N N . PRO B 1 62 ? -8.391 -17.828 7.844 1 80.94 62 PRO B N 1
ATOM 2845 C CA . PRO B 1 62 ? -7.344 -18.578 8.539 1 80.94 62 PRO B CA 1
ATOM 2846 C C . PRO B 1 62 ? -6.914 -17.922 9.852 1 80.94 62 PRO B C 1
ATOM 2848 O O . PRO B 1 62 ? -6.973 -16.688 9.977 1 80.94 62 PRO B O 1
ATOM 2851 N N . THR B 1 63 ? -6.559 -18.766 10.82 1 79.94 63 THR B N 1
ATOM 2852 C CA . THR B 1 63 ? -5.938 -18.266 12.039 1 79.94 63 THR B CA 1
ATOM 2853 C C . THR B 1 63 ? -4.527 -17.766 11.766 1 79.94 63 THR B C 1
ATOM 2855 O O . THR B 1 63 ? -3.932 -18.094 10.734 1 79.94 63 THR B O 1
ATOM 2858 N N . PRO B 1 64 ? -4.027 -16.953 12.688 1 68.69 64 PRO B N 1
ATOM 2859 C CA . PRO B 1 64 ? -2.637 -16.531 12.531 1 68.69 64 PRO B CA 1
ATOM 2860 C C . PRO B 1 64 ? -1.666 -17.703 12.422 1 68.69 64 PRO B C 1
ATOM 2862 O O . PRO B 1 64 ? -0.73 -17.672 11.625 1 68.69 64 PRO B O 1
ATOM 2865 N N . ARG B 1 65 ? -1.896 -18.688 13.148 1 74.81 65 ARG B N 1
ATOM 2866 C CA . ARG B 1 65 ? -1.056 -19.875 13.086 1 74.81 65 ARG B CA 1
ATOM 2867 C C . ARG B 1 65 ? -1.165 -20.547 11.727 1 74.81 65 ARG B C 1
ATOM 2869 O O . ARG B 1 65 ? -0.16 -20.984 11.164 1 74.81 65 ARG B O 1
ATOM 2876 N N . ALA B 1 66 ? -2.352 -20.641 11.188 1 80.44 66 ALA B N 1
ATOM 2877 C CA . ALA B 1 66 ? -2.564 -21.234 9.875 1 80.44 66 ALA B CA 1
ATOM 2878 C C . ALA B 1 66 ? -1.827 -20.453 8.789 1 80.44 66 ALA B C 1
ATOM 2880 O O . ALA B 1 66 ? -1.2 -21.047 7.91 1 80.44 66 ALA B O 1
ATOM 2881 N N . GLU B 1 67 ? -1.865 -19.188 8.961 1 72.31 67 GLU B N 1
ATOM 2882 C CA . GLU B 1 67 ? -1.168 -18.328 8.008 1 72.31 67 GLU B CA 1
ATOM 2883 C C . GLU B 1 67 ? 0.343 -18.531 8.078 1 72.31 67 GLU B C 1
ATOM 2885 O O . GLU B 1 67 ? 1.024 -18.562 7.055 1 72.31 67 GLU B O 1
ATOM 2890 N N . ALA B 1 68 ? 0.771 -18.734 9.273 1 67.25 68 ALA B N 1
ATOM 2891 C CA . ALA B 1 68 ? 2.205 -18.875 9.516 1 67.25 68 ALA B CA 1
ATOM 2892 C C . ALA B 1 68 ? 2.721 -20.188 8.93 1 67.25 68 ALA B C 1
ATOM 2894 O O . ALA B 1 68 ? 3.865 -20.266 8.477 1 67.25 68 ALA B O 1
ATOM 2895 N N . ILE B 1 69 ? 1.856 -21.172 8.828 1 76.75 69 ILE B N 1
ATOM 2896 C CA . ILE B 1 69 ? 2.373 -22.469 8.414 1 76.75 69 ILE B CA 1
ATOM 2897 C C . ILE B 1 69 ? 2.098 -22.688 6.93 1 76.75 69 ILE B C 1
ATOM 2899 O O . ILE B 1 69 ? 2.568 -23.672 6.344 1 76.75 69 ILE B O 1
ATOM 2903 N N . ALA B 1 70 ? 1.324 -21.812 6.348 1 76.94 70 ALA B N 1
ATOM 2904 C CA . ALA B 1 70 ? 0.939 -21.969 4.945 1 76.94 70 ALA B CA 1
ATOM 2905 C C . ALA B 1 70 ? 2.166 -22.141 4.059 1 76.94 70 ALA B C 1
ATOM 2907 O O . ALA B 1 70 ? 2.191 -23.016 3.191 1 76.94 70 ALA B O 1
ATOM 2908 N N . GLY B 1 71 ? 3.154 -21.406 4.352 1 67.94 71 GLY B N 1
ATOM 2909 C CA . GLY B 1 71 ? 4.371 -21.5 3.562 1 67.94 71 GLY B CA 1
ATOM 2910 C C . GLY B 1 71 ? 5.07 -22.844 3.705 1 67.94 71 GLY B C 1
ATOM 2911 O O . GLY B 1 71 ? 5.512 -23.422 2.715 1 67.94 71 GLY B O 1
ATOM 2912 N N . VAL B 1 72 ? 5.09 -23.281 4.844 1 68 72 VAL B N 1
ATOM 2913 C CA . VAL B 1 72 ? 5.75 -24.562 5.113 1 68 72 VAL B CA 1
ATOM 2914 C C . VAL B 1 72 ? 4.977 -25.688 4.449 1 68 72 VAL B C 1
ATOM 2916 O O . VAL B 1 72 ? 5.574 -26.609 3.871 1 68 72 VAL B O 1
ATOM 2919 N N . VAL B 1 73 ? 3.695 -25.594 4.5 1 78.31 73 VAL B N 1
ATOM 2920 C CA . VAL B 1 73 ? 2.846 -26.609 3.887 1 78.31 73 VAL B CA 1
ATOM 2921 C C . VAL B 1 73 ? 3.096 -26.641 2.383 1 78.31 73 VAL B C 1
ATOM 2923 O O . VAL B 1 73 ? 3.264 -27.719 1.805 1 78.31 73 VAL B O 1
ATOM 2926 N N . GLN B 1 74 ? 3.16 -25.531 1.852 1 74.69 74 GLN B N 1
ATOM 2927 C CA . GLN B 1 74 ? 3.393 -25.453 0.413 1 74.69 74 GLN B CA 1
ATOM 2928 C C . GLN B 1 74 ? 4.758 -26.031 0.047 1 74.69 74 GLN B C 1
ATOM 2930 O O . GLN B 1 74 ? 4.887 -26.766 -0.933 1 74.69 74 GLN B O 1
ATOM 2935 N N . GLN B 1 75 ? 5.695 -25.766 0.812 1 65.44 75 GLN B N 1
ATOM 2936 C CA . GLN B 1 75 ? 7.031 -26.297 0.579 1 65.44 75 GLN B CA 1
ATOM 2937 C C . GLN B 1 75 ? 7.039 -27.828 0.671 1 65.44 75 GLN B C 1
ATOM 2939 O O . GLN B 1 75 ? 7.652 -28.5 -0.157 1 65.44 75 GLN B O 1
ATOM 2944 N N . LEU B 1 76 ? 6.355 -28.344 1.609 1 68.81 76 LEU B N 1
ATOM 2945 C CA . LEU B 1 76 ? 6.285 -29.781 1.8 1 68.81 76 LEU B CA 1
ATOM 2946 C C . LEU B 1 76 ? 5.609 -30.453 0.61 1 68.81 76 LEU B C 1
ATOM 2948 O O . LEU B 1 76 ? 6.055 -31.516 0.151 1 68.81 76 LEU B O 1
ATOM 2952 N N . LEU B 1 77 ? 4.609 -29.844 0.186 1 74.94 77 LEU B N 1
ATOM 2953 C CA . LEU B 1 77 ? 3.881 -30.391 -0.95 1 74.94 77 LEU B CA 1
ATOM 2954 C C . LEU B 1 77 ? 4.73 -30.344 -2.215 1 74.94 77 LEU B C 1
ATOM 2956 O O . LEU B 1 77 ? 4.668 -31.25 -3.047 1 74.94 77 LEU B O 1
ATOM 2960 N N . GLU B 1 78 ? 5.488 -29.375 -2.279 1 68.25 78 GLU B N 1
ATOM 2961 C CA . GLU B 1 78 ? 6.414 -29.281 -3.4 1 68.25 78 GLU B CA 1
ATOM 2962 C C . GLU B 1 78 ? 7.488 -30.359 -3.322 1 68.25 78 GLU B C 1
ATOM 2964 O O . GLU B 1 78 ? 7.832 -30.969 -4.332 1 68.25 78 GLU B O 1
ATOM 2969 N N . LEU B 1 79 ? 7.953 -30.531 -2.146 1 62.62 79 LEU B N 1
ATOM 2970 C CA . LEU B 1 79 ? 8.953 -31.578 -1.944 1 62.62 79 LEU B CA 1
ATOM 2971 C C . LEU B 1 79 ? 8.391 -32.938 -2.297 1 62.62 79 LEU B C 1
ATOM 2973 O O . LEU B 1 79 ? 9.07 -33.781 -2.922 1 62.62 79 LEU B O 1
ATOM 2977 N N . ARG B 1 80 ? 7.215 -33.156 -1.906 1 64.75 80 ARG B N 1
ATOM 2978 C CA . ARG B 1 80 ? 6.547 -34.406 -2.244 1 64.75 80 ARG B CA 1
ATOM 2979 C C . ARG B 1 80 ? 6.449 -34.594 -3.756 1 64.75 80 ARG B C 1
ATOM 2981 O O . ARG B 1 80 ? 6.691 -35.688 -4.273 1 64.75 80 ARG B O 1
ATOM 2988 N N . ARG B 1 81 ? 5.977 -33.562 -4.348 1 65.38 81 ARG B N 1
ATOM 2989 C CA . ARG B 1 81 ? 5.863 -33.625 -5.805 1 65.38 81 ARG B CA 1
ATOM 2990 C C . ARG B 1 81 ? 7.211 -33.938 -6.449 1 65.38 81 ARG B C 1
ATOM 2992 O O . ARG B 1 81 ? 7.293 -34.719 -7.387 1 65.38 81 ARG B O 1
ATOM 2999 N N . ASP B 1 82 ? 8.172 -33.375 -5.891 1 61.94 82 ASP B N 1
ATOM 3000 C CA . ASP B 1 82 ? 9.523 -33.625 -6.391 1 61.94 82 ASP B CA 1
ATOM 3001 C C . ASP B 1 82 ? 9.945 -35.062 -6.191 1 61.94 82 ASP B C 1
ATOM 3003 O O . ASP B 1 82 ? 10.547 -35.688 -7.078 1 61.94 82 ASP B O 1
ATOM 3007 N N . LEU B 1 83 ? 9.625 -35.531 -5.062 1 56.25 83 LEU B N 1
ATOM 3008 C CA . LEU B 1 83 ? 9.945 -36.938 -4.746 1 56.25 83 LEU B CA 1
ATOM 3009 C C . LEU B 1 83 ? 9.211 -37.875 -5.68 1 56.25 83 LEU B C 1
ATOM 3011 O O . LEU B 1 83 ? 9.773 -38.875 -6.133 1 56.25 83 LEU B O 1
ATOM 3015 N N . ALA B 1 84 ? 7.965 -37.594 -5.848 1 57.72 84 ALA B N 1
ATOM 3016 C CA . ALA B 1 84 ? 7.137 -38.406 -6.715 1 57.72 84 ALA B CA 1
ATOM 3017 C C . ALA B 1 84 ? 7.621 -38.375 -8.156 1 57.72 84 ALA B C 1
ATOM 3019 O O . ALA B 1 84 ? 7.523 -39.344 -8.891 1 57.72 84 ALA B O 1
ATOM 3020 N N . GLU B 1 85 ? 7.879 -37.219 -8.492 1 54.75 85 GLU B N 1
ATOM 3021 C CA . GLU B 1 85 ? 8.297 -37.062 -9.883 1 54.75 85 GLU B CA 1
ATOM 3022 C C . GLU B 1 85 ? 9.703 -37.625 -10.094 1 54.75 85 GLU B C 1
ATOM 3024 O O . GLU B 1 85 ? 10.148 -37.781 -11.234 1 54.75 85 GLU B O 1
ATOM 3029 N N . GLY B 1 86 ? 10.094 -38.625 -9.156 1 45 86 GLY B N 1
ATOM 3030 C CA . GLY B 1 86 ? 11.211 -39.531 -9.297 1 45 86 GLY B CA 1
ATOM 3031 C C . GLY B 1 86 ? 12.445 -38.875 -9.891 1 45 86 GLY B C 1
ATOM 3032 O O . GLY B 1 86 ? 13.156 -39.5 -10.695 1 45 86 GLY B O 1
ATOM 3033 N N . GLY B 1 87 ? 12.852 -37.625 -9.602 1 51.84 87 GLY B N 1
ATOM 3034 C CA . GLY B 1 87 ? 14.078 -37.156 -10.242 1 51.84 87 GLY B CA 1
ATOM 3035 C C . GLY B 1 87 ? 13.828 -36.375 -11.508 1 51.84 87 GLY B C 1
ATOM 3036 O O . GLY B 1 87 ? 14.695 -36.281 -12.375 1 51.84 87 GLY B O 1
ATOM 3037 N N . GLN B 1 88 ? 12.547 -36.281 -11.789 1 55.69 88 GLN B N 1
ATOM 3038 C CA . GLN B 1 88 ? 12.32 -35.562 -13.039 1 55.69 88 GLN B CA 1
ATOM 3039 C C . GLN B 1 88 ? 12.891 -34.156 -12.969 1 55.69 88 GLN B C 1
ATOM 3041 O O . GLN B 1 88 ? 12.977 -33.562 -11.883 1 55.69 88 GLN B O 1
ATOM 3046 N N . THR B 1 89 ? 13.547 -33.781 -14.031 1 68.94 89 THR B N 1
ATOM 3047 C CA . THR B 1 89 ? 14.156 -32.469 -14.266 1 68.94 89 THR B CA 1
ATOM 3048 C C . THR B 1 89 ? 13.117 -31.359 -14.148 1 68.94 89 THR B C 1
ATOM 3050 O O . THR B 1 89 ? 11.977 -31.516 -14.609 1 68.94 89 THR B O 1
ATOM 3053 N N . PHE B 1 90 ? 13.258 -30.516 -13.297 1 81.69 90 PHE B N 1
ATOM 3054 C CA . PHE B 1 90 ? 12.422 -29.328 -13.164 1 81.69 90 PHE B CA 1
ATOM 3055 C C . PHE B 1 90 ? 12.062 -28.766 -14.531 1 81.69 90 PHE B C 1
ATOM 3057 O O . PHE B 1 90 ? 12.93 -28.609 -15.398 1 81.69 90 PHE B O 1
ATOM 3064 N N . SER B 1 91 ? 10.758 -28.703 -14.727 1 86.62 91 SER B N 1
ATOM 3065 C CA . SER B 1 91 ? 10.258 -28.047 -15.922 1 86.62 91 SER B CA 1
ATOM 3066 C C . SER B 1 91 ? 9.266 -26.938 -15.57 1 86.62 91 SER B C 1
ATOM 3068 O O . SER B 1 91 ? 8.234 -27.203 -14.945 1 86.62 91 SER B O 1
ATOM 3070 N N . PRO B 1 92 ? 9.492 -25.672 -16 1 89.62 92 PRO B N 1
ATOM 3071 C CA . PRO B 1 92 ? 8.617 -24.562 -15.656 1 89.62 92 PRO B CA 1
ATOM 3072 C C . PRO B 1 92 ? 7.191 -24.734 -16.172 1 89.62 92 PRO B C 1
ATOM 3074 O O . PRO B 1 92 ? 6.238 -24.234 -15.562 1 89.62 92 PRO B O 1
ATOM 3077 N N . ASP B 1 93 ? 7.074 -25.422 -17.234 1 89.5 93 ASP B N 1
ATOM 3078 C CA . ASP B 1 93 ? 5.766 -25.562 -17.875 1 89.5 93 ASP B CA 1
ATOM 3079 C C . ASP B 1 93 ? 4.816 -26.391 -17.016 1 89.5 93 ASP B C 1
ATOM 3081 O O . ASP B 1 93 ? 3.598 -26.328 -17.188 1 89.5 93 ASP B O 1
ATOM 3085 N N . ARG B 1 94 ? 5.371 -27.109 -16.094 1 86.44 94 ARG B N 1
ATOM 3086 C CA . ARG B 1 94 ? 4.555 -27.969 -15.227 1 86.44 94 ARG B CA 1
ATOM 3087 C C . ARG B 1 94 ? 4.441 -27.375 -13.828 1 86.44 94 ARG B C 1
ATOM 3089 O O . ARG B 1 94 ? 3.736 -27.922 -12.977 1 86.44 94 ARG B O 1
ATOM 3096 N N . LEU B 1 95 ? 5.074 -26.328 -13.633 1 85.5 95 LEU B N 1
ATOM 3097 C CA . LEU B 1 95 ? 5.133 -25.719 -12.305 1 85.5 95 LEU B CA 1
ATOM 3098 C C . LEU B 1 95 ? 3.803 -25.062 -11.953 1 85.5 95 LEU B C 1
ATOM 3100 O O . LEU B 1 95 ? 3.355 -24.141 -12.633 1 85.5 95 LEU B O 1
ATOM 3104 N N . LYS B 1 96 ? 3.137 -25.688 -10.914 1 85.06 96 LYS B N 1
ATOM 3105 C CA . LYS B 1 96 ? 1.929 -25.094 -10.344 1 85.06 96 LYS B CA 1
ATOM 3106 C C . LYS B 1 96 ? 2.201 -24.516 -8.953 1 85.06 96 LYS B C 1
ATOM 3108 O O . LYS B 1 96 ? 2.154 -25.234 -7.957 1 85.06 96 LYS B O 1
ATOM 3113 N N . ARG B 1 97 ? 2.498 -23.188 -8.914 1 84.62 97 ARG B N 1
ATOM 3114 C CA . ARG B 1 97 ? 2.91 -22.562 -7.66 1 84.62 97 ARG B CA 1
ATOM 3115 C C . ARG B 1 97 ? 2.604 -21.078 -7.668 1 84.62 97 ARG B C 1
ATOM 3117 O O . ARG B 1 97 ? 2.75 -20.406 -8.695 1 84.62 97 ARG B O 1
ATOM 3124 N N . GLU B 1 98 ? 2.141 -20.641 -6.535 1 90.12 98 GLU B N 1
ATOM 3125 C CA . GLU B 1 98 ? 2.064 -19.203 -6.297 1 90.12 98 GLU B CA 1
ATOM 3126 C C . GLU B 1 98 ? 3.316 -18.688 -5.59 1 90.12 98 GLU B C 1
ATOM 3128 O O . GLU B 1 98 ? 3.643 -19.141 -4.492 1 90.12 98 GLU B O 1
ATOM 3133 N N . PHE B 1 99 ? 4.027 -17.844 -6.223 1 93.81 99 PHE B N 1
ATOM 3134 C CA . PHE B 1 99 ? 5.188 -17.219 -5.602 1 93.81 99 PHE B CA 1
ATOM 3135 C C . PHE B 1 99 ? 4.793 -15.914 -4.91 1 93.81 99 PHE B C 1
ATOM 3137 O O . PHE B 1 99 ? 4.066 -15.102 -5.477 1 93.81 99 PHE B O 1
ATOM 3144 N N . ILE B 1 100 ? 5.301 -15.75 -3.686 1 94.31 100 ILE B N 1
ATOM 3145 C CA . ILE B 1 100 ? 5 -14.562 -2.9 1 94.31 100 ILE B CA 1
ATOM 3146 C C . ILE B 1 100 ? 6.191 -13.609 -2.934 1 94.31 100 ILE B C 1
ATOM 3148 O O . ILE B 1 100 ? 7.301 -13.977 -2.541 1 94.31 100 ILE B O 1
ATOM 3152 N N . ILE B 1 101 ? 5.879 -12.406 -3.348 1 96.56 101 ILE B N 1
ATOM 3153 C CA . ILE B 1 101 ? 6.902 -11.383 -3.521 1 96.56 101 ILE B CA 1
ATOM 3154 C C . ILE B 1 101 ? 6.656 -10.234 -2.541 1 96.56 101 ILE B C 1
ATOM 3156 O O . ILE B 1 101 ? 5.586 -9.617 -2.549 1 96.56 101 ILE B O 1
ATOM 3160 N N . ALA B 1 102 ? 7.695 -9.969 -1.709 1 95.88 102 ALA B N 1
ATOM 3161 C CA . ALA B 1 102 ? 7.613 -8.844 -0.785 1 95.88 102 ALA B CA 1
ATOM 3162 C C . ALA B 1 102 ? 8.328 -7.617 -1.349 1 95.88 102 ALA B C 1
ATOM 3164 O O . ALA B 1 102 ? 9.375 -7.742 -1.988 1 95.88 102 ALA B O 1
ATOM 3165 N N . GLY B 1 103 ? 7.766 -6.422 -1.112 1 94.88 103 GLY B N 1
ATOM 3166 C CA . GLY B 1 103 ? 8.375 -5.184 -1.571 1 94.88 103 GLY B CA 1
ATOM 3167 C C . GLY B 1 103 ? 7.434 -3.992 -1.48 1 94.88 103 GLY B C 1
ATOM 3168 O O . GLY B 1 103 ? 6.34 -4.098 -0.925 1 94.88 103 GLY B O 1
ATOM 3169 N N . SER B 1 104 ? 7.918 -2.906 -1.978 1 93.62 104 SER B N 1
ATOM 3170 C CA . SER B 1 104 ? 7.094 -1.71 -2.105 1 93.62 104 SER B CA 1
ATOM 3171 C C . SER B 1 104 ? 6.125 -1.826 -3.277 1 93.62 104 SER B C 1
ATOM 3173 O O . SER B 1 104 ? 6.199 -2.777 -4.059 1 93.62 104 SER B O 1
ATOM 3175 N N . ASP B 1 105 ? 5.238 -0.854 -3.383 1 94.12 105 ASP B N 1
ATOM 3176 C CA . ASP B 1 105 ? 4.25 -0.887 -4.457 1 94.12 105 ASP B CA 1
ATOM 3177 C C . ASP B 1 105 ? 4.922 -0.791 -5.824 1 94.12 105 ASP B C 1
ATOM 3179 O O . ASP B 1 105 ? 4.531 -1.486 -6.762 1 94.12 105 ASP B O 1
ATOM 3183 N N . ILE B 1 106 ? 5.984 -0.018 -5.965 1 94.81 106 ILE B N 1
ATOM 3184 C CA . ILE B 1 106 ? 6.609 0.131 -7.273 1 94.81 106 ILE B CA 1
ATOM 3185 C C . ILE B 1 106 ? 7.465 -1.096 -7.582 1 94.81 106 ILE B C 1
ATOM 3187 O O . ILE B 1 106 ? 7.582 -1.505 -8.742 1 94.81 106 ILE B O 1
ATOM 3191 N N . ALA B 1 107 ? 8.055 -1.681 -6.539 1 95.19 107 ALA B N 1
ATOM 3192 C CA . ALA B 1 107 ? 8.75 -2.949 -6.758 1 95.19 107 ALA B CA 1
ATOM 3193 C C . ALA B 1 107 ? 7.773 -4.027 -7.223 1 95.19 107 ALA B C 1
ATOM 3195 O O . ALA B 1 107 ? 8.078 -4.797 -8.133 1 95.19 107 ALA B O 1
ATOM 3196 N N . HIS B 1 108 ? 6.637 -4.074 -6.551 1 95.62 108 HIS B N 1
ATOM 3197 C CA . HIS B 1 108 ? 5.605 -5.016 -6.969 1 95.62 108 HIS B CA 1
ATOM 3198 C C . HIS B 1 108 ? 5.238 -4.816 -8.438 1 95.62 108 HIS B C 1
ATOM 3200 O O . HIS B 1 108 ? 5.152 -5.781 -9.195 1 95.62 108 HIS B O 1
ATOM 3206 N N . LEU B 1 109 ? 5.023 -3.602 -8.797 1 94.94 109 LEU B N 1
ATOM 3207 C CA . LEU B 1 109 ? 4.602 -3.324 -10.164 1 94.94 109 LEU B CA 1
ATOM 3208 C C . LEU B 1 109 ? 5.633 -3.836 -11.164 1 94.94 109 LEU B C 1
ATOM 3210 O O . LEU B 1 109 ? 5.281 -4.523 -12.125 1 94.94 109 LEU B O 1
ATOM 3214 N N . VAL B 1 110 ? 6.879 -3.588 -10.914 1 94.19 110 VAL B N 1
ATOM 3215 C CA . VAL B 1 110 ? 7.953 -3.992 -11.812 1 94.19 110 VAL B CA 1
ATOM 3216 C C . VAL B 1 110 ? 8.023 -5.516 -11.883 1 94.19 110 VAL B C 1
ATOM 3218 O O . VAL B 1 110 ? 8.047 -6.09 -12.977 1 94.19 110 VAL B O 1
ATOM 3221 N N . VAL B 1 111 ? 7.977 -6.141 -10.766 1 94.88 111 VAL B N 1
ATOM 3222 C CA . VAL B 1 111 ? 8.219 -7.574 -10.68 1 94.88 111 VAL B CA 1
ATOM 3223 C C . VAL B 1 111 ? 7.012 -8.336 -11.227 1 94.88 111 VAL B C 1
ATOM 3225 O O . VAL B 1 111 ? 7.164 -9.281 -12 1 94.88 111 VAL B O 1
ATOM 3228 N N . LEU B 1 112 ? 5.844 -7.941 -10.844 1 92.75 112 LEU B N 1
ATOM 3229 C CA . LEU B 1 112 ? 4.641 -8.664 -11.242 1 92.75 112 LEU B CA 1
ATOM 3230 C C . LEU B 1 112 ? 4.434 -8.586 -12.75 1 92.75 112 LEU B C 1
ATOM 3232 O O . LEU B 1 112 ? 4.09 -9.586 -13.391 1 92.75 112 LEU B O 1
ATOM 3236 N N . THR B 1 113 ? 4.668 -7.422 -13.305 1 90.44 113 THR B N 1
ATOM 3237 C CA . THR B 1 113 ? 4.477 -7.254 -14.742 1 90.44 113 THR B CA 1
ATOM 3238 C C . THR B 1 113 ? 5.562 -7.988 -15.523 1 90.44 113 THR B C 1
ATOM 3240 O O . THR B 1 113 ? 5.285 -8.594 -16.562 1 90.44 113 THR B O 1
ATOM 3243 N N . ALA B 1 114 ? 6.781 -7.957 -15 1 91.75 114 ALA B N 1
ATOM 3244 C CA . ALA B 1 114 ? 7.887 -8.664 -15.641 1 91.75 114 ALA B CA 1
ATOM 3245 C C . ALA B 1 114 ? 7.66 -10.172 -15.625 1 91.75 114 ALA B C 1
ATOM 3247 O O . ALA B 1 114 ? 7.836 -10.844 -16.641 1 91.75 114 ALA B O 1
ATOM 3248 N N . LEU B 1 115 ? 7.242 -10.648 -14.492 1 92.62 115 LEU B N 1
ATOM 3249 C CA . LEU B 1 115 ? 7.023 -12.078 -14.352 1 92.62 115 LEU B CA 1
ATOM 3250 C C . LEU B 1 115 ? 5.84 -12.531 -15.211 1 92.62 115 LEU B C 1
ATOM 3252 O O . LEU B 1 115 ? 5.906 -13.57 -15.867 1 92.62 115 LEU B O 1
ATOM 3256 N N . HIS B 1 116 ? 4.812 -11.734 -15.18 1 89.19 116 HIS B N 1
ATOM 3257 C CA . HIS B 1 116 ? 3.654 -12.086 -15.992 1 89.19 116 HIS B CA 1
ATOM 3258 C C . HIS B 1 116 ? 4.02 -12.164 -17.469 1 89.19 116 HIS B C 1
ATOM 3260 O O . HIS B 1 116 ? 3.645 -13.117 -18.156 1 89.19 116 HIS B O 1
ATOM 3266 N N . SER B 1 117 ? 4.73 -11.25 -17.922 1 89.38 117 SER B N 1
ATOM 3267 C CA . SER B 1 117 ? 5.098 -11.188 -19.328 1 89.38 117 SER B CA 1
ATOM 3268 C C . SER B 1 117 ? 6.066 -12.305 -19.703 1 89.38 117 SER B C 1
ATOM 3270 O O . SER B 1 117 ? 5.906 -12.953 -20.734 1 89.38 117 SER B O 1
ATOM 3272 N N . ALA B 1 118 ? 6.992 -12.578 -18.844 1 91.62 118 ALA B N 1
ATOM 3273 C CA . ALA B 1 118 ? 8.07 -13.508 -19.172 1 91.62 118 ALA B CA 1
ATOM 3274 C C . ALA B 1 118 ? 7.641 -14.953 -18.938 1 91.62 118 ALA B C 1
ATOM 3276 O O . ALA B 1 118 ? 8.086 -15.867 -19.641 1 91.62 118 ALA B O 1
ATOM 3277 N N . ALA B 1 119 ? 6.793 -15.133 -18 1 91.62 119 ALA B N 1
ATOM 3278 C CA . ALA B 1 119 ? 6.473 -16.5 -17.594 1 91.62 119 ALA B CA 1
ATOM 3279 C C . ALA B 1 119 ? 5.176 -16.984 -18.234 1 91.62 119 ALA B C 1
ATOM 3281 O O . ALA B 1 119 ? 4.844 -18.156 -18.172 1 91.62 119 ALA B O 1
ATOM 3282 N N . ARG B 1 120 ? 4.484 -16.172 -18.812 1 85.62 120 ARG B N 1
ATOM 3283 C CA . ARG B 1 120 ? 3.143 -16.469 -19.312 1 85.62 120 ARG B CA 1
ATOM 3284 C C . ARG B 1 120 ? 3.127 -17.75 -20.141 1 85.62 120 ARG B C 1
ATOM 3286 O O . ARG B 1 120 ? 2.215 -18.562 -20 1 85.62 120 ARG B O 1
ATOM 3293 N N . PHE B 1 121 ? 4.152 -17.969 -20.953 1 84.5 121 PHE B N 1
ATOM 3294 C CA . PHE B 1 121 ? 4.176 -19.141 -21.828 1 84.5 121 PHE B CA 1
ATOM 3295 C C . PHE B 1 121 ? 5.055 -20.234 -21.234 1 84.5 121 PHE B C 1
ATOM 3297 O O . PHE B 1 121 ? 4.73 -21.422 -21.359 1 84.5 121 PHE B O 1
ATOM 3304 N N . GLU B 1 122 ? 6.062 -19.781 -20.516 1 89.75 122 GLU B N 1
ATOM 3305 C CA . GLU B 1 122 ? 7.031 -20.734 -20 1 89.75 122 GLU B CA 1
ATOM 3306 C C . GLU B 1 122 ? 6.492 -21.453 -18.766 1 89.75 122 GLU B C 1
ATOM 3308 O O . GLU B 1 122 ? 6.781 -22.625 -18.547 1 89.75 122 GLU B O 1
ATOM 3313 N N . ALA B 1 123 ? 5.75 -20.797 -17.969 1 92.31 123 ALA B N 1
ATOM 3314 C CA . ALA B 1 123 ? 5.168 -21.328 -16.734 1 92.31 123 ALA B CA 1
ATOM 3315 C C . ALA B 1 123 ? 3.715 -20.891 -16.578 1 92.31 123 ALA B C 1
ATOM 3317 O O . ALA B 1 123 ? 3.383 -20.141 -15.664 1 92.31 123 ALA B O 1
ATOM 3318 N N . PRO B 1 124 ? 2.883 -21.438 -17.359 1 89.12 124 PRO B N 1
ATOM 3319 C CA . PRO B 1 124 ? 1.516 -20.938 -17.484 1 89.12 124 PRO B CA 1
ATOM 3320 C C . PRO B 1 124 ? 0.663 -21.203 -16.25 1 89.12 124 PRO B C 1
ATOM 3322 O O . PRO B 1 124 ? -0.428 -20.641 -16.109 1 89.12 124 PRO B O 1
ATOM 3325 N N . HIS B 1 125 ? 1.162 -22.031 -15.336 1 89.56 125 HIS B N 1
ATOM 3326 C CA . HIS B 1 125 ? 0.346 -22.406 -14.188 1 89.56 125 HIS B CA 1
ATOM 3327 C C . HIS B 1 125 ? 0.864 -21.734 -12.914 1 89.56 125 HIS B C 1
ATOM 3329 O O . HIS B 1 125 ? 0.462 -22.109 -11.805 1 89.56 125 HIS B O 1
ATOM 3335 N N . THR B 1 126 ? 1.747 -20.766 -13.078 1 91.12 126 THR B N 1
ATOM 3336 C CA . THR B 1 126 ? 2.283 -20.047 -11.938 1 91.12 126 THR B CA 1
ATOM 3337 C C . THR B 1 126 ? 1.484 -18.766 -11.688 1 91.12 126 THR B C 1
ATOM 3339 O O . THR B 1 126 ? 0.874 -18.219 -12.609 1 91.12 126 THR B O 1
ATOM 3342 N N . SER B 1 127 ? 1.423 -18.406 -10.43 1 92.38 127 SER B N 1
ATOM 3343 C CA . SER B 1 127 ? 0.827 -17.141 -10.023 1 92.38 127 SER B CA 1
ATOM 3344 C C . SER B 1 127 ? 1.745 -16.391 -9.07 1 92.38 127 SER B C 1
ATOM 3346 O O . SER B 1 127 ? 2.695 -16.953 -8.531 1 92.38 127 SER B O 1
ATOM 3348 N N . TYR B 1 128 ? 1.461 -15.133 -8.953 1 95.06 128 TYR B N 1
ATOM 3349 C CA . TYR B 1 128 ? 2.324 -14.258 -8.172 1 95.06 128 TYR B CA 1
ATOM 3350 C C . TYR B 1 128 ? 1.506 -13.398 -7.219 1 95.06 128 TYR B C 1
ATOM 3352 O O . TYR B 1 128 ? 0.515 -12.781 -7.621 1 95.06 128 TYR B O 1
ATOM 3360 N N . ARG B 1 129 ? 1.961 -13.367 -5.988 1 94.06 129 ARG B N 1
ATOM 3361 C CA . ARG B 1 129 ? 1.275 -12.594 -4.953 1 94.06 129 ARG B CA 1
ATOM 3362 C C . ARG B 1 129 ? 2.207 -11.562 -4.336 1 94.06 129 ARG B C 1
ATOM 3364 O O . ARG B 1 129 ? 3.354 -11.867 -4.004 1 94.06 129 ARG B O 1
ATOM 3371 N N . ALA B 1 130 ? 1.65 -10.359 -4.219 1 94.69 130 ALA B N 1
ATOM 3372 C CA . ALA B 1 130 ? 2.396 -9.258 -3.609 1 94.69 130 ALA B CA 1
ATOM 3373 C C . ALA B 1 130 ? 2.045 -9.109 -2.133 1 94.69 130 ALA B C 1
ATOM 3375 O O . ALA B 1 130 ? 0.88 -9.25 -1.749 1 94.69 130 ALA B O 1
ATOM 3376 N N . LEU B 1 131 ? 3.098 -8.844 -1.385 1 91 131 LEU B N 1
ATOM 3377 C CA . LEU B 1 131 ? 2.922 -8.594 0.041 1 91 131 LEU B CA 1
ATOM 3378 C C . LEU B 1 131 ? 3.854 -7.48 0.515 1 91 131 LEU B C 1
ATOM 3380 O O . LEU B 1 131 ? 5.02 -7.43 0.117 1 91 131 LEU B O 1
ATOM 3384 N N . THR B 1 132 ? 3.291 -6.609 1.279 1 88.69 132 THR B N 1
ATOM 3385 C CA . THR B 1 132 ? 4.117 -5.602 1.933 1 88.69 132 THR B CA 1
ATOM 3386 C C . THR B 1 132 ? 4.27 -5.906 3.42 1 88.69 132 THR B C 1
ATOM 3388 O O . THR B 1 132 ? 3.285 -6.195 4.105 1 88.69 132 THR B O 1
ATOM 3391 N N . LEU B 1 133 ? 5.523 -5.855 3.891 1 87.06 133 LEU B N 1
ATOM 3392 C CA . LEU B 1 133 ? 5.828 -6.219 5.27 1 87.06 133 LEU B CA 1
ATOM 3393 C C . LEU B 1 133 ? 6.727 -5.172 5.922 1 87.06 133 LEU B C 1
ATOM 3395 O O . LEU B 1 133 ? 7.43 -4.438 5.23 1 87.06 133 LEU B O 1
ATOM 3399 N N . SER B 1 134 ? 6.629 -5.188 7.191 1 83.62 134 SER B N 1
ATOM 3400 C CA . SER B 1 134 ? 7.605 -4.406 7.945 1 83.62 134 SER B CA 1
ATOM 3401 C C . SER B 1 134 ? 8.992 -5.039 7.883 1 83.62 134 SER B C 1
ATOM 3403 O O . SER B 1 134 ? 9.117 -6.234 7.605 1 83.62 134 SER B O 1
ATOM 3405 N N . GLY B 1 135 ? 9.914 -4.191 8.125 1 82.94 135 GLY B N 1
ATOM 3406 C CA . GLY B 1 135 ? 11.273 -4.703 8.164 1 82.94 135 GLY B CA 1
ATOM 3407 C C . GLY B 1 135 ? 11.453 -5.852 9.141 1 82.94 135 GLY B C 1
ATOM 3408 O O . GLY B 1 135 ? 12.133 -6.832 8.828 1 82.94 135 GLY B O 1
ATOM 3409 N N . ASP B 1 136 ? 10.828 -5.773 10.258 1 81.44 136 ASP B N 1
ATOM 3410 C CA . ASP B 1 136 ? 10.969 -6.773 11.312 1 81.44 136 ASP B CA 1
ATOM 3411 C C . ASP B 1 136 ? 10.359 -8.109 10.891 1 81.44 136 ASP B C 1
ATOM 3413 O O . ASP B 1 136 ? 10.812 -9.172 11.328 1 81.44 136 ASP B O 1
ATOM 3417 N N . GLU B 1 137 ? 9.43 -7.949 10.055 1 86.69 137 GLU B N 1
ATOM 3418 C CA . GLU B 1 137 ? 8.727 -9.156 9.625 1 86.69 137 GLU B CA 1
ATOM 3419 C C . GLU B 1 137 ? 9.414 -9.797 8.422 1 86.69 137 GLU B C 1
ATOM 3421 O O . GLU B 1 137 ? 9.25 -10.992 8.172 1 86.69 137 GLU B O 1
ATOM 3426 N N . MET B 1 138 ? 10.18 -9.031 7.754 1 89 138 MET B N 1
ATOM 3427 C CA . MET B 1 138 ? 10.727 -9.453 6.465 1 89 138 MET B CA 1
ATOM 3428 C C . MET B 1 138 ? 11.648 -10.656 6.633 1 89 138 MET B C 1
ATOM 3430 O O . MET B 1 138 ? 11.539 -11.633 5.895 1 89 138 MET B O 1
ATOM 3434 N N . VAL B 1 139 ? 12.5 -10.578 7.637 1 84.38 139 VAL B N 1
ATOM 3435 C CA . VAL B 1 139 ? 13.484 -11.641 7.832 1 84.38 139 VAL B CA 1
ATOM 3436 C C . VAL B 1 139 ? 12.766 -12.953 8.148 1 84.38 139 VAL B C 1
ATOM 3438 O O . VAL B 1 139 ? 13.031 -13.977 7.52 1 84.38 139 VAL B O 1
ATOM 3441 N N . SER B 1 140 ? 11.906 -12.859 9.109 1 85 140 SER B N 1
ATOM 3442 C CA . SER B 1 140 ? 11.172 -14.055 9.508 1 85 140 SER B CA 1
ATOM 3443 C C . SER B 1 140 ? 10.336 -14.602 8.359 1 85 140 SER B C 1
ATOM 3445 O O . SER B 1 140 ? 10.234 -15.82 8.18 1 85 140 SER B O 1
ATOM 3447 N N . ALA B 1 141 ? 9.766 -13.742 7.57 1 88.44 141 ALA B N 1
ATOM 3448 C CA . ALA B 1 141 ? 8.922 -14.156 6.453 1 88.44 141 ALA B CA 1
ATOM 3449 C C . ALA B 1 141 ? 9.742 -14.898 5.395 1 88.44 141 ALA B C 1
ATOM 3451 O O . ALA B 1 141 ? 9.281 -15.891 4.824 1 88.44 141 ALA B O 1
ATOM 3452 N N . LEU B 1 142 ? 10.93 -14.469 5.164 1 88.81 142 LEU B N 1
ATOM 3453 C CA . LEU B 1 142 ? 11.82 -15.133 4.223 1 88.81 142 LEU B CA 1
ATOM 3454 C C . LEU B 1 142 ? 12.297 -16.469 4.781 1 88.81 142 LEU B C 1
ATOM 3456 O O . LEU B 1 142 ? 12.344 -17.469 4.059 1 88.81 142 LEU B O 1
ATOM 3460 N N . GLU B 1 143 ? 12.562 -16.438 6.055 1 81.31 143 GLU B N 1
ATOM 3461 C CA . GLU B 1 143 ? 13.07 -17.625 6.715 1 81.31 143 GLU B CA 1
ATOM 3462 C C . GLU B 1 143 ? 12.031 -18.75 6.73 1 81.31 143 GLU B C 1
ATOM 3464 O O . GLU B 1 143 ? 12.352 -19.906 6.492 1 81.31 143 GLU B O 1
ATOM 3469 N N . THR B 1 144 ? 10.812 -18.391 6.984 1 77.81 144 THR B N 1
ATOM 3470 C CA . THR B 1 144 ? 9.75 -19.375 7.141 1 77.81 144 THR B CA 1
ATOM 3471 C C . THR B 1 144 ? 9.172 -19.766 5.785 1 77.81 144 THR B C 1
ATOM 3473 O O . THR B 1 144 ? 8.438 -20.75 5.68 1 77.81 144 THR B O 1
ATOM 3476 N N . GLY B 1 145 ? 9.477 -18.969 4.781 1 80.06 145 GLY B N 1
ATOM 3477 C CA . GLY B 1 145 ? 8.938 -19.25 3.457 1 80.06 145 GLY B CA 1
ATOM 3478 C C . GLY B 1 145 ? 7.578 -18.625 3.217 1 80.06 145 GLY B C 1
ATOM 3479 O O . GLY B 1 145 ? 6.93 -18.922 2.209 1 80.06 145 GLY B O 1
ATOM 3480 N N . HIS B 1 146 ? 7.18 -17.828 4.113 1 83.44 146 HIS B N 1
ATOM 3481 C CA . HIS B 1 146 ? 5.969 -17.031 3.898 1 83.44 146 HIS B CA 1
ATOM 3482 C C . HIS B 1 146 ? 6.129 -16.094 2.707 1 83.44 146 HIS B C 1
ATOM 3484 O O . HIS B 1 146 ? 5.145 -15.75 2.051 1 83.44 146 HIS B O 1
ATOM 3490 N N . VAL B 1 147 ? 7.336 -15.727 2.535 1 92.06 147 VAL B N 1
ATOM 3491 C CA . VAL B 1 147 ? 7.734 -14.93 1.378 1 92.06 147 VAL B CA 1
ATOM 3492 C C . VAL B 1 147 ? 8.844 -15.656 0.616 1 92.06 147 VAL B C 1
ATOM 3494 O O . VAL B 1 147 ? 9.773 -16.203 1.222 1 92.06 147 VAL B O 1
ATOM 3497 N N . ASP B 1 148 ? 8.656 -15.719 -0.678 1 92.88 148 ASP B N 1
ATOM 3498 C CA . ASP B 1 148 ? 9.672 -16.375 -1.492 1 92.88 148 ASP B CA 1
ATOM 3499 C C . ASP B 1 148 ? 10.852 -15.445 -1.753 1 92.88 148 ASP B C 1
ATOM 3501 O O . ASP B 1 148 ? 12.008 -15.844 -1.607 1 92.88 148 ASP B O 1
ATOM 3505 N N . ILE B 1 149 ? 10.523 -14.234 -2.156 1 96.12 149 ILE B N 1
ATOM 3506 C CA . ILE B 1 149 ? 11.539 -13.266 -2.559 1 96.12 149 ILE B CA 1
ATOM 3507 C C . ILE B 1 149 ? 11.125 -11.867 -2.115 1 96.12 149 ILE B C 1
ATOM 3509 O O . ILE B 1 149 ? 9.953 -11.5 -2.197 1 96.12 149 ILE B O 1
ATOM 3513 N N . ALA B 1 150 ? 12.094 -11.156 -1.563 1 97.25 150 ALA B N 1
ATOM 3514 C CA . ALA B 1 150 ? 11.922 -9.719 -1.38 1 97.25 150 ALA B CA 1
ATOM 3515 C C . ALA B 1 150 ? 12.641 -8.938 -2.473 1 97.25 150 ALA B C 1
ATOM 3517 O O . ALA B 1 150 ? 13.734 -9.312 -2.896 1 97.25 150 ALA B O 1
ATOM 3518 N N . VAL B 1 151 ? 12.023 -7.914 -2.939 1 97.06 151 VAL B N 1
ATOM 3519 C CA . VAL B 1 151 ? 12.633 -7.078 -3.967 1 97.06 151 VAL B CA 1
ATOM 3520 C C . VAL B 1 151 ? 12.648 -5.621 -3.508 1 97.06 151 VAL B C 1
ATOM 3522 O O . VAL B 1 151 ? 11.617 -5.086 -3.094 1 97.06 151 VAL B O 1
ATOM 3525 N N . GLY B 1 152 ? 13.742 -5.016 -3.6 1 96.19 152 GLY B N 1
ATOM 3526 C CA . GLY B 1 152 ? 13.945 -3.641 -3.178 1 96.19 152 GLY B CA 1
ATOM 3527 C C . GLY B 1 152 ? 15.359 -3.359 -2.705 1 96.19 152 GLY B C 1
ATOM 3528 O O . GLY B 1 152 ? 16.312 -3.988 -3.17 1 96.19 152 GLY B O 1
ATOM 3529 N N . ALA B 1 153 ? 15.531 -2.355 -1.938 1 95.69 153 ALA B N 1
ATOM 3530 C CA . ALA B 1 153 ? 16.797 -2.021 -1.283 1 95.69 153 ALA B CA 1
ATOM 3531 C C . ALA B 1 153 ? 16.672 -2.15 0.233 1 95.69 153 ALA B C 1
ATOM 3533 O O . ALA B 1 153 ? 16.266 -1.206 0.912 1 95.69 153 ALA B O 1
ATOM 3534 N N . TYR B 1 154 ? 17.078 -3.305 0.668 1 94.25 154 TYR B N 1
ATOM 3535 C CA . TYR B 1 154 ? 16.984 -3.631 2.088 1 94.25 154 TYR B CA 1
ATOM 3536 C C . TYR B 1 154 ? 18.375 -3.893 2.674 1 94.25 154 TYR B C 1
ATOM 3538 O O . TYR B 1 154 ? 18.781 -5.047 2.811 1 94.25 154 TYR B O 1
ATOM 3546 N N . PRO B 1 155 ? 18.953 -2.906 3.166 1 89.56 155 PRO B N 1
ATOM 3547 C CA . PRO B 1 155 ? 20.328 -3.064 3.627 1 89.56 155 PRO B CA 1
ATOM 3548 C C . PRO B 1 155 ? 20.438 -3.934 4.879 1 89.56 155 PRO B C 1
ATOM 3550 O O . PRO B 1 155 ? 21.516 -4.48 5.164 1 89.56 155 PRO B O 1
ATOM 3553 N N . SER B 1 156 ? 19.391 -4.102 5.582 1 87.38 156 SER B N 1
ATOM 3554 C CA . SER B 1 156 ? 19.453 -4.809 6.855 1 87.38 156 SER B CA 1
ATOM 3555 C C . SER B 1 156 ? 19.281 -6.312 6.66 1 87.38 156 SER B C 1
ATOM 3557 O O . SER B 1 156 ? 19.406 -7.086 7.609 1 87.38 156 SER B O 1
ATOM 3559 N N . LEU B 1 157 ? 18.906 -6.707 5.484 1 90.56 157 LEU B N 1
ATOM 3560 C CA . LEU B 1 157 ? 18.766 -8.133 5.215 1 90.56 157 LEU B CA 1
ATOM 3561 C C . LEU B 1 157 ? 20.125 -8.781 4.957 1 90.56 157 LEU B C 1
ATOM 3563 O O . LEU B 1 157 ? 20.625 -8.727 3.836 1 90.56 157 LEU B O 1
ATOM 3567 N N . VAL B 1 158 ? 20.688 -9.414 6.023 1 84.06 158 VAL B N 1
ATOM 3568 C CA . VAL B 1 158 ? 22.047 -9.922 5.895 1 84.06 158 VAL B CA 1
ATOM 3569 C C . VAL B 1 158 ? 22.125 -11.367 6.383 1 84.06 158 VAL B C 1
ATOM 3571 O O . VAL B 1 158 ? 22.328 -12.289 5.59 1 84.06 158 VAL B O 1
ATOM 3574 N N . ALA B 1 159 ? 21.766 -11.602 7.551 1 79.62 159 ALA B N 1
ATOM 3575 C CA . ALA B 1 159 ? 22 -12.922 8.141 1 79.62 159 ALA B CA 1
ATOM 3576 C C . ALA B 1 159 ? 21.109 -13.977 7.492 1 79.62 159 ALA B C 1
ATOM 3578 O O . ALA B 1 159 ? 19.891 -13.914 7.586 1 79.62 159 ALA B O 1
ATOM 3579 N N . GLY B 1 160 ? 21.844 -14.93 6.777 1 88.25 160 GLY B N 1
ATOM 3580 C CA . GLY B 1 160 ? 21.141 -16.047 6.184 1 88.25 160 GLY B CA 1
ATOM 3581 C C . GLY B 1 160 ? 20.406 -15.68 4.906 1 88.25 160 GLY B C 1
ATOM 3582 O O . GLY B 1 160 ? 19.672 -16.5 4.34 1 88.25 160 GLY B O 1
ATOM 3583 N N . ILE B 1 161 ? 20.578 -14.484 4.543 1 93.62 161 ILE B N 1
ATOM 3584 C CA . ILE B 1 161 ? 19.875 -13.984 3.365 1 93.62 161 ILE B CA 1
ATOM 3585 C C . ILE B 1 161 ? 20.859 -13.797 2.217 1 93.62 161 ILE B C 1
ATOM 3587 O O . ILE B 1 161 ? 21.953 -13.25 2.406 1 93.62 161 ILE B O 1
ATOM 3591 N N . LYS B 1 162 ? 20.547 -14.352 1.125 1 94 162 LYS B N 1
ATOM 3592 C CA . LYS B 1 162 ? 21.281 -14.125 -0.117 1 94 162 LYS B CA 1
ATOM 3593 C C . LYS B 1 162 ? 20.641 -13 -0.928 1 94 162 LYS B C 1
ATOM 3595 O O . LYS B 1 162 ? 19.469 -12.688 -0.757 1 94 162 LYS B O 1
ATOM 3600 N N . THR B 1 163 ? 21.422 -12.375 -1.713 1 96.19 163 THR B N 1
ATOM 3601 C CA . THR B 1 163 ? 20.891 -11.281 -2.508 1 96.19 163 THR B CA 1
ATOM 3602 C C . THR B 1 163 ? 21.562 -11.219 -3.873 1 96.19 163 THR B C 1
ATOM 3604 O O . THR B 1 163 ? 22.641 -11.797 -4.066 1 96.19 163 THR B O 1
ATOM 3607 N N . GLN B 1 164 ? 20.906 -10.617 -4.816 1 97.06 164 GLN B N 1
ATOM 3608 C CA . GLN B 1 164 ? 21.422 -10.391 -6.168 1 97.06 164 GLN B CA 1
ATOM 3609 C C . GLN B 1 164 ? 20.906 -9.062 -6.73 1 97.06 164 GLN B C 1
ATOM 3611 O O . GLN B 1 164 ? 19.703 -8.766 -6.637 1 97.06 164 GLN B O 1
ATOM 3616 N N . ARG B 1 165 ? 21.812 -8.328 -7.336 1 97 165 ARG B N 1
ATOM 3617 C CA . ARG B 1 165 ? 21.453 -7.051 -7.938 1 97 165 ARG B CA 1
ATOM 3618 C C . ARG B 1 165 ? 20.547 -7.254 -9.156 1 97 165 ARG B C 1
ATOM 3620 O O . ARG B 1 165 ? 20.812 -8.117 -9.992 1 97 165 ARG B O 1
ATOM 3627 N N . LEU B 1 166 ? 19.484 -6.488 -9.227 1 96.75 166 LEU B N 1
ATOM 3628 C CA . LEU B 1 166 ? 18.609 -6.527 -10.391 1 96.75 166 LEU B CA 1
ATOM 3629 C C . LEU B 1 166 ? 18.828 -5.312 -11.281 1 96.75 166 LEU B C 1
ATOM 3631 O O . LEU B 1 166 ? 19.109 -5.457 -12.477 1 96.75 166 LEU B O 1
ATOM 3635 N N . TYR B 1 167 ? 18.75 -4.105 -10.773 1 95.12 167 TYR B N 1
ATOM 3636 C CA . TYR B 1 167 ? 18.938 -2.881 -11.539 1 95.12 167 TYR B CA 1
ATOM 3637 C C . TYR B 1 167 ? 19.25 -1.705 -10.617 1 95.12 167 TYR B C 1
ATOM 3639 O O . TYR B 1 167 ? 19.203 -1.84 -9.391 1 95.12 167 TYR B O 1
ATOM 3647 N N . GLN B 1 168 ? 19.609 -0.588 -11.234 1 94.44 168 GLN B N 1
ATOM 3648 C CA . GLN B 1 168 ? 19.875 0.649 -10.516 1 94.44 168 GLN B CA 1
ATOM 3649 C C . GLN B 1 168 ? 18.703 1.616 -10.609 1 94.44 168 GLN B C 1
ATOM 3651 O O . GLN B 1 168 ? 18.047 1.695 -11.648 1 94.44 168 GLN B O 1
ATOM 3656 N N . GLU B 1 169 ? 18.547 2.281 -9.547 1 93.81 169 GLU B N 1
ATOM 3657 C CA . GLU B 1 169 ? 17.484 3.275 -9.461 1 93.81 169 GLU B CA 1
ATOM 3658 C C . GLU B 1 169 ? 18.031 4.652 -9.117 1 93.81 169 GLU B C 1
ATOM 3660 O O . GLU B 1 169 ? 19.031 4.762 -8.383 1 93.81 169 GLU B O 1
ATOM 3665 N N . GLU B 1 170 ? 17.453 5.66 -9.703 1 95.25 170 GLU B N 1
ATOM 3666 C CA . GLU B 1 170 ? 17.734 7.047 -9.344 1 95.25 170 GLU B CA 1
ATOM 3667 C C . GLU B 1 170 ? 16.453 7.797 -9 1 95.25 170 GLU B C 1
ATOM 3669 O O . GLU B 1 170 ? 15.344 7.301 -9.258 1 95.25 170 GLU B O 1
ATOM 3674 N N . TYR B 1 171 ? 16.641 8.961 -8.406 1 97.06 171 TYR B N 1
ATOM 3675 C CA . TYR B 1 171 ? 15.477 9.758 -8.031 1 97.06 171 TYR B CA 1
ATOM 3676 C C . TYR B 1 171 ? 15.281 10.914 -9.008 1 97.06 171 TYR B C 1
ATOM 3678 O O . TYR B 1 171 ? 16.25 11.5 -9.492 1 97.06 171 TYR B O 1
ATOM 3686 N N . LEU B 1 172 ? 14.07 11.242 -9.25 1 97.81 172 LEU B N 1
ATOM 3687 C CA . LEU B 1 172 ? 13.656 12.453 -9.961 1 97.81 172 LEU B CA 1
ATOM 3688 C C . LEU B 1 172 ? 12.516 13.148 -9.234 1 97.81 172 LEU B C 1
ATOM 3690 O O . LEU B 1 172 ? 11.914 12.57 -8.32 1 97.81 172 LEU B O 1
ATOM 3694 N N . CYS B 1 173 ? 12.336 14.359 -9.586 1 98.38 173 CYS B N 1
ATOM 3695 C CA . CYS B 1 173 ? 11.156 15.094 -9.141 1 98.38 173 CYS B CA 1
ATOM 3696 C C . CYS B 1 173 ? 10.102 15.164 -10.242 1 98.38 173 CYS B C 1
ATOM 3698 O O . CYS B 1 173 ? 10.438 15.32 -11.414 1 98.38 173 CYS B O 1
ATOM 3700 N N . PHE B 1 174 ? 8.852 15.062 -9.844 1 98.62 174 PHE B N 1
ATOM 3701 C CA . PHE B 1 174 ? 7.746 15.062 -10.797 1 98.62 174 PHE B CA 1
ATOM 3702 C C . PHE B 1 174 ? 6.719 16.125 -10.43 1 98.62 174 PHE B C 1
ATOM 3704 O O . PHE B 1 174 ? 6.422 16.328 -9.25 1 98.62 174 PHE B O 1
ATOM 3711 N N . GLY B 1 175 ? 6.168 16.766 -11.406 1 98.31 175 GLY B N 1
ATOM 3712 C CA . GLY B 1 175 ? 5.129 17.766 -11.258 1 98.31 175 GLY B CA 1
ATOM 3713 C C . GLY B 1 175 ? 4.531 18.219 -12.578 1 98.31 175 GLY B C 1
ATOM 3714 O O . GLY B 1 175 ? 4.961 17.766 -13.641 1 98.31 175 GLY B O 1
ATOM 3715 N N . LYS B 1 176 ? 3.514 19.047 -12.445 1 97.69 176 LYS B N 1
ATOM 3716 C CA . LYS B 1 176 ? 2.875 19.578 -13.648 1 97.69 176 LYS B CA 1
ATOM 3717 C C . LYS B 1 176 ? 3.834 20.469 -14.438 1 97.69 176 LYS B C 1
ATOM 3719 O O . LYS B 1 176 ? 4.656 21.172 -13.852 1 97.69 176 LYS B O 1
ATOM 3724 N N . GLU B 1 177 ? 3.699 20.469 -15.734 1 95.06 177 GLU B N 1
ATOM 3725 C CA . GLU B 1 177 ? 4.582 21.188 -16.641 1 95.06 177 GLU B CA 1
ATOM 3726 C C . GLU B 1 177 ? 4.629 22.672 -16.312 1 95.06 177 GLU B C 1
ATOM 3728 O O . GLU B 1 177 ? 5.68 23.312 -16.422 1 95.06 177 GLU B O 1
ATOM 3733 N N . GLY B 1 178 ? 3.604 23.281 -15.844 1 95.12 178 GLY B N 1
ATOM 3734 C CA . GLY B 1 178 ? 3.525 24.703 -15.578 1 95.12 178 GLY B CA 1
ATOM 3735 C C . GLY B 1 178 ? 4.023 25.078 -14.195 1 95.12 178 GLY B C 1
ATOM 3736 O O . GLY B 1 178 ? 4.129 26.266 -13.867 1 95.12 178 GLY B O 1
ATOM 3737 N N . HIS B 1 179 ? 4.41 24.109 -13.43 1 96.75 179 HIS B N 1
ATOM 3738 C CA . HIS B 1 179 ? 4.848 24.391 -12.07 1 96.75 179 HIS B CA 1
ATOM 3739 C C . HIS B 1 179 ? 6.168 25.141 -12.055 1 96.75 179 HIS B C 1
ATOM 3741 O O . HIS B 1 179 ? 7.09 24.812 -12.797 1 96.75 179 HIS B O 1
ATOM 3747 N N . PRO B 1 180 ? 6.316 26.109 -11.227 1 97.44 180 PRO B N 1
ATOM 3748 C CA . PRO B 1 180 ? 7.516 26.953 -11.195 1 97.44 180 PRO B CA 1
ATOM 3749 C C . PRO B 1 180 ? 8.805 26.141 -11.047 1 97.44 180 PRO B C 1
ATOM 3751 O O . PRO B 1 180 ? 9.773 26.375 -11.773 1 97.44 180 PRO B O 1
ATOM 3754 N N . PHE B 1 181 ? 8.805 25.25 -10.141 1 97.81 181 PHE B N 1
ATOM 3755 C CA . PHE B 1 181 ? 10 24.453 -9.93 1 97.81 181 PHE B CA 1
ATOM 3756 C C . PHE B 1 181 ? 10.28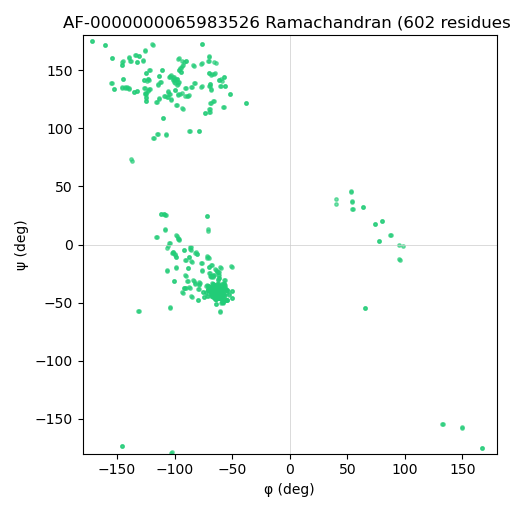9 23.578 -11.148 1 97.81 181 PHE B C 1
ATOM 3758 O O . PHE B 1 181 ? 11.445 23.406 -11.547 1 97.81 181 PHE B O 1
ATOM 3765 N N . ILE B 1 182 ? 9.289 22.969 -11.711 1 97.81 182 ILE B N 1
ATOM 3766 C CA . ILE B 1 182 ? 9.461 22.094 -12.867 1 97.81 182 ILE B CA 1
ATOM 3767 C C . ILE B 1 182 ? 10.023 22.906 -14.039 1 97.81 182 ILE B C 1
ATOM 3769 O O . ILE B 1 182 ? 10.852 22.406 -14.805 1 97.81 182 ILE B O 1
ATOM 3773 N N . LYS B 1 183 ? 9.688 24.109 -14.164 1 96.88 183 LYS B N 1
ATOM 3774 C CA . LYS B 1 183 ? 10.164 24.984 -15.227 1 96.88 183 LYS B CA 1
ATOM 3775 C C . LYS B 1 183 ? 11.609 25.422 -14.977 1 96.88 183 LYS B C 1
ATOM 3777 O O . LYS B 1 183 ? 12.43 25.422 -15.891 1 96.88 183 LYS B O 1
ATOM 3782 N N . SER B 1 184 ? 11.914 25.719 -13.789 1 97.12 184 SER B N 1
ATOM 3783 C CA . SER B 1 184 ? 13.195 26.344 -13.492 1 97.12 184 SER B CA 1
ATOM 3784 C C . SER B 1 184 ? 14.258 25.312 -13.141 1 97.12 184 SER B C 1
ATOM 3786 O O . SER B 1 184 ? 15.438 25.484 -13.469 1 97.12 184 SER B O 1
ATOM 3788 N N . GLY B 1 185 ? 13.891 24.328 -12.375 1 95.75 185 GLY B N 1
ATOM 3789 C CA . GLY B 1 185 ? 14.828 23.344 -11.844 1 95.75 185 GLY B CA 1
ATOM 3790 C C . GLY B 1 185 ? 15.688 23.891 -10.727 1 95.75 185 GLY B C 1
ATOM 3791 O O . GLY B 1 185 ? 16.672 23.266 -10.328 1 95.75 185 GLY B O 1
ATOM 3792 N N . GLU B 1 186 ? 15.273 25 -10.125 1 96.31 186 GLU B N 1
ATOM 3793 C CA . GLU B 1 186 ? 16.125 25.703 -9.172 1 96.31 186 GLU B CA 1
ATOM 3794 C C . GLU B 1 186 ? 15.805 25.312 -7.738 1 96.31 186 GLU B C 1
ATOM 3796 O O . GLU B 1 186 ? 14.641 25.094 -7.395 1 96.31 186 GLU B O 1
ATOM 3801 N N . THR B 1 187 ? 16.812 25.375 -6.91 1 96.88 187 THR B N 1
ATOM 3802 C CA . THR B 1 187 ? 16.703 24.969 -5.52 1 96.88 187 THR B CA 1
ATOM 3803 C C . THR B 1 187 ? 15.695 25.828 -4.77 1 96.88 187 THR B C 1
ATOM 3805 O O . THR B 1 187 ? 14.883 25.312 -3.998 1 96.88 187 THR B O 1
ATOM 3808 N N . ASP B 1 188 ? 15.742 27.094 -5.008 1 96.94 188 ASP B N 1
ATOM 3809 C CA . ASP B 1 188 ? 14.844 28 -4.301 1 96.94 188 ASP B CA 1
ATOM 3810 C C . ASP B 1 188 ? 13.383 27.656 -4.594 1 96.94 188 ASP B C 1
ATOM 3812 O O . ASP B 1 188 ? 12.539 27.688 -3.691 1 96.94 188 ASP B O 1
ATOM 3816 N N . ASP B 1 189 ? 13.141 27.391 -5.883 1 97.69 189 ASP B N 1
ATOM 3817 C CA . ASP B 1 189 ? 11.781 27.016 -6.27 1 97.69 189 ASP B CA 1
ATOM 3818 C C . ASP B 1 189 ? 11.383 25.672 -5.676 1 97.69 189 ASP B C 1
ATOM 3820 O O . ASP B 1 189 ? 10.219 25.469 -5.316 1 97.69 189 ASP B O 1
ATOM 3824 N N . PHE B 1 190 ? 12.359 24.828 -5.566 1 98 190 PHE B N 1
ATOM 3825 C CA . PHE B 1 190 ? 12.133 23.531 -4.938 1 98 190 PHE B CA 1
ATOM 3826 C C . PHE B 1 190 ? 11.75 23.703 -3.471 1 98 190 PHE B C 1
ATOM 3828 O O . PHE B 1 190 ? 10.789 23.094 -2.996 1 98 190 PHE B O 1
ATOM 3835 N N . MET B 1 191 ? 12.445 24.516 -2.799 1 96.69 191 MET B N 1
ATOM 3836 C CA . MET B 1 191 ? 12.234 24.734 -1.369 1 96.69 191 MET B CA 1
ATOM 3837 C C . MET B 1 191 ? 10.922 25.469 -1.115 1 96.69 191 MET B C 1
ATOM 3839 O O . MET B 1 191 ? 10.32 25.312 -0.052 1 96.69 191 MET B O 1
ATOM 3843 N N . ALA B 1 192 ? 10.492 26.172 -2.084 1 96.38 192 ALA B N 1
ATOM 3844 C CA . ALA B 1 192 ? 9.281 26.969 -1.945 1 96.38 192 ALA B CA 1
ATOM 3845 C C . ALA B 1 192 ? 8.047 26.172 -2.354 1 96.38 192 ALA B C 1
ATOM 3847 O O . ALA B 1 192 ? 6.918 26.578 -2.061 1 96.38 192 ALA B O 1
ATOM 3848 N N . ALA B 1 193 ? 8.211 25.078 -2.992 1 97.12 193 ALA B N 1
ATOM 3849 C CA . ALA B 1 193 ? 7.109 24.281 -3.508 1 97.12 193 ALA B CA 1
ATOM 3850 C C . ALA B 1 193 ? 6.426 23.5 -2.387 1 97.12 193 ALA B C 1
ATOM 3852 O O . ALA B 1 193 ? 7.004 23.312 -1.312 1 97.12 193 ALA B O 1
ATOM 3853 N N . ASP B 1 194 ? 5.125 23.141 -2.646 1 95.94 194 ASP B N 1
ATOM 3854 C CA . ASP B 1 194 ? 4.441 22.156 -1.816 1 95.94 194 ASP B CA 1
ATOM 3855 C C . ASP B 1 194 ? 4.777 20.734 -2.266 1 95.94 194 ASP B C 1
ATOM 3857 O O . ASP B 1 194 ? 4.844 20.453 -3.465 1 95.94 194 ASP B O 1
ATOM 3861 N N . HIS B 1 195 ? 4.98 19.859 -1.197 1 97.38 195 HIS B N 1
ATOM 3862 C CA . HIS B 1 195 ? 5.531 18.547 -1.528 1 97.38 195 HIS B CA 1
ATOM 3863 C C . HIS B 1 195 ? 4.637 17.422 -1.016 1 97.38 195 HIS B C 1
ATOM 3865 O O . HIS B 1 195 ? 3.961 17.578 0.004 1 97.38 195 HIS B O 1
ATOM 3871 N N . ILE B 1 196 ? 4.66 16.406 -1.772 1 97.38 196 ILE B N 1
ATOM 3872 C CA . ILE B 1 196 ? 4.227 15.094 -1.286 1 97.38 196 ILE B CA 1
ATOM 3873 C C . ILE B 1 196 ? 5.441 14.203 -1.052 1 97.38 196 ILE B C 1
ATOM 3875 O O . ILE B 1 196 ? 6.289 14.055 -1.936 1 97.38 196 ILE B O 1
ATOM 3879 N N . VAL B 1 197 ? 5.516 13.672 0.131 1 96.62 197 VAL B N 1
ATOM 3880 C CA . VAL B 1 197 ? 6.625 12.805 0.52 1 96.62 197 VAL B CA 1
ATOM 3881 C C . VAL B 1 197 ? 6.113 11.391 0.763 1 96.62 197 VAL B C 1
ATOM 3883 O O . VAL B 1 197 ? 5.02 11.203 1.305 1 96.62 197 VAL B O 1
ATOM 3886 N N . VAL B 1 198 ? 6.875 10.43 0.279 1 96.44 198 VAL B N 1
ATOM 3887 C CA . VAL B 1 198 ? 6.492 9.039 0.493 1 96.44 198 VAL B CA 1
ATOM 3888 C C . VAL B 1 198 ? 7.25 8.469 1.689 1 96.44 198 VAL B C 1
ATOM 3890 O O . VAL B 1 198 ? 8.477 8.562 1.756 1 96.44 198 VAL B O 1
ATOM 3893 N N . SER B 1 199 ? 6.473 7.898 2.549 1 91.56 199 SER B N 1
ATOM 3894 C CA . SER B 1 199 ? 7.078 7.305 3.736 1 91.56 199 SER B CA 1
ATOM 3895 C C . SER B 1 199 ? 7.133 5.785 3.629 1 91.56 199 SER B C 1
ATOM 3897 O O . SER B 1 199 ? 6.148 5.148 3.25 1 91.56 199 SER B O 1
ATOM 3899 N N . THR B 1 200 ? 8.234 5.23 3.857 1 81.69 200 THR B N 1
ATOM 3900 C CA . THR B 1 200 ? 8.414 3.787 3.951 1 81.69 200 THR B CA 1
ATOM 3901 C C . THR B 1 200 ? 8.75 3.375 5.383 1 81.69 200 THR B C 1
ATOM 3903 O O . THR B 1 200 ? 9.453 2.385 5.602 1 81.69 200 THR B O 1
ATOM 3906 N N . LYS B 1 201 ? 8.281 4.219 6.199 1 72.25 201 LYS B N 1
ATOM 3907 C CA . LYS B 1 201 ? 8.539 3.943 7.609 1 72.25 201 LYS B CA 1
ATOM 3908 C C . LYS B 1 201 ? 8.117 2.525 7.98 1 72.25 201 LYS B C 1
ATOM 3910 O O . LYS B 1 201 ? 7.055 2.061 7.57 1 72.25 201 LYS B O 1
ATOM 3915 N N . GLY B 1 202 ? 8.938 1.827 8.57 1 74.62 202 GLY B N 1
ATOM 3916 C CA . GLY B 1 202 ? 8.664 0.484 9.055 1 74.62 202 GLY B CA 1
ATOM 3917 C C . GLY B 1 202 ? 9.109 -0.601 8.094 1 74.62 202 GLY B C 1
ATOM 3918 O O . GLY B 1 202 ? 9.203 -1.771 8.469 1 74.62 202 GLY B O 1
ATOM 3919 N N . MET B 1 203 ? 9.422 -0.231 6.871 1 77.5 203 MET B N 1
ATOM 3920 C CA . MET B 1 203 ? 9.758 -1.248 5.879 1 77.5 203 MET B CA 1
ATOM 3921 C C . MET B 1 203 ? 11.266 -1.504 5.863 1 77.5 203 MET B C 1
ATOM 3923 O O . MET B 1 203 ? 11.734 -2.414 5.176 1 77.5 203 MET B O 1
ATOM 3927 N N . ALA B 1 204 ? 12.047 -0.745 6.629 1 81.5 204 ALA B N 1
ATOM 3928 C CA . ALA B 1 204 ? 13.508 -0.848 6.641 1 81.5 204 ALA B CA 1
ATOM 3929 C C . ALA B 1 204 ? 14.078 -0.714 5.23 1 81.5 204 ALA B C 1
ATOM 3931 O O . ALA B 1 204 ? 14.992 -1.449 4.852 1 81.5 204 ALA B O 1
ATOM 3932 N N . HIS B 1 205 ? 13.508 0.108 4.426 1 89.56 205 HIS B N 1
ATOM 3933 C CA . HIS B 1 205 ? 13.914 0.331 3.043 1 89.56 205 HIS B CA 1
ATOM 3934 C C . HIS B 1 205 ? 14.875 1.513 2.936 1 89.56 205 HIS B C 1
ATOM 3936 O O . HIS B 1 205 ? 14.781 2.465 3.711 1 89.56 205 HIS B O 1
ATOM 3942 N N . ALA B 1 206 ? 15.734 1.477 1.915 1 88.69 206 ALA B N 1
ATOM 3943 C CA . ALA B 1 206 ? 16.75 2.504 1.701 1 88.69 206 ALA B CA 1
ATOM 3944 C C . ALA B 1 206 ? 16.109 3.861 1.427 1 88.69 206 ALA B C 1
ATOM 3946 O O . ALA B 1 206 ? 16.719 4.902 1.664 1 88.69 206 ALA B O 1
ATOM 3947 N N . HIS B 1 207 ? 14.875 3.891 0.971 1 91.81 207 HIS B N 1
ATOM 3948 C CA . HIS B 1 207 ? 14.172 5.137 0.688 1 91.81 207 HIS B CA 1
ATOM 3949 C C . HIS B 1 207 ? 14.039 5.992 1.944 1 91.81 207 HIS B C 1
ATOM 3951 O O . HIS B 1 207 ? 13.805 7.199 1.855 1 91.81 207 HIS B O 1
ATOM 3957 N N . ARG B 1 208 ? 14.18 5.422 3.062 1 89.25 208 ARG B N 1
ATOM 3958 C CA . ARG B 1 208 ? 14.07 6.145 4.324 1 89.25 208 ARG B CA 1
ATOM 3959 C C . ARG B 1 208 ? 15.062 7.301 4.383 1 89.25 208 ARG B C 1
ATOM 3961 O O . ARG B 1 208 ? 14.766 8.352 4.961 1 89.25 208 ARG B O 1
ATOM 3968 N N . ALA B 1 209 ? 16.203 7.105 3.803 1 89.31 209 ALA B N 1
ATOM 3969 C CA . ALA B 1 209 ? 17.219 8.148 3.787 1 89.31 209 ALA B CA 1
ATOM 3970 C C . ALA B 1 209 ? 16.734 9.367 3.006 1 89.31 209 ALA B C 1
ATOM 3972 O O . ALA B 1 209 ? 16.953 10.508 3.426 1 89.31 209 ALA B O 1
ATOM 3973 N N . VAL B 1 210 ? 16.094 9.164 1.938 1 92.31 210 VAL B N 1
ATOM 3974 C CA . VAL B 1 210 ? 15.578 10.25 1.107 1 92.31 210 VAL B CA 1
ATOM 3975 C C . VAL B 1 210 ? 14.406 10.938 1.81 1 92.31 210 VAL B C 1
ATOM 3977 O O . VAL B 1 210 ? 14.305 12.164 1.803 1 92.31 210 VAL B O 1
ATOM 3980 N N . GLU B 1 211 ? 13.531 10.094 2.361 1 91.38 211 GLU B N 1
ATOM 3981 C CA . GLU B 1 211 ? 12.445 10.633 3.174 1 91.38 211 GLU B CA 1
ATOM 3982 C C . GLU B 1 211 ? 12.969 11.602 4.23 1 91.38 211 GLU B C 1
ATOM 3984 O O . GLU B 1 211 ? 12.484 12.727 4.348 1 91.38 211 GLU B O 1
ATOM 3989 N N . ARG B 1 212 ? 14 11.234 4.902 1 88.25 212 ARG B N 1
ATOM 3990 C CA . ARG B 1 212 ? 14.57 12.039 5.98 1 88.25 212 ARG B CA 1
ATOM 3991 C C . ARG B 1 212 ? 15.203 13.312 5.434 1 88.25 212 ARG B C 1
ATOM 3993 O O . ARG B 1 212 ? 15.078 14.383 6.035 1 88.25 212 ARG B O 1
ATOM 4000 N N . ALA B 1 213 ? 15.891 13.164 4.367 1 91 213 ALA B N 1
ATOM 4001 C CA . ALA B 1 213 ? 16.531 14.32 3.746 1 91 213 ALA B CA 1
ATOM 4002 C C . ALA B 1 213 ? 15.484 15.375 3.369 1 91 213 ALA B C 1
ATOM 4004 O O . ALA B 1 213 ? 15.695 16.578 3.604 1 91 213 ALA B O 1
ATOM 4005 N N . LEU B 1 214 ? 14.414 14.938 2.809 1 93.44 214 LEU B N 1
ATOM 4006 C CA . LEU B 1 214 ? 13.344 15.852 2.408 1 93.44 214 LEU B CA 1
ATOM 4007 C C . LEU B 1 214 ? 12.711 16.516 3.627 1 93.44 214 LEU B C 1
ATOM 4009 O O . LEU B 1 214 ? 12.516 17.734 3.648 1 93.44 214 LEU B O 1
ATOM 4013 N N . LEU B 1 215 ? 12.461 15.688 4.625 1 87.94 215 LEU B N 1
ATOM 4014 C CA . LEU B 1 215 ? 11.812 16.203 5.832 1 87.94 215 LEU B CA 1
ATOM 4015 C C . LEU B 1 215 ? 12.727 17.172 6.57 1 87.94 215 LEU B C 1
ATOM 4017 O O . LEU B 1 215 ? 12.242 18.094 7.23 1 87.94 215 LEU B O 1
ATOM 4021 N N . ASP B 1 216 ? 13.969 17 6.406 1 86.62 216 ASP B N 1
ATOM 4022 C CA . ASP B 1 216 ? 14.953 17.859 7.062 1 86.62 216 ASP B CA 1
ATOM 4023 C C . ASP B 1 216 ? 15.102 19.172 6.316 1 86.62 216 ASP B C 1
ATOM 4025 O O . ASP B 1 216 ? 15.281 20.234 6.938 1 86.62 216 ASP B O 1
ATOM 4029 N N . LYS B 1 217 ? 15.062 19.125 5.094 1 91.19 217 LYS B N 1
ATOM 4030 C CA . LYS B 1 217 ? 15.43 20.297 4.281 1 91.19 217 LYS B CA 1
ATOM 4031 C C . LYS B 1 217 ? 14.203 21.141 3.963 1 91.19 217 LYS B C 1
ATOM 4033 O O . LYS B 1 217 ? 14.312 22.375 3.844 1 91.19 217 LYS B O 1
ATOM 4038 N N . ILE B 1 218 ? 13.117 20.5 3.736 1 92.81 218 ILE B N 1
ATOM 4039 C CA . ILE B 1 218 ? 11.906 21.219 3.332 1 92.81 218 ILE B CA 1
ATOM 4040 C C . ILE B 1 218 ? 11.172 21.719 4.57 1 92.81 218 ILE B C 1
ATOM 4042 O O . ILE B 1 218 ? 11.039 21 5.559 1 92.81 218 ILE B O 1
ATOM 4046 N N . HIS B 1 219 ? 10.742 22.953 4.488 1 91.38 219 HIS B N 1
ATOM 4047 C CA . HIS B 1 219 ? 9.953 23.5 5.59 1 91.38 219 HIS B CA 1
ATOM 4048 C C . HIS B 1 219 ? 8.727 22.641 5.867 1 91.38 219 HIS B C 1
ATOM 4050 O O . HIS B 1 219 ? 8.047 22.203 4.938 1 91.38 219 HIS B O 1
ATOM 4056 N N . PRO B 1 220 ? 8.43 22.375 7.082 1 86.88 220 PRO B N 1
ATOM 4057 C CA . PRO B 1 220 ? 7.316 21.5 7.441 1 86.88 220 PRO B CA 1
ATOM 4058 C C . PRO B 1 220 ? 5.98 21.953 6.867 1 86.88 220 PRO B C 1
ATOM 4060 O O . PRO B 1 220 ? 5.129 21.141 6.52 1 86.88 220 PRO B O 1
ATOM 4063 N N . ASP B 1 221 ? 5.859 23.234 6.715 1 88.44 221 ASP B N 1
ATOM 4064 C CA . ASP B 1 221 ? 4.613 23.781 6.188 1 88.44 221 ASP B CA 1
ATOM 4065 C C . ASP B 1 221 ? 4.461 23.469 4.699 1 88.44 221 ASP B C 1
ATOM 4067 O O . ASP B 1 221 ? 3.375 23.609 4.137 1 88.44 221 ASP B O 1
ATOM 4071 N N . ARG B 1 222 ? 5.566 22.984 4.121 1 94.31 222 ARG B N 1
ATOM 4072 C CA . ARG B 1 222 ? 5.539 22.688 2.693 1 94.31 222 ARG B CA 1
ATOM 4073 C C . ARG B 1 222 ? 5.371 21.203 2.441 1 94.31 222 ARG B C 1
ATOM 4075 O O . ARG B 1 222 ? 5.188 20.766 1.3 1 94.31 222 ARG B O 1
ATOM 4082 N N . ILE B 1 223 ? 5.418 20.453 3.512 1 94.19 223 ILE B N 1
ATOM 4083 C CA . ILE B 1 223 ? 5.082 19.031 3.428 1 94.19 223 ILE B CA 1
ATOM 4084 C C . ILE B 1 223 ? 3.578 18.844 3.607 1 94.19 223 ILE B C 1
ATOM 4086 O O . ILE B 1 223 ? 3.092 18.734 4.734 1 94.19 223 ILE B O 1
ATOM 4090 N N . ARG B 1 224 ? 2.902 18.719 2.492 1 94.88 224 ARG B N 1
ATOM 4091 C CA . ARG B 1 224 ? 1.445 18.781 2.539 1 94.88 224 ARG B CA 1
ATOM 4092 C C . ARG B 1 224 ? 0.854 17.375 2.727 1 94.88 224 ARG B C 1
ATOM 4094 O O . ARG B 1 224 ? -0.17 17.219 3.395 1 94.88 224 ARG B O 1
ATOM 4101 N N . ILE B 1 225 ? 1.468 16.422 2.105 1 95.94 225 ILE B N 1
ATOM 4102 C CA . ILE B 1 225 ? 0.99 15.039 2.148 1 95.94 225 ILE B CA 1
ATOM 4103 C C . ILE B 1 225 ? 2.164 14.094 2.389 1 95.94 225 ILE B C 1
ATOM 4105 O O . ILE B 1 225 ? 3.232 14.258 1.794 1 95.94 225 ILE B O 1
ATOM 4109 N N . VAL B 1 226 ? 1.982 13.227 3.328 1 94.88 226 VAL B N 1
ATOM 4110 C CA . VAL B 1 226 ? 2.869 12.078 3.49 1 94.88 226 VAL B CA 1
ATOM 4111 C C . VAL B 1 226 ? 2.129 10.797 3.111 1 94.88 226 VAL B C 1
ATOM 4113 O O . VAL B 1 226 ? 1.247 10.336 3.842 1 94.88 226 VAL B O 1
ATOM 4116 N N . ALA B 1 227 ? 2.535 10.25 1.967 1 95.12 227 ALA B N 1
ATOM 4117 C CA . ALA B 1 227 ? 1.883 9.047 1.454 1 95.12 227 ALA B CA 1
ATOM 4118 C C . ALA B 1 227 ? 2.662 7.793 1.84 1 95.12 227 ALA B C 1
ATOM 4120 O O . ALA B 1 227 ? 3.855 7.867 2.143 1 95.12 227 ALA B O 1
ATOM 4121 N N . SER B 1 228 ? 1.994 6.652 1.815 1 91.12 228 SER B N 1
ATOM 4122 C CA . SER B 1 228 ? 2.646 5.379 2.109 1 91.12 228 SER B CA 1
ATOM 4123 C C . SER B 1 228 ? 2.893 4.578 0.836 1 91.12 228 SER B C 1
ATOM 4125 O O . SER B 1 228 ? 3.326 3.426 0.896 1 91.12 228 SER B O 1
ATOM 4127 N N . SER B 1 229 ? 2.557 5.09 -0.233 1 94.56 229 SER B N 1
ATOM 4128 C CA . SER B 1 229 ? 2.637 4.457 -1.546 1 94.56 229 SER B CA 1
ATOM 4129 C C . SER B 1 229 ? 3.104 5.449 -2.607 1 94.56 229 SER B C 1
ATOM 4131 O O . SER B 1 229 ? 2.594 6.566 -2.686 1 94.56 229 SER B O 1
ATOM 4133 N N . PHE B 1 230 ? 4.043 5.035 -3.447 1 96.69 230 PHE B N 1
ATOM 4134 C CA . PHE B 1 230 ? 4.516 5.875 -4.543 1 96.69 230 PHE B CA 1
ATOM 4135 C C . PHE B 1 230 ? 3.418 6.074 -5.582 1 96.69 230 PHE B C 1
ATOM 4137 O O . PHE B 1 230 ? 3.312 7.145 -6.184 1 96.69 230 PHE B O 1
ATOM 4144 N N . LEU B 1 231 ? 2.684 5.078 -5.789 1 96.38 231 LEU B N 1
ATOM 4145 C CA . LEU B 1 231 ? 1.641 5.172 -6.805 1 96.38 231 LEU B CA 1
ATOM 4146 C C . LEU B 1 231 ? 0.517 6.098 -6.348 1 96.38 231 LEU B C 1
ATOM 4148 O O . LEU B 1 231 ? -0.062 6.824 -7.156 1 96.38 231 LEU B O 1
ATOM 4152 N N . VAL B 1 232 ? 0.213 6.059 -5.035 1 96.44 232 VAL B N 1
ATOM 4153 C CA . VAL B 1 232 ? -0.74 7.02 -4.492 1 96.44 232 VAL B CA 1
ATOM 4154 C C . VAL B 1 232 ? -0.194 8.438 -4.656 1 96.44 232 VAL B C 1
ATOM 4156 O O . VAL B 1 232 ? -0.911 9.344 -5.09 1 96.44 232 VAL B O 1
ATOM 4159 N N . ALA B 1 233 ? 1.059 8.602 -4.309 1 97.62 233 ALA B N 1
ATOM 4160 C CA . ALA B 1 233 ? 1.698 9.914 -4.387 1 97.62 233 ALA B CA 1
ATOM 4161 C C . ALA B 1 233 ? 1.704 10.43 -5.824 1 97.62 233 ALA B C 1
ATOM 4163 O O . ALA B 1 233 ? 1.446 11.609 -6.062 1 97.62 233 ALA B O 1
ATOM 4164 N N . LEU B 1 234 ? 1.982 9.562 -6.762 1 97.62 234 LEU B N 1
ATOM 4165 C CA . LEU B 1 234 ? 2.025 9.938 -8.172 1 97.62 234 LEU B CA 1
ATOM 4166 C C . LEU B 1 234 ? 0.65 10.391 -8.656 1 97.62 234 LEU B C 1
ATOM 4168 O O . LEU B 1 234 ? 0.526 11.422 -9.305 1 97.62 234 LEU B O 1
ATOM 4172 N N . ALA B 1 235 ? -0.368 9.625 -8.336 1 95.25 235 ALA B N 1
ATOM 4173 C CA . ALA B 1 235 ? -1.729 9.969 -8.742 1 95.25 235 ALA B CA 1
ATOM 4174 C C . ALA B 1 235 ? -2.178 11.281 -8.094 1 95.25 235 ALA B C 1
ATOM 4176 O O . ALA B 1 235 ? -2.861 12.086 -8.727 1 95.25 235 ALA B O 1
ATOM 4177 N N . ALA B 1 236 ? -1.807 11.445 -6.855 1 95 236 ALA B N 1
ATOM 4178 C CA . ALA B 1 236 ? -2.119 12.695 -6.164 1 95 236 ALA B CA 1
ATOM 4179 C C . ALA B 1 236 ? -1.415 13.875 -6.824 1 95 236 ALA B C 1
ATOM 4181 O O . ALA B 1 236 ? -1.98 14.969 -6.922 1 95 236 ALA B O 1
ATOM 4182 N N . CYS B 1 237 ? -0.199 13.672 -7.176 1 95.69 237 CYS B N 1
ATOM 4183 C CA . CYS B 1 237 ? 0.566 14.695 -7.887 1 95.69 237 CYS B CA 1
ATOM 4184 C C . CYS B 1 237 ? -0.132 15.094 -9.18 1 95.69 237 CYS B C 1
ATOM 4186 O O . CYS B 1 237 ? -0.179 16.281 -9.523 1 95.69 237 CYS B O 1
ATOM 4188 N N . PHE B 1 238 ? -0.655 14.133 -9.875 1 93.12 238 PHE B N 1
ATOM 4189 C CA . PHE B 1 238 ? -1.41 14.352 -11.102 1 93.12 238 PHE B CA 1
ATOM 4190 C C . PHE B 1 238 ? -2.613 15.25 -10.844 1 93.12 238 PHE B C 1
ATOM 4192 O O . PHE B 1 238 ? -2.945 16.094 -11.672 1 93.12 238 PHE B O 1
ATOM 4199 N N . GLU B 1 239 ? -3.199 15.148 -9.711 1 90.94 239 GLU B N 1
ATOM 4200 C CA . GLU B 1 239 ? -4.441 15.852 -9.414 1 90.94 239 GLU B CA 1
ATOM 4201 C C . GLU B 1 239 ? -4.18 17.141 -8.633 1 90.94 239 GLU B C 1
ATOM 4203 O O . GLU B 1 239 ? -5.109 17.75 -8.109 1 90.94 239 GLU B O 1
ATOM 4208 N N . SER B 1 240 ? -2.896 17.484 -8.5 1 92.94 240 SER B N 1
ATOM 4209 C CA . SER B 1 240 ? -2.557 18.641 -7.688 1 92.94 240 SER B CA 1
ATOM 4210 C C . SER B 1 240 ? -1.348 19.375 -8.258 1 92.94 240 SER B C 1
ATOM 4212 O O . SER B 1 240 ? -0.89 19.078 -9.359 1 92.94 240 SER B O 1
ATOM 4214 N N . ASP B 1 241 ? -0.879 20.391 -7.488 1 94 241 ASP B N 1
ATOM 4215 C CA . ASP B 1 241 ? 0.316 21.141 -7.859 1 94 241 ASP B CA 1
ATOM 4216 C C . ASP B 1 241 ? 1.491 20.781 -6.953 1 94 241 ASP B C 1
ATOM 4218 O O . ASP B 1 241 ? 2.393 21.594 -6.746 1 94 241 ASP B O 1
ATOM 4222 N N . LEU B 1 242 ? 1.422 19.594 -6.414 1 96.75 242 LEU B N 1
ATOM 4223 C CA . LEU B 1 242 ? 2.475 19.156 -5.508 1 96.75 242 LEU B CA 1
ATOM 4224 C C . LEU B 1 242 ? 3.654 18.578 -6.289 1 96.75 242 LEU B C 1
ATOM 4226 O O . LEU B 1 242 ? 3.488 18.109 -7.414 1 96.75 242 LEU B O 1
ATOM 4230 N N . ILE B 1 243 ? 4.805 18.656 -5.648 1 98.31 243 ILE B N 1
ATOM 4231 C CA . ILE B 1 243 ? 6.016 18.047 -6.203 1 98.31 243 ILE B CA 1
ATOM 4232 C C . ILE B 1 243 ? 6.277 16.703 -5.531 1 98.31 243 ILE B C 1
ATOM 4234 O O . ILE B 1 243 ? 6.234 16.594 -4.305 1 98.31 243 ILE B O 1
ATOM 4238 N N . LEU B 1 244 ? 6.555 15.719 -6.348 1 98.44 244 LEU B N 1
ATOM 4239 C CA . LEU B 1 244 ? 6.883 14.375 -5.875 1 98.44 244 LEU B CA 1
ATOM 4240 C C . LEU B 1 244 ? 8.336 14.031 -6.191 1 98.44 244 LEU B C 1
ATOM 4242 O O . LEU B 1 244 ? 8.773 14.164 -7.336 1 98.44 244 LEU B O 1
ATOM 4246 N N . THR B 1 245 ? 9.094 13.641 -5.195 1 97.94 245 THR B N 1
ATOM 4247 C CA . THR B 1 245 ? 10.398 13.023 -5.375 1 97.94 245 THR B CA 1
ATOM 4248 C C . THR B 1 245 ? 10.289 11.5 -5.266 1 97.94 245 THR B C 1
ATOM 4250 O O . THR B 1 245 ? 9.859 10.977 -4.238 1 97.94 245 THR B O 1
ATOM 4253 N N . ALA B 1 246 ? 10.672 10.844 -6.34 1 97.44 246 ALA B N 1
ATOM 4254 C CA . ALA B 1 246 ? 10.453 9.398 -6.363 1 97.44 246 ALA B CA 1
ATOM 4255 C C . ALA B 1 246 ? 11.438 8.703 -7.297 1 97.44 246 ALA B C 1
ATOM 4257 O O . ALA B 1 246 ? 12.07 9.352 -8.133 1 97.44 246 ALA B O 1
ATOM 4258 N N . PRO B 1 247 ? 11.609 7.34 -7.09 1 96.44 247 PRO B N 1
ATOM 4259 C CA . PRO B 1 247 ? 12.422 6.57 -8.031 1 96.44 247 PRO B CA 1
ATOM 4260 C C . PRO B 1 247 ? 11.914 6.68 -9.469 1 96.44 247 PRO B C 1
ATOM 4262 O O . PRO B 1 247 ? 10.703 6.652 -9.703 1 96.44 247 PRO B O 1
ATOM 4265 N N . ALA B 1 248 ? 12.789 6.695 -10.398 1 95.19 248 ALA B N 1
ATOM 4266 C CA . ALA B 1 248 ? 12.5 7.195 -11.742 1 95.19 248 ALA B CA 1
ATOM 4267 C C . ALA B 1 248 ? 11.969 6.082 -12.641 1 95.19 248 ALA B C 1
ATOM 4269 O O . ALA B 1 248 ? 11.188 6.336 -13.555 1 95.19 248 ALA B O 1
ATOM 4270 N N . ARG B 1 249 ? 12.359 4.879 -12.453 1 91.06 249 ARG B N 1
ATOM 4271 C CA . ARG B 1 249 ? 12.148 3.852 -13.469 1 91.06 249 ARG B CA 1
ATOM 4272 C C . ARG B 1 249 ? 10.664 3.656 -13.758 1 91.06 249 ARG B C 1
ATOM 4274 O O . ARG B 1 249 ? 10.203 3.9 -14.875 1 91.06 249 ARG B O 1
ATOM 4281 N N . VAL B 1 250 ? 9.961 3.35 -12.766 1 91.5 250 VAL B N 1
ATOM 4282 C CA . VAL B 1 250 ? 8.547 3.066 -12.961 1 91.5 250 VAL B CA 1
ATOM 4283 C C . VAL B 1 250 ? 7.75 4.371 -12.93 1 91.5 250 VAL B C 1
ATOM 4285 O O . VAL B 1 250 ? 6.895 4.602 -13.789 1 91.5 250 VAL B O 1
ATOM 4288 N N . ILE B 1 251 ? 8.062 5.203 -11.992 1 95 251 ILE B N 1
ATOM 4289 C CA . ILE B 1 251 ? 7.32 6.441 -11.797 1 95 251 ILE B CA 1
ATOM 4290 C C . ILE B 1 251 ? 7.477 7.34 -13.016 1 95 251 ILE B C 1
ATOM 4292 O O . ILE B 1 251 ? 6.535 8.039 -13.406 1 95 251 ILE B O 1
ATOM 4296 N N . GLY B 1 252 ? 8.672 7.316 -13.617 1 95.12 252 GLY B N 1
ATOM 4297 C CA . GLY B 1 252 ? 8.883 8.117 -14.812 1 95.12 252 GLY B CA 1
ATOM 4298 C C . GLY B 1 252 ? 7.965 7.734 -15.953 1 95.12 252 GLY B C 1
ATOM 4299 O O . GLY B 1 252 ? 7.359 8.602 -16.594 1 95.12 252 GLY B O 1
ATOM 4300 N N . ARG B 1 253 ? 7.824 6.488 -16.156 1 93.44 253 ARG B N 1
ATOM 4301 C CA . ARG B 1 253 ? 6.969 5.988 -17.234 1 93.44 253 ARG B CA 1
ATOM 4302 C C . ARG B 1 253 ? 5.512 6.348 -16.984 1 93.44 253 ARG B C 1
ATOM 4304 O O . ARG B 1 253 ? 4.816 6.816 -17.891 1 93.44 253 ARG B O 1
ATOM 4311 N N . LEU B 1 254 ? 5.074 6.156 -15.805 1 96 254 LEU B N 1
ATOM 4312 C CA . LEU B 1 254 ? 3.68 6.426 -15.484 1 96 254 LEU B CA 1
ATOM 4313 C C . LEU B 1 254 ? 3.412 7.93 -15.445 1 96 254 LEU B C 1
ATOM 4315 O O . LEU B 1 254 ? 2.318 8.375 -15.797 1 96 254 LEU B O 1
ATOM 4319 N N . ALA B 1 255 ? 4.41 8.664 -14.969 1 97.06 255 ALA B N 1
ATOM 4320 C CA . ALA B 1 255 ? 4.285 10.117 -14.945 1 97.06 255 ALA B CA 1
ATOM 4321 C C . ALA B 1 255 ? 4.035 10.68 -16.344 1 97.06 255 ALA B C 1
ATOM 4323 O O . ALA B 1 255 ? 3.25 11.609 -16.516 1 97.06 255 ALA B O 1
ATOM 4324 N N . GLU B 1 256 ? 4.66 10.102 -17.312 1 95.69 256 GLU B N 1
ATOM 4325 C CA . GLU B 1 256 ? 4.457 10.516 -18.703 1 95.69 256 GLU B CA 1
ATOM 4326 C C . GLU B 1 256 ? 3.016 10.289 -19.141 1 95.69 256 GLU B C 1
ATOM 4328 O O . GLU B 1 256 ? 2.43 11.125 -19.828 1 95.69 256 GLU B O 1
ATOM 4333 N N . VAL B 1 257 ? 2.49 9.211 -18.766 1 95.44 257 VAL B N 1
ATOM 4334 C CA . VAL B 1 257 ? 1.106 8.883 -19.094 1 95.44 257 VAL B CA 1
ATOM 4335 C C . VAL B 1 257 ? 0.167 9.898 -18.453 1 95.44 257 VAL B C 1
ATOM 4337 O O . VAL B 1 257 ? -0.837 10.289 -19.047 1 95.44 257 VAL B O 1
ATOM 4340 N N . TYR B 1 258 ? 0.548 10.391 -17.25 1 95.62 258 TYR B N 1
ATOM 4341 C CA . TYR B 1 258 ? -0.261 11.359 -16.531 1 95.62 258 TYR B CA 1
ATOM 4342 C C . TYR B 1 258 ? -0.028 12.773 -17.047 1 95.62 258 TYR B C 1
ATOM 4344 O O . TYR B 1 258 ? -0.674 13.719 -16.609 1 95.62 258 TYR B O 1
ATOM 4352 N N . GLY B 1 259 ? 0.907 12.977 -17.922 1 96.19 259 GLY B N 1
ATOM 4353 C CA . GLY B 1 259 ? 1.227 14.297 -18.438 1 96.19 259 GLY B CA 1
ATOM 4354 C C . GLY B 1 259 ? 2.09 15.117 -17.5 1 96.19 259 GLY B C 1
ATOM 4355 O O . GLY B 1 259 ? 2.098 16.344 -17.578 1 96.19 259 GLY B O 1
ATOM 4356 N N . LEU B 1 260 ? 2.758 14.453 -16.594 1 97.94 260 LEU B N 1
ATOM 4357 C CA . LEU B 1 260 ? 3.666 15.125 -15.672 1 97.94 260 LEU B CA 1
ATOM 4358 C C . LEU B 1 260 ? 5.074 15.195 -16.25 1 97.94 260 LEU B C 1
ATOM 4360 O O . LEU B 1 260 ? 5.434 14.406 -17.125 1 97.94 260 LEU B O 1
ATOM 4364 N N . ARG B 1 261 ? 5.812 16.141 -15.742 1 98.06 261 ARG B N 1
ATOM 4365 C CA . ARG B 1 261 ? 7.195 16.328 -16.172 1 98.06 261 ARG B CA 1
ATOM 4366 C C . ARG B 1 261 ? 8.164 15.961 -15.055 1 98.06 261 ARG B C 1
ATOM 4368 O O . ARG B 1 261 ? 7.844 16.109 -13.875 1 98.06 261 ARG B O 1
ATOM 4375 N N . ALA B 1 262 ? 9.32 15.508 -15.461 1 97.81 262 ALA B N 1
ATOM 4376 C CA . ALA B 1 262 ? 10.367 15.102 -14.523 1 97.81 262 ALA B CA 1
ATOM 4377 C C . ALA B 1 262 ? 11.562 16.047 -14.594 1 97.81 262 ALA B C 1
ATOM 4379 O O . ALA B 1 262 ? 11.945 16.5 -15.68 1 97.81 262 ALA B O 1
ATOM 4380 N N . VAL B 1 263 ? 12.125 16.359 -13.477 1 97.5 263 VAL B N 1
ATOM 4381 C CA . VAL B 1 263 ? 13.375 17.125 -13.414 1 97.5 263 VAL B CA 1
ATOM 4382 C C . VAL B 1 263 ? 14.281 16.531 -12.336 1 97.5 263 VAL B C 1
ATOM 4384 O O . VAL B 1 263 ? 13.82 15.82 -11.438 1 97.5 263 VAL B O 1
ATOM 4387 N N . ARG B 1 264 ? 15.562 16.797 -12.469 1 96.5 264 ARG B N 1
ATOM 4388 C CA . ARG B 1 264 ? 16.516 16.328 -11.461 1 96.5 264 ARG B CA 1
ATOM 4389 C C . ARG B 1 264 ? 16.312 17.078 -10.141 1 96.5 264 ARG B C 1
ATOM 4391 O O . ARG B 1 264 ? 16.078 18.281 -10.141 1 96.5 264 ARG B O 1
ATOM 4398 N N . PRO B 1 265 ? 16.344 16.281 -9.07 1 96.44 265 PRO B N 1
ATOM 4399 C CA . PRO B 1 265 ? 16.297 16.984 -7.785 1 96.44 265 PRO B CA 1
ATOM 4400 C C . PRO B 1 265 ? 17.484 17.922 -7.59 1 96.44 265 PRO B C 1
ATOM 4402 O O . PRO B 1 265 ? 18.594 17.609 -7.984 1 96.44 265 PRO B O 1
ATOM 4405 N N . PRO B 1 266 ? 17.234 19.031 -7.027 1 95 266 PRO B N 1
ATOM 4406 C CA . PRO B 1 266 ? 18.328 19.969 -6.77 1 95 266 PRO B CA 1
ATOM 4407 C C . PRO B 1 266 ? 19.125 19.609 -5.527 1 95 266 PRO B C 1
ATOM 4409 O O . PRO B 1 266 ? 20.156 20.234 -5.25 1 95 266 PRO B O 1
ATOM 4412 N N . ILE B 1 267 ? 18.719 18.688 -4.754 1 91 267 ILE B N 1
ATOM 4413 C CA . ILE B 1 267 ? 19.453 18.156 -3.611 1 91 267 ILE B CA 1
ATOM 4414 C C . ILE B 1 267 ? 20.047 16.781 -3.963 1 91 267 ILE B C 1
ATOM 4416 O O . ILE B 1 267 ? 19.422 16 -4.684 1 91 267 ILE B O 1
ATOM 4420 N N . LEU B 1 268 ? 21.188 16.562 -3.443 1 86.62 268 LEU B N 1
ATOM 4421 C CA . LEU B 1 268 ? 21.859 15.305 -3.758 1 86.62 268 LEU B CA 1
ATOM 4422 C C . LEU B 1 268 ? 21.125 14.125 -3.133 1 86.62 268 LEU B C 1
ATOM 4424 O O . LEU B 1 268 ? 20.828 14.133 -1.936 1 86.62 268 LEU B O 1
ATOM 4428 N N . MET B 1 269 ? 20.75 13.258 -3.957 1 89.88 269 MET B N 1
ATOM 4429 C CA . MET B 1 269 ? 20.156 11.984 -3.543 1 89.88 269 MET B CA 1
ATOM 4430 C C . MET B 1 269 ? 20.922 10.805 -4.152 1 89.88 269 MET B C 1
ATOM 4432 O O . MET B 1 269 ? 21.141 10.773 -5.359 1 89.88 269 MET B O 1
ATOM 4436 N N . GLU B 1 270 ? 21.25 9.938 -3.35 1 87.5 270 GLU B N 1
ATOM 4437 C CA . GLU B 1 270 ? 22.062 8.82 -3.812 1 87.5 270 GLU B CA 1
ATOM 4438 C C . GLU B 1 270 ? 21.219 7.809 -4.586 1 87.5 270 GLU B C 1
ATOM 4440 O O . GLU B 1 270 ? 20.062 7.531 -4.215 1 87.5 270 GLU B O 1
ATOM 4445 N N . ALA B 1 271 ? 21.859 7.426 -5.688 1 89.5 271 ALA B N 1
ATOM 4446 C CA . ALA B 1 271 ? 21.297 6.262 -6.363 1 89.5 271 ALA B CA 1
ATOM 4447 C C . ALA B 1 271 ? 21.391 5.016 -5.484 1 89.5 271 ALA B C 1
ATOM 4449 O O . ALA B 1 271 ? 22.125 5 -4.5 1 89.5 271 ALA B O 1
ATOM 4450 N N . PHE B 1 272 ? 20.5 4.082 -5.793 1 92.19 272 PHE B N 1
ATOM 4451 C CA . PHE B 1 272 ? 20.547 2.854 -5.012 1 92.19 272 PHE B CA 1
ATOM 4452 C C . PHE B 1 272 ? 20.328 1.637 -5.902 1 92.19 272 PHE B C 1
ATOM 4454 O O . PHE B 1 272 ? 19.828 1.765 -7.02 1 92.19 272 PHE B O 1
ATOM 4461 N N . GLU B 1 273 ? 20.734 0.546 -5.398 1 94.62 273 GLU B N 1
ATOM 4462 C CA . GLU B 1 273 ? 20.531 -0.719 -6.102 1 94.62 273 GLU B CA 1
ATOM 4463 C C . GLU B 1 273 ? 19.25 -1.415 -5.645 1 94.62 273 GLU B C 1
ATOM 4465 O O . GLU B 1 273 ? 19.016 -1.548 -4.445 1 94.62 273 GLU B O 1
ATOM 4470 N N . VAL B 1 274 ? 18.531 -1.782 -6.613 1 96.81 274 VAL B N 1
ATOM 4471 C CA . VAL B 1 274 ? 17.422 -2.691 -6.336 1 96.81 274 VAL B CA 1
ATOM 4472 C C . VAL B 1 274 ? 17.891 -4.137 -6.473 1 96.81 274 VAL B C 1
ATOM 4474 O O . VAL B 1 274 ? 18.469 -4.512 -7.492 1 96.81 274 VAL B O 1
ATOM 4477 N N . ARG B 1 275 ? 17.594 -4.867 -5.406 1 97.5 275 ARG B N 1
ATOM 4478 C CA . ARG B 1 275 ? 18.062 -6.246 -5.352 1 97.5 275 ARG B CA 1
ATOM 4479 C C . ARG B 1 275 ? 16.922 -7.203 -5.047 1 97.5 275 ARG B C 1
ATOM 4481 O O . ARG B 1 275 ? 15.844 -6.773 -4.629 1 97.5 275 ARG B O 1
ATOM 4488 N N . GLN B 1 276 ? 17.141 -8.422 -5.402 1 97.94 276 GLN B N 1
ATOM 4489 C CA . GLN B 1 276 ? 16.297 -9.492 -4.883 1 97.94 276 GLN B CA 1
ATOM 4490 C C . GLN B 1 276 ? 16.969 -10.211 -3.721 1 97.94 276 GLN B C 1
ATOM 4492 O O . GLN B 1 276 ? 18.188 -10.398 -3.723 1 97.94 276 GLN B O 1
ATOM 4497 N N . TYR B 1 277 ? 16.172 -10.586 -2.709 1 97.5 277 TYR B N 1
ATOM 4498 C CA . TYR B 1 277 ? 16.625 -11.227 -1.476 1 97.5 277 TYR B CA 1
ATOM 4499 C C . TYR B 1 277 ? 15.875 -12.523 -1.222 1 97.5 277 TYR B C 1
ATOM 4501 O O . TYR B 1 277 ? 14.656 -12.594 -1.399 1 97.5 277 TYR B O 1
ATOM 4509 N N . TRP B 1 278 ? 16.578 -13.539 -0.876 1 95.06 278 TRP B N 1
ATOM 4510 C CA . TRP B 1 278 ? 15.938 -14.805 -0.519 1 95.06 278 TRP B CA 1
ATOM 4511 C C . TRP B 1 278 ? 16.719 -15.516 0.581 1 95.06 278 TRP B C 1
ATOM 4513 O O . TRP B 1 278 ? 17.891 -15.234 0.797 1 95.06 278 TRP B O 1
ATOM 4523 N N . HIS B 1 279 ? 16.016 -16.344 1.324 1 89.81 279 HIS B N 1
ATOM 4524 C CA . HIS B 1 279 ? 16.688 -17.125 2.35 1 89.81 279 HIS B CA 1
ATOM 4525 C C . HIS B 1 279 ? 17.578 -18.188 1.725 1 89.81 279 HIS B C 1
ATOM 4527 O O . HIS B 1 279 ? 17.188 -18.828 0.743 1 89.81 279 HIS B O 1
ATOM 4533 N N . ALA B 1 280 ? 18.672 -18.531 2.33 1 86.31 280 ALA B N 1
ATOM 4534 C CA . ALA B 1 280 ? 19.672 -19.469 1.823 1 86.31 280 ALA B CA 1
ATOM 4535 C C . ALA B 1 280 ? 19.078 -20.859 1.637 1 86.31 280 ALA B C 1
ATOM 4537 O O . ALA B 1 280 ? 19.531 -21.625 0.775 1 86.31 280 ALA B O 1
ATOM 4538 N N . ARG B 1 281 ? 18.094 -21.156 2.369 1 80.31 281 ARG B N 1
ATOM 4539 C CA . ARG B 1 281 ? 17.453 -22.469 2.287 1 80.31 281 ARG B CA 1
ATOM 4540 C C . ARG B 1 281 ? 16.875 -22.703 0.897 1 80.31 281 ARG B C 1
ATOM 4542 O O . ARG B 1 281 ? 16.719 -23.844 0.474 1 80.31 281 ARG B O 1
ATOM 4549 N N . ASN B 1 282 ? 16.578 -21.609 0.165 1 86.75 282 ASN B N 1
ATOM 4550 C CA . ASN B 1 282 ? 15.945 -21.719 -1.144 1 86.75 282 ASN B CA 1
ATOM 4551 C C . ASN B 1 282 ? 16.969 -21.641 -2.271 1 86.75 282 ASN B C 1
ATOM 4553 O O . ASN B 1 282 ? 16.609 -21.703 -3.449 1 86.75 282 ASN B O 1
ATOM 4557 N N . GLN B 1 283 ? 18.219 -21.609 -1.919 1 85.69 283 GLN B N 1
ATOM 4558 C CA . GLN B 1 283 ? 19.281 -21.406 -2.896 1 85.69 283 GLN B CA 1
ATOM 4559 C C . GLN B 1 283 ? 19.234 -22.453 -4 1 85.69 283 GLN B C 1
ATOM 4561 O O . GLN B 1 283 ? 19.422 -22.125 -5.176 1 85.69 283 GLN B O 1
ATOM 4566 N N . ASP B 1 284 ? 18.875 -23.703 -3.631 1 81.25 284 ASP B N 1
ATOM 4567 C CA . ASP B 1 284 ? 19.016 -24.781 -4.598 1 81.25 284 ASP B CA 1
ATOM 4568 C C . ASP B 1 284 ? 17.656 -25.375 -4.957 1 81.25 284 ASP B C 1
ATOM 4570 O O . ASP B 1 284 ? 17.594 -26.406 -5.641 1 81.25 284 ASP B O 1
ATOM 4574 N N . ASP B 1 285 ? 16.609 -24.734 -4.457 1 81 285 ASP B N 1
ATOM 4575 C CA . ASP B 1 285 ? 15.258 -25.125 -4.844 1 81 285 ASP B CA 1
ATOM 4576 C C . ASP B 1 285 ? 14.977 -24.781 -6.301 1 81 285 ASP B C 1
ATOM 4578 O O . ASP B 1 285 ? 14.969 -23.609 -6.672 1 81 285 ASP B O 1
ATOM 4582 N N . PRO B 1 286 ? 14.742 -25.75 -7.145 1 85.44 286 PRO B N 1
ATOM 4583 C CA . PRO B 1 286 ? 14.695 -25.5 -8.586 1 85.44 286 PRO B CA 1
ATOM 4584 C C . PRO B 1 286 ? 13.625 -24.484 -8.977 1 85.44 286 PRO B C 1
ATOM 4586 O O . PRO B 1 286 ? 13.906 -23.547 -9.734 1 85.44 286 PRO B O 1
ATOM 4589 N N . PRO B 1 287 ? 12.359 -24.578 -8.469 1 88.25 287 PRO B N 1
ATOM 4590 C CA . PRO B 1 287 ? 11.367 -23.547 -8.805 1 88.25 287 PRO B CA 1
ATOM 4591 C C . PRO B 1 287 ? 11.805 -22.141 -8.367 1 88.25 287 PRO B C 1
ATOM 4593 O O . PRO B 1 287 ? 11.602 -21.172 -9.102 1 88.25 287 PRO B O 1
ATOM 4596 N N . HIS B 1 288 ? 12.406 -22.109 -7.191 1 91.75 288 HIS B N 1
ATOM 4597 C CA . HIS B 1 288 ? 12.867 -20.828 -6.676 1 91.75 288 HIS B CA 1
ATOM 4598 C C . HIS B 1 288 ? 14.023 -20.297 -7.508 1 91.75 288 HIS B C 1
ATOM 4600 O O . HIS B 1 288 ? 14.062 -19.094 -7.824 1 91.75 288 HIS B O 1
ATOM 4606 N N . ARG B 1 289 ? 14.938 -21.156 -7.812 1 91.81 289 ARG B N 1
ATOM 4607 C CA . ARG B 1 289 ? 16.047 -20.766 -8.664 1 91.81 289 ARG B CA 1
ATOM 4608 C C . ARG B 1 289 ? 15.562 -20.281 -10.023 1 91.81 289 ARG B C 1
ATOM 4610 O O . ARG B 1 289 ? 16.062 -19.281 -10.547 1 91.81 289 ARG B O 1
ATOM 4617 N N . TRP B 1 290 ? 14.633 -21 -10.547 1 93.81 290 TRP B N 1
ATOM 4618 C CA . TRP B 1 290 ? 14.039 -20.578 -11.805 1 93.81 290 TRP B CA 1
ATOM 4619 C C . TRP B 1 290 ? 13.477 -19.156 -11.688 1 93.81 290 TRP B C 1
ATOM 4621 O O . TRP B 1 290 ? 13.742 -18.312 -12.547 1 93.81 290 TRP B O 1
ATOM 4631 N N . LEU B 1 291 ? 12.742 -18.859 -10.641 1 95.62 291 LEU B N 1
ATOM 4632 C CA . LEU B 1 291 ? 12.141 -17.547 -10.406 1 95.62 291 LEU B CA 1
ATOM 4633 C C . LEU B 1 291 ? 13.211 -16.453 -10.352 1 95.62 291 LEU B C 1
ATOM 4635 O O . LEU B 1 291 ? 13.094 -15.422 -11.016 1 95.62 291 LEU B O 1
ATOM 4639 N N . ARG B 1 292 ? 14.242 -16.688 -9.57 1 96.25 292 ARG B N 1
ATOM 4640 C CA . ARG B 1 292 ? 15.312 -15.719 -9.406 1 96.25 292 ARG B CA 1
ATOM 4641 C C . ARG B 1 292 ? 16.031 -15.461 -10.727 1 96.25 292 ARG B C 1
ATOM 4643 O O . ARG B 1 292 ? 16.375 -14.32 -11.039 1 96.25 292 ARG B O 1
ATOM 4650 N N . GLN B 1 293 ? 16.25 -16.469 -11.438 1 95.75 293 GLN B N 1
ATOM 4651 C CA . GLN B 1 293 ? 16.953 -16.344 -12.711 1 95.75 293 GLN B CA 1
ATOM 4652 C C . GLN B 1 293 ? 16.094 -15.594 -13.734 1 95.75 293 GLN B C 1
ATOM 4654 O O . GLN B 1 293 ? 16.609 -14.781 -14.508 1 95.75 293 GLN B O 1
ATOM 4659 N N . LEU B 1 294 ? 14.867 -15.922 -13.719 1 95.31 294 LEU B N 1
ATOM 4660 C CA . LEU B 1 294 ? 13.953 -15.219 -14.609 1 95.31 294 LEU B CA 1
ATOM 4661 C C . LEU B 1 294 ? 13.922 -13.727 -14.297 1 95.31 294 LEU B C 1
ATOM 4663 O O . LEU B 1 294 ? 14.023 -12.898 -15.203 1 95.31 294 LEU B O 1
ATOM 4667 N N . LEU B 1 295 ? 13.82 -13.328 -13.039 1 95.62 295 LEU B N 1
ATOM 4668 C CA . LEU B 1 295 ? 13.805 -11.938 -12.617 1 95.62 295 LEU B CA 1
ATOM 4669 C C . LEU B 1 295 ? 15.094 -11.227 -13.023 1 95.62 295 LEU B C 1
ATOM 4671 O O . LEU B 1 295 ? 15.062 -10.109 -13.539 1 95.62 295 LEU B O 1
ATOM 4675 N N . HIS B 1 296 ? 16.109 -11.93 -12.734 1 96.69 296 HIS B N 1
ATOM 4676 C CA . HIS B 1 296 ? 17.406 -11.352 -13.094 1 96.69 296 HIS B CA 1
ATOM 4677 C C . HIS B 1 296 ? 17.516 -11.133 -14.602 1 96.69 296 HIS B C 1
ATOM 4679 O O . HIS B 1 296 ? 17.969 -10.086 -15.047 1 96.69 296 HIS B O 1
ATOM 4685 N N . LYS B 1 297 ? 17.125 -12.078 -15.359 1 94.69 297 LYS B N 1
ATOM 4686 C CA . LYS B 1 297 ? 17.188 -12.016 -16.812 1 94.69 297 LYS B CA 1
ATOM 4687 C C . LYS B 1 297 ? 16.375 -10.844 -17.344 1 94.69 297 LYS B C 1
ATOM 4689 O O . LYS B 1 297 ? 16.828 -10.109 -18.219 1 94.69 297 LYS B O 1
ATOM 4694 N N . VAL B 1 298 ? 15.258 -10.594 -16.797 1 93.56 298 VAL B N 1
ATOM 4695 C CA . VAL B 1 298 ? 14.32 -9.641 -17.391 1 93.56 298 VAL B CA 1
ATOM 4696 C C . VAL B 1 298 ? 14.594 -8.242 -16.828 1 93.56 298 VAL B C 1
ATOM 4698 O O . VAL B 1 298 ? 14.328 -7.242 -17.5 1 93.56 298 VAL B O 1
ATOM 4701 N N . LEU B 1 299 ? 15.141 -8.133 -15.648 1 94.06 299 LEU B N 1
ATOM 4702 C CA . LEU B 1 299 ? 15.227 -6.82 -15.016 1 94.06 299 LEU B CA 1
ATOM 4703 C C . LEU B 1 299 ? 16.656 -6.301 -15.039 1 94.06 299 LEU B C 1
ATOM 4705 O O . LEU B 1 299 ? 16.891 -5.105 -14.859 1 94.06 299 LEU B O 1
ATOM 4709 N N . SER B 1 300 ? 17.578 -7.223 -15.164 1 88.81 300 SER B N 1
ATOM 4710 C CA . SER B 1 300 ? 18.969 -6.773 -15.211 1 88.81 300 SER B CA 1
ATOM 4711 C C . SER B 1 300 ? 19.344 -6.316 -16.625 1 88.81 300 SER B C 1
ATOM 4713 O O . SER B 1 300 ? 20.297 -5.547 -16.781 1 88.81 300 SER B O 1
ATOM 4715 N N . ALA B 1 301 ? 18.766 -6.969 -17.656 1 68.38 301 ALA B N 1
ATOM 4716 C CA . ALA B 1 301 ? 19.094 -6.699 -19.047 1 68.38 301 ALA B CA 1
ATOM 4717 C C . ALA B 1 301 ? 18.719 -5.27 -19.438 1 68.38 301 ALA B C 1
ATOM 4719 O O . ALA B 1 301 ? 19.219 -4.742 -20.438 1 68.38 301 ALA B O 1
ATOM 4720 N N . ARG B 1 302 ? 17.641 -4.781 -18.922 1 55.34 302 ARG B N 1
ATOM 4721 C CA . ARG B 1 302 ? 17.141 -3.494 -19.391 1 55.34 302 ARG B CA 1
ATOM 4722 C C . ARG B 1 302 ? 18.047 -2.354 -18.922 1 55.34 302 ARG B C 1
ATOM 4724 O O . ARG B 1 302 ? 17.656 -1.556 -18.062 1 55.34 302 ARG B O 1
ATOM 4731 N N . MET B 1 303 ? 19.219 -2.723 -18.406 1 39.28 303 MET B N 1
ATOM 4732 C CA . MET B 1 303 ? 20.203 -1.649 -18.312 1 39.28 303 MET B CA 1
ATOM 4733 C C . MET B 1 303 ? 20.562 -1.12 -19.703 1 39.28 303 MET B C 1
ATOM 4735 O O . MET B 1 303 ? 20.688 -1.895 -20.656 1 39.28 303 MET B O 1
#

InterPro domains:
  IPR000847 LysR, HTH, N-terminal domain [PF00126] (8-67)
  IPR000847 LysR, HTH, N-terminal domain [PR00039] (23-34)
  IPR000847 LysR, HTH, N-terminal domain [PR00039] (34-44)
  IPR000847 LysR, HTH, N-terminal domain [PR00039] (44-55)
  IPR000847 LysR, HTH, N-terminal domain [PS50931] (6-63)
  IPR005119 LysR, substrate-binding [PF03466] (97-299)
  IPR036388 Winged helix-like DNA-binding domain superfamily [G3DSA:1.10.10.10] (1-85)
  IPR036390 Winged helix DNA-binding domain superfamily [SSF46785] (3-83)
  IPR050389 LysR-type Transcriptional Regulators [PTHR30118] (2-301)

Nearest PDB structures (foldseek):
  2esn-assembly1_A  TM=6.151E-01  e=1.080E-23  Pseudomonas aeruginosa
  3fxq-assembly1_A  TM=5.774E-01  e=1.664E-17  Comamonas testosteroni
  5b7h-assembly2_B-2  TM=7.265E-01  e=4.288E-12  Vibrio vulnificus
  5b7d-assembly1_A  TM=7.087E-01  e=3.791E-12  Vibrio vulnificus
  1i6a-assembly1_A  TM=6.674E-01  e=8.113E-10  Escherichia coli

Secondary structure (DSSP, 8-state):
--GGG--HHHHHHHHHHHHHS-HHHHHHHHT--HHHHHHHHHHHHHHHTS-SEEEETTEEEE-HHHHHHHHHHHHHHHHHHHHHTTS----GGG---EEEEEE-HHHHHHHHHHHHHHHHHHSTT-EEEEE---HHHHHHHHHHTS-SEEEE--TT--TTEEEEEEEEE-EEEEEETT-HHHHH--HHHHHHS-EEEE--TTTT-THHHHHHHHHHHS-GGGEEEEES-HHHHHHHHHTSS-EEEEEHHHHHHHHHHTTEEEE--SS----EEEEEEEEGGGTT-HHHHHHHHHHHHHHHS--/--GGG--HHHHHHHHHHHHHS-HHHHHHHHT--HHHHHHHHHHHHHHHTS-SEEEETTEEEE-HHHHHHHHHHHHHHHHHHHHHTTS----GGG---EEEEEE-HHHHHHHHHHHHHHHHHHSTT-EEEEE---HHHHHHHHHHTS-SEEEE--TT--TTEEEEEEEEE-EEEEEETT-HHHHH--HHHHHHS-EEEE--TTTT-THHHHHHHHHHHS-GGGEEEEES-HHHHHHHHHTSS-EEEEEHHHHHHHHHHTTEEEE--SS----EEEEEEEEGGGTT-HHHHHHHHHHHHHHHS--